Protein AF-A0A524A5B3-F1 (afdb_monomer_lite)

pLDDT: mean 92.09, std 8.79, range [55.75, 98.88]

Sequence (511 aa):
KRGPKVKIYYGRKKIDAYEGETVGAALCAAGINVFTRSVKYHRPRGMFCAIGKCSSCMMRVDGVPNVMTCVIPVRDGMRVEPQNCFPSASHDLYSIIDRLGFKFPAGFYYRLITRPRSLSALYLKLIRPLTGMGKFPTANRGFKPMTKSEQRETEVAVVGAGPAGLSAAIHAARLGCRVTLIDENPMLGGQLIKQTHMFFGSKEYFAGVRGIRISEKLAEEVKQHENIEALLNTSVVGLYEGNVLGIVQGNKFATMRAKKVIVSTGAYEKTLLFNNNDLPGVMGAGGVQTLMNVFGIKPGNEALMVGAGNVGLIISYQLLQAGVKVKGIVEAVPRIGGYFVHAAKIRRMGVPIYVSHTIKRTWGRRRVEGATIVQLDDRWKEVEGTEKDIKCDLICISVGLKPTYEFLYQAGCKMKFISELGGHVPLRTKNMETSVKGVYIPGDTGGIEEADTAMVGGKIAGISAALSLGYGDKEAEEFREKAIMELEDLRSGPTSARIRSGIEKALIEEG

Foldseek 3Di:
DFADWAWEAEPPDIFIDTFVAFQLLSCVLVVNQFQEADQQQRAGAHAAFLPPPDQRNWWQKLQRGGDNRSQHTDDHYIYTYYKLAPPHRQDGPSNVSNVVVVVPDPPNCVVVLPPPVVCNVVSCVVCCSNRPGGDHRPDPRPDDAQAEDEEAEFAEEEEAQALLSLLLQLLLVVLPGQYEYEYLAQAHHVLLLLFQDADDDDVVLRGRHTSNVVRVVSRVSQVPRPSYHYHYNKDFPAADPQRWTWIDHPSYIYIYHYSFYEYAVAWGDDQDDAAPCRFRQNYELNSCSCSCRVVVHLSFQEEEEEAQAQSSLSSLVSNVVSNHHYQEYEALAQDRRYDPVSVVVCVVVVHYYHYQKGWRYFDDRRAGQWTWMFGADPVRDGDPPRIDIDGTRHYYYDPDIAAPAPRVVSNVFDWDAQVLQPGIAGAAALLQHTPDPSYGYAHSNRGDDDSSLRSLSSSSVSLSSNVVVVRDDVVSVVVNVVSSVVSVVVCPDPSNPSVVVSNVVRYDDDD

Secondary structure (DSSP, 8-state):
----EEEEEETTEEEEEETT-BHHHHHHHTT----EE-TTT--EE--SSSSS-SSTTEEEETTEEEEEGGGSBP-TT-EEE--S-SB-SSSBGGGHHHHHGGGS-TTHHHHHHSSSHHHHHHHHHHHHHHH------SS-SSPPPPEE---EEEEEEEE--SHHHHHHHHHHHHTT--EEEE-SSSSTTGGGGG--SBP-S-GGGTTTSBHHHHHHHHHHHHHH-TTEEEE-SEEEEEEETTTEEEEEETTEEEEEEEEEEEE---EEEPPPP-BTTTSTTEEEHHHHHIIIIIS-----SEEEEE--SHHHHHHHHHHHHTT-EEEEEE-SSSS--S-HHHHHHHHHTT--EESSEEEEEEE-SSS--EEEEEEB-TTS-B-TT--EEEE-SEEEE-S-EEE--HHHHHTT--EEEEGGGTEEEE-B-TTSBBSSTTEE--GGGSS---HHHHHHHHHHHHHHHHHTTT---HHHHHHHHHHHHHHHHHT-SGGGHHHHHHHHTTB----

Radius of gyration: 24.06 Å; chains: 1; bounding box: 60×53×71 Å

Structure (mmCIF, N/CA/C/O backbone):
data_AF-A0A524A5B3-F1
#
_entry.id   AF-A0A524A5B3-F1
#
loop_
_atom_site.group_PDB
_atom_site.id
_atom_site.type_symbol
_atom_site.label_atom_id
_atom_site.label_alt_id
_atom_site.label_comp_id
_atom_site.label_asym_id
_atom_site.label_entity_id
_atom_site.label_seq_id
_atom_site.pdbx_PDB_ins_code
_atom_site.Cartn_x
_atom_site.Cartn_y
_atom_site.Cartn_z
_atom_site.occupancy
_atom_site.B_iso_or_equiv
_atom_site.auth_seq_id
_atom_site.auth_comp_id
_atom_site.auth_asym_id
_atom_site.auth_atom_id
_atom_site.pdbx_PDB_model_num
ATOM 1 N N . LYS A 1 1 ? -2.651 -21.753 -1.945 1.00 61.31 1 LYS A N 1
ATOM 2 C CA . LYS A 1 1 ? -3.064 -22.749 -2.972 1.00 61.31 1 LYS A CA 1
ATOM 3 C C . LYS A 1 1 ? -3.807 -21.988 -4.064 1.00 61.31 1 LYS A C 1
ATOM 5 O O . LYS A 1 1 ? -4.507 -21.053 -3.703 1.00 61.31 1 LYS A O 1
ATOM 10 N N . ARG A 1 2 ? -3.617 -22.308 -5.352 1.00 78.88 2 ARG A N 1
ATOM 11 C CA . ARG A 1 2 ? -4.386 -21.653 -6.428 1.00 78.88 2 ARG A CA 1
ATOM 12 C C . ARG A 1 2 ? -5.834 -22.142 -6.382 1.00 78.88 2 ARG A C 1
ATOM 14 O O . ARG A 1 2 ? -6.046 -23.317 -6.082 1.00 78.88 2 ARG A O 1
ATOM 21 N N . GLY A 1 3 ? -6.789 -21.250 -6.632 1.00 85.81 3 GLY A N 1
ATOM 22 C CA . GLY A 1 3 ? -8.192 -21.625 -6.785 1.00 85.81 3 GLY A CA 1
ATOM 23 C C . GLY A 1 3 ? -8.435 -22.436 -8.065 1.00 85.81 3 GLY A C 1
ATOM 24 O O . GLY A 1 3 ? -7.489 -22.717 -8.811 1.00 85.81 3 GLY A O 1
ATOM 25 N N . PRO A 1 4 ? -9.689 -22.826 -8.336 1.00 93.06 4 PRO A N 1
ATOM 26 C CA . PRO A 1 4 ? -10.076 -23.454 -9.593 1.00 93.06 4 PRO A CA 1
ATOM 27 C C . PRO A 1 4 ?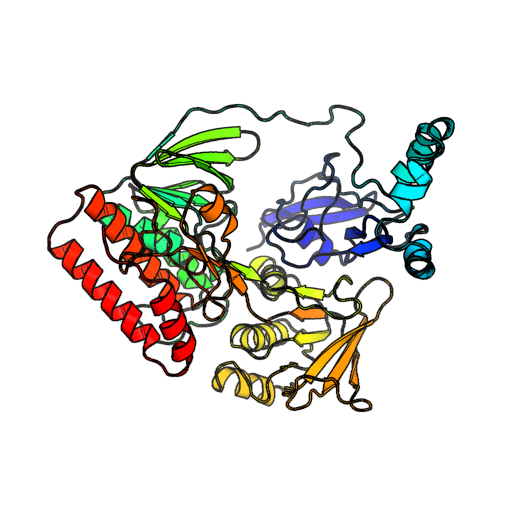 -9.644 -22.643 -10.819 1.00 93.06 4 PRO A C 1
ATOM 29 O O . PRO A 1 4 ? -9.590 -21.412 -10.800 1.00 93.06 4 PRO A O 1
ATOM 32 N N . LYS A 1 5 ? -9.330 -23.348 -11.909 1.00 95.44 5 LYS A N 1
ATOM 33 C CA . LYS A 1 5 ? -8.952 -22.725 -13.180 1.00 95.44 5 LYS A CA 1
ATOM 34 C C . LYS A 1 5 ? -10.192 -22.143 -13.861 1.00 95.44 5 LYS A C 1
ATOM 36 O O . LYS A 1 5 ? -11.163 -22.861 -14.080 1.00 95.44 5 LYS A O 1
ATOM 41 N N . VAL A 1 6 ? -10.118 -20.879 -14.260 1.00 96.19 6 VAL A N 1
ATOM 42 C CA . VAL A 1 6 ? -11.161 -20.157 -15.001 1.00 96.19 6 VAL A CA 1
ATOM 43 C C . VAL A 1 6 ? -10.597 -19.590 -16.303 1.00 96.19 6 VAL A C 1
ATOM 45 O O . VAL A 1 6 ? -9.381 -19.518 -16.503 1.00 96.19 6 VAL A O 1
ATOM 48 N N . LYS A 1 7 ? -11.476 -19.204 -17.225 1.00 96.31 7 LYS A N 1
ATOM 49 C CA . LYS A 1 7 ? -11.115 -18.682 -18.544 1.00 96.31 7 LYS A CA 1
ATOM 50 C C . LYS A 1 7 ? -11.673 -17.280 -18.732 1.00 96.31 7 LYS A C 1
ATOM 52 O O . LYS A 1 7 ? -12.883 -17.078 -18.709 1.00 96.31 7 LYS A O 1
ATOM 57 N N . ILE A 1 8 ? -10.789 -16.327 -19.008 1.00 96.88 8 ILE A N 1
ATOM 58 C CA . ILE A 1 8 ? -11.153 -14.952 -19.372 1.00 96.88 8 ILE A CA 1
ATOM 59 C C . ILE A 1 8 ? -10.734 -14.655 -20.817 1.00 96.88 8 ILE A C 1
ATOM 61 O O . ILE A 1 8 ? -9.917 -15.364 -21.409 1.00 96.88 8 ILE A O 1
ATOM 65 N N . TYR A 1 9 ? -11.293 -13.604 -21.409 1.00 96.31 9 TYR A N 1
ATOM 66 C CA . TYR A 1 9 ? -11.046 -13.213 -22.795 1.00 96.31 9 TYR A CA 1
ATOM 67 C C . TYR A 1 9 ? -10.438 -11.812 -22.853 1.00 96.31 9 TYR A C 1
ATOM 69 O O . TYR A 1 9 ? -11.088 -10.847 -22.470 1.00 96.31 9 TYR A O 1
ATOM 77 N N . TYR A 1 10 ? -9.219 -11.683 -23.377 1.00 94.00 10 TYR A N 1
ATOM 78 C CA . TYR A 1 10 ? -8.618 -10.398 -23.741 1.00 94.00 10 TYR A CA 1
ATOM 79 C C . TYR A 1 10 ? -8.824 -10.145 -25.237 1.00 94.00 10 TYR A C 1
ATOM 81 O O . TYR A 1 10 ? -8.140 -10.725 -26.089 1.00 94.00 10 TYR A O 1
ATOM 89 N N . GLY A 1 11 ? -9.817 -9.322 -25.581 1.00 85.69 11 GLY A N 1
ATOM 90 C CA . GLY A 1 11 ? -10.316 -9.229 -26.954 1.00 85.69 11 GLY A CA 1
ATOM 91 C C . GLY A 1 11 ? -10.792 -10.598 -27.463 1.00 85.69 11 GLY A C 1
ATOM 92 O O . GLY A 1 11 ? -11.741 -11.169 -26.931 1.00 85.69 11 GLY A O 1
ATOM 93 N N . ARG A 1 12 ? -10.124 -11.144 -28.488 1.00 85.81 12 ARG A N 1
ATOM 94 C CA . ARG A 1 12 ? -10.383 -12.507 -29.003 1.00 85.81 12 ARG A CA 1
ATOM 95 C C . ARG A 1 12 ? -9.495 -13.583 -28.365 1.00 85.81 12 ARG A C 1
ATOM 97 O O . ARG A 1 12 ? -9.750 -14.768 -28.559 1.00 85.81 12 ARG A O 1
ATOM 104 N N . LYS A 1 13 ? -8.446 -13.196 -27.628 1.00 92.12 13 LYS A N 1
ATOM 105 C CA . LYS A 1 13 ? -7.490 -14.130 -27.022 1.00 92.12 13 LYS A CA 1
ATOM 106 C C . LYS A 1 13 ? -8.074 -14.703 -25.736 1.00 92.12 13 LYS A C 1
ATOM 108 O O . LYS A 1 13 ? -8.446 -13.956 -24.837 1.00 92.12 13 LYS A O 1
ATOM 113 N N . LYS A 1 14 ? -8.096 -16.027 -25.634 1.00 95.88 14 LYS A N 1
ATOM 114 C CA . LYS A 1 14 ? -8.444 -16.736 -24.403 1.00 95.88 14 LYS A CA 1
ATOM 115 C C . LYS A 1 14 ? -7.237 -16.783 -23.469 1.00 95.88 14 LYS A C 1
ATOM 117 O O . LYS A 1 14 ? -6.121 -17.034 -23.923 1.00 95.88 14 LYS A O 1
ATOM 122 N N . ILE A 1 15 ? -7.462 -16.514 -22.191 1.00 96.44 15 ILE A N 1
ATOM 123 C CA . ILE A 1 15 ? -6.442 -16.499 -21.145 1.00 96.44 15 ILE A CA 1
ATOM 124 C C . ILE A 1 15 ? -6.911 -17.400 -20.012 1.00 96.44 15 ILE A C 1
ATOM 126 O O . ILE A 1 15 ? -8.057 -17.312 -19.569 1.00 96.44 15 ILE A O 1
ATOM 130 N N . ASP A 1 16 ? -6.007 -18.260 -19.564 1.00 95.50 16 ASP A N 1
ATOM 131 C CA . ASP A 1 16 ? -6.189 -19.043 -18.354 1.00 95.50 16 ASP A CA 1
ATOM 132 C C . ASP A 1 16 ? -5.902 -18.167 -17.130 1.00 95.50 16 ASP A C 1
ATOM 134 O O . ASP A 1 16 ? -4.891 -17.466 -17.090 1.00 95.50 16 ASP A O 1
ATOM 138 N N . ALA A 1 17 ? -6.789 -18.224 -16.144 1.00 95.69 17 ALA A N 1
ATOM 139 C CA . ALA A 1 17 ? -6.652 -17.558 -14.857 1.00 95.69 17 ALA A CA 1
ATOM 140 C C . ALA A 1 17 ? -7.099 -18.508 -13.739 1.00 95.69 17 ALA A C 1
ATOM 142 O O . ALA A 1 17 ? -7.612 -19.599 -14.007 1.00 95.69 17 ALA A O 1
ATOM 143 N N . TYR A 1 18 ? -6.925 -18.098 -12.490 1.00 94.62 18 TYR A N 1
ATOM 144 C CA . TYR A 1 18 ? -7.368 -18.866 -11.332 1.00 94.62 18 TYR A CA 1
ATOM 145 C C . TYR A 1 18 ? -8.278 -18.029 -10.446 1.00 94.62 18 TYR A C 1
ATOM 147 O O . TYR A 1 18 ? -8.014 -16.855 -10.202 1.00 94.62 18 TYR A O 1
ATOM 155 N N . GLU A 1 19 ? -9.345 -18.637 -9.938 1.00 92.19 19 GLU A N 1
ATOM 156 C CA . GLU A 1 19 ? -10.190 -17.991 -8.938 1.00 92.19 19 GLU A CA 1
ATOM 157 C C . GLU A 1 19 ? -9.344 -17.521 -7.740 1.00 92.19 19 GLU A C 1
ATOM 159 O O . GLU A 1 19 ? -8.432 -18.221 -7.285 1.00 92.19 19 GLU A O 1
ATOM 164 N N . GLY A 1 20 ? -9.617 -16.301 -7.271 1.00 88.81 20 GLY A N 1
ATOM 165 C CA . GLY A 1 20 ? -8.803 -15.595 -6.278 1.00 88.81 20 GLY A CA 1
ATOM 166 C C . GLY A 1 20 ? -7.722 -14.683 -6.871 1.00 88.81 20 GLY A C 1
ATOM 167 O O . GLY A 1 20 ? -7.217 -13.819 -6.159 1.00 88.81 20 GLY A O 1
ATOM 168 N N . GLU A 1 21 ? -7.387 -14.805 -8.160 1.00 93.62 21 GLU A N 1
ATOM 169 C CA . GLU A 1 21 ? -6.561 -13.815 -8.862 1.00 93.62 21 GLU A CA 1
ATOM 170 C C . GLU A 1 21 ? -7.381 -12.581 -9.255 1.00 93.62 21 GLU A C 1
ATOM 172 O O . GLU A 1 21 ? -8.607 -12.626 -9.388 1.00 93.62 21 GLU A O 1
ATOM 177 N N . THR A 1 22 ? -6.693 -11.468 -9.503 1.00 95.62 22 THR A N 1
ATOM 178 C CA . THR A 1 22 ? -7.307 -10.297 -10.138 1.00 95.62 22 THR A CA 1
ATOM 179 C C . THR A 1 22 ? -7.107 -10.325 -11.647 1.00 95.62 22 THR A C 1
ATOM 181 O O . THR A 1 22 ? -6.185 -10.964 -12.158 1.00 95.62 22 THR A O 1
ATOM 184 N N . VAL A 1 23 ? -7.948 -9.601 -12.389 1.00 96.44 23 VAL A N 1
ATOM 185 C CA . VAL A 1 23 ? -7.823 -9.483 -13.849 1.00 96.44 23 VAL A CA 1
ATOM 186 C C . VAL A 1 23 ? -6.423 -8.993 -14.230 1.00 96.44 23 VAL A C 1
ATOM 188 O O . VAL A 1 23 ? -5.800 -9.548 -15.131 1.00 96.44 23 VAL A O 1
ATOM 191 N N . GLY A 1 24 ? -5.890 -7.999 -13.518 1.00 96.31 24 GLY A N 1
ATOM 192 C CA . GLY A 1 24 ? -4.540 -7.482 -13.747 1.00 96.31 24 GLY A CA 1
ATOM 193 C C . GLY A 1 24 ? -3.452 -8.529 -13.516 1.00 96.31 24 GLY A C 1
ATOM 194 O O . GLY A 1 24 ? -2.535 -8.641 -14.330 1.00 96.31 24 GLY A O 1
ATOM 195 N N . ALA A 1 25 ? -3.574 -9.335 -12.459 1.00 96.00 25 ALA A N 1
ATOM 196 C CA . ALA A 1 25 ? -2.657 -10.439 -12.199 1.00 96.00 25 ALA A CA 1
ATOM 197 C C . ALA A 1 25 ? -2.696 -11.476 -13.335 1.00 96.00 25 ALA A C 1
ATOM 199 O O . ALA A 1 25 ? -1.656 -11.779 -13.919 1.00 96.00 25 ALA A O 1
ATOM 200 N N . ALA A 1 26 ? -3.888 -11.928 -13.734 1.00 96.75 26 ALA A N 1
ATOM 201 C CA . ALA A 1 26 ? -4.061 -12.889 -14.824 1.00 96.75 26 ALA A CA 1
ATOM 202 C C . ALA A 1 26 ? -3.485 -12.387 -16.164 1.00 96.75 26 ALA A C 1
ATOM 204 O O . ALA A 1 26 ? -2.839 -13.138 -16.898 1.00 96.75 26 ALA A O 1
ATOM 205 N N . LEU A 1 27 ? -3.656 -11.098 -16.483 1.00 96.50 27 LEU A N 1
ATOM 206 C CA . LEU A 1 27 ? -3.057 -10.492 -17.678 1.00 96.50 27 LEU A CA 1
ATOM 207 C C . LEU A 1 27 ? -1.523 -10.525 -17.628 1.00 96.50 27 LEU A C 1
ATOM 209 O O . LEU A 1 27 ? -0.890 -10.892 -18.622 1.00 96.50 27 LEU A O 1
ATOM 213 N N . CYS A 1 28 ? -0.924 -10.197 -16.481 1.00 96.25 28 CYS A N 1
ATOM 214 C CA . CYS A 1 28 ? 0.524 -10.280 -16.299 1.00 96.25 28 CYS A CA 1
ATOM 215 C C . CYS A 1 28 ? 1.040 -11.720 -16.392 1.00 96.25 28 CYS A C 1
ATOM 217 O O . CYS A 1 28 ? 2.032 -11.955 -17.082 1.00 96.25 28 CYS A O 1
ATOM 219 N N . ALA A 1 29 ? 0.342 -12.691 -15.793 1.00 95.62 29 ALA A N 1
ATOM 220 C CA . ALA A 1 29 ? 0.664 -14.114 -15.934 1.00 95.62 29 ALA A CA 1
ATOM 221 C C . ALA A 1 29 ? 0.636 -14.573 -17.404 1.00 95.62 29 ALA A C 1
ATOM 223 O O . ALA A 1 29 ? 1.463 -15.379 -17.826 1.00 95.62 29 ALA A O 1
ATOM 224 N N . ALA A 1 30 ? -0.265 -14.006 -18.212 1.00 95.62 30 ALA A N 1
ATOM 225 C CA . ALA A 1 30 ? -0.377 -14.267 -19.647 1.00 95.62 30 ALA A CA 1
ATOM 226 C C . ALA A 1 30 ? 0.638 -13.498 -20.523 1.00 95.62 30 ALA A C 1
ATOM 228 O O . ALA A 1 30 ? 0.534 -13.532 -21.758 1.00 95.62 30 ALA A O 1
ATOM 229 N N . GLY A 1 31 ? 1.582 -12.770 -19.913 1.00 94.00 31 GLY A N 1
ATOM 230 C CA . GLY A 1 31 ? 2.605 -11.973 -20.598 1.00 94.00 31 GLY A CA 1
ATOM 231 C C . GLY A 1 31 ? 2.089 -10.669 -21.219 1.00 94.00 31 GLY A C 1
ATOM 232 O O . GLY A 1 31 ? 2.781 -10.048 -22.030 1.00 94.00 31 GLY A O 1
ATOM 233 N N . ILE A 1 32 ? 0.875 -10.238 -20.871 1.00 94.75 32 ILE A N 1
ATOM 234 C CA . ILE A 1 32 ? 0.309 -8.969 -21.330 1.00 94.75 32 ILE A CA 1
ATOM 235 C C . ILE A 1 32 ? 0.783 -7.885 -20.371 1.00 94.75 32 ILE A C 1
ATOM 237 O O . ILE A 1 32 ? 0.420 -7.882 -19.206 1.00 94.75 32 ILE A O 1
ATOM 241 N N . ASN A 1 33 ? 1.594 -6.956 -20.871 1.00 91.38 33 ASN A N 1
ATOM 242 C CA . ASN A 1 33 ? 2.173 -5.884 -20.052 1.00 91.38 33 ASN A CA 1
ATOM 243 C C . ASN A 1 33 ? 1.573 -4.507 -20.365 1.00 91.38 33 ASN A C 1
ATOM 245 O O . ASN A 1 33 ? 1.586 -3.617 -19.521 1.00 91.38 33 ASN A O 1
ATOM 249 N N . VAL A 1 34 ? 1.018 -4.325 -21.568 1.00 95.44 34 VAL A N 1
ATOM 250 C CA . VAL A 1 34 ? 0.357 -3.077 -21.969 1.00 95.44 34 VAL A CA 1
ATOM 251 C C . VAL A 1 34 ? -1.150 -3.262 -21.847 1.00 95.44 34 VAL A C 1
ATOM 253 O O . VAL A 1 34 ? -1.783 -3.884 -22.699 1.00 95.44 34 VAL A O 1
ATOM 256 N N . PHE A 1 35 ? -1.713 -2.737 -20.767 1.00 94.38 35 PHE A N 1
ATOM 257 C CA . PHE A 1 35 ? -3.137 -2.842 -20.451 1.00 94.38 35 PHE A CA 1
ATOM 258 C C . PHE A 1 35 ? -3.945 -1.786 -21.204 1.00 94.38 35 PHE A C 1
ATOM 260 O O . PHE A 1 35 ? -5.018 -2.070 -21.730 1.00 94.38 35 PHE A O 1
ATOM 267 N N . THR A 1 36 ? -3.423 -0.561 -21.264 1.00 92.88 36 THR A N 1
ATOM 268 C CA . THR A 1 36 ? -4.134 0.599 -21.809 1.00 92.88 36 THR A CA 1
ATOM 269 C C . THR A 1 36 ? -3.153 1.661 -22.312 1.00 92.88 36 THR A C 1
ATOM 271 O O . THR A 1 36 ? -1.936 1.443 -22.341 1.00 92.88 36 THR A O 1
ATOM 274 N N . ARG A 1 37 ? -3.679 2.804 -22.750 1.00 92.19 37 ARG A N 1
ATOM 275 C CA . ARG A 1 37 ? -2.930 3.930 -23.316 1.00 92.19 37 ARG A CA 1
ATOM 276 C C . ARG A 1 37 ? -3.333 5.235 -22.633 1.00 92.19 37 ARG A C 1
ATOM 278 O O . ARG A 1 37 ? -4.504 5.443 -22.322 1.00 92.19 37 ARG A O 1
ATOM 285 N N . SER A 1 38 ? -2.363 6.110 -22.368 1.00 89.94 38 SER A N 1
ATOM 286 C CA . SER A 1 38 ? -2.615 7.383 -21.684 1.00 89.94 38 SER A CA 1
ATOM 287 C C . SER A 1 38 ? -3.544 8.290 -22.493 1.00 89.94 38 SER A C 1
ATOM 289 O O . SER A 1 38 ? -3.481 8.296 -23.718 1.00 89.94 38 SER A O 1
ATOM 291 N N . VAL A 1 39 ? -4.372 9.072 -21.793 1.00 85.06 39 VAL A N 1
ATOM 292 C CA . VAL A 1 39 ? -5.457 9.903 -22.358 1.00 85.06 39 VAL A CA 1
ATOM 293 C C . VAL A 1 39 ? -5.033 10.686 -23.597 1.00 85.06 39 VAL A C 1
ATOM 295 O O . VAL A 1 39 ? -5.672 10.606 -24.633 1.00 85.06 39 VAL A O 1
ATOM 298 N N . LYS A 1 40 ? -3.967 11.477 -23.456 1.00 81.75 40 LYS A N 1
ATOM 299 C CA . LYS A 1 40 ? -3.583 12.507 -24.424 1.00 81.75 40 LYS A CA 1
ATOM 300 C C . LYS A 1 40 ? -2.486 12.042 -25.372 1.00 81.75 40 LYS A C 1
ATOM 302 O O . LYS A 1 40 ? -2.512 12.356 -26.553 1.00 81.75 40 LYS A O 1
ATOM 307 N N . TYR A 1 41 ? -1.484 11.358 -24.828 1.00 86.06 41 TYR A N 1
ATOM 308 C CA . TYR A 1 41 ? -0.257 11.037 -25.554 1.00 86.06 41 TYR A CA 1
ATOM 309 C C . TYR A 1 41 ? -0.224 9.591 -26.039 1.00 86.06 41 TYR A C 1
ATOM 311 O O . TYR A 1 41 ? 0.733 9.204 -26.696 1.00 86.06 41 TYR A O 1
ATOM 319 N N . HIS A 1 42 ? -1.225 8.768 -25.704 1.00 90.31 42 HIS A N 1
ATOM 320 C CA . HIS A 1 42 ? -1.244 7.352 -26.073 1.00 90.31 42 HIS A CA 1
ATOM 321 C C . HIS A 1 42 ? 0.026 6.600 -25.634 1.00 90.31 42 HIS A C 1
ATOM 323 O O . HIS A 1 42 ? 0.506 5.654 -26.271 1.00 90.31 42 HIS A O 1
ATOM 329 N N . ARG A 1 43 ? 0.592 7.007 -24.495 1.00 92.25 43 ARG A N 1
ATOM 330 C CA . ARG A 1 43 ? 1.745 6.333 -23.892 1.00 92.25 43 ARG A CA 1
ATOM 331 C C . ARG A 1 43 ? 1.293 4.995 -23.318 1.00 92.25 43 ARG A C 1
ATOM 333 O O . ARG A 1 43 ? 0.199 4.937 -22.750 1.00 92.25 43 ARG A O 1
ATOM 340 N N . PRO A 1 44 ? 2.074 3.916 -23.481 1.00 95.19 44 PRO A N 1
ATOM 341 C CA . PRO A 1 44 ? 1.688 2.610 -22.965 1.00 95.19 44 PRO A CA 1
ATOM 342 C C . PRO A 1 44 ? 1.540 2.669 -21.439 1.00 95.19 44 PRO A C 1
ATOM 344 O O . PRO A 1 44 ? 2.296 3.356 -20.751 1.00 95.19 44 PRO A O 1
ATOM 347 N N . ARG A 1 45 ? 0.539 1.967 -20.911 1.00 95.44 45 ARG A N 1
ATOM 348 C CA . ARG A 1 45 ? 0.245 1.879 -19.477 1.00 95.44 45 ARG A CA 1
ATOM 349 C C . ARG A 1 45 ? -0.006 0.431 -19.085 1.00 95.44 45 ARG A C 1
ATOM 351 O O . ARG A 1 45 ? -0.576 -0.338 -19.861 1.00 95.44 45 ARG A O 1
ATOM 358 N N . GLY A 1 46 ? 0.444 0.070 -17.892 1.00 94.38 46 GLY A N 1
ATOM 359 C CA . GLY A 1 46 ? 0.352 -1.277 -17.343 1.00 94.38 46 GLY A CA 1
ATOM 360 C C . GLY A 1 46 ? 0.145 -1.238 -15.836 1.00 94.38 46 GLY A C 1
ATOM 361 O O . GLY A 1 46 ? -0.210 -0.205 -15.265 1.00 94.38 46 GLY A O 1
ATOM 362 N N . MET A 1 47 ? 0.356 -2.370 -15.181 1.00 94.94 47 MET A N 1
ATOM 363 C CA . MET A 1 47 ? 0.242 -2.453 -13.730 1.00 94.94 47 MET A CA 1
ATOM 364 C C . MET A 1 47 ? 1.344 -1.657 -13.022 1.00 94.94 47 MET A C 1
ATOM 366 O O . MET A 1 47 ? 2.484 -1.658 -13.473 1.00 94.94 47 MET A O 1
ATOM 370 N N . PHE A 1 48 ? 0.990 -1.001 -11.911 1.00 95.56 48 PHE A N 1
ATOM 371 C CA . PHE A 1 48 ? 1.917 -0.198 -11.105 1.00 95.56 48 PHE A CA 1
ATOM 372 C C . PHE A 1 48 ? 1.821 -0.515 -9.602 1.00 95.56 48 PHE A C 1
ATOM 374 O O . PHE A 1 48 ? 2.743 -1.119 -9.065 1.00 95.56 48 PHE A O 1
ATOM 381 N N . CYS A 1 49 ? 0.714 -0.152 -8.932 1.00 94.12 49 CYS A N 1
ATOM 382 C CA . CYS A 1 49 ? 0.570 -0.297 -7.466 1.00 94.12 49 CYS A CA 1
ATOM 383 C C . CYS A 1 49 ? -0.120 -1.598 -7.015 1.00 94.12 49 CYS A C 1
ATOM 385 O O . CYS A 1 49 ? 0.053 -2.033 -5.885 1.00 94.12 49 CYS A O 1
ATOM 387 N N . ALA A 1 50 ? -0.929 -2.208 -7.889 1.00 94.44 50 ALA A N 1
ATOM 388 C CA . ALA A 1 50 ? -1.757 -3.385 -7.596 1.00 94.44 50 ALA A CA 1
ATOM 389 C C . ALA A 1 50 ? -2.731 -3.259 -6.398 1.00 94.44 50 ALA A C 1
ATOM 391 O O . ALA A 1 50 ? -3.099 -4.265 -5.802 1.00 94.44 50 ALA A O 1
ATOM 392 N N . ILE A 1 51 ? -3.156 -2.037 -6.056 1.00 92.19 51 ILE A N 1
ATOM 393 C CA . ILE A 1 51 ? -4.080 -1.750 -4.937 1.00 92.19 51 ILE A CA 1
ATOM 394 C C . ILE A 1 51 ? -5.178 -0.737 -5.309 1.00 92.19 51 ILE A C 1
ATOM 396 O O . ILE A 1 51 ? -5.738 -0.074 -4.450 1.00 92.19 51 ILE A O 1
ATOM 400 N N . GLY A 1 52 ? -5.431 -0.513 -6.603 1.00 90.88 52 GLY A N 1
ATOM 401 C CA . GLY A 1 52 ? -6.508 0.389 -7.041 1.00 90.88 52 GLY A CA 1
ATOM 402 C C . GLY A 1 52 ? -6.287 1.881 -6.738 1.00 90.88 52 GLY A C 1
ATOM 403 O O . GLY A 1 52 ? -7.216 2.669 -6.855 1.00 90.88 52 GLY A O 1
ATOM 404 N N . LYS A 1 53 ? -5.068 2.300 -6.368 1.00 88.94 53 LYS A N 1
ATOM 405 C CA . LYS A 1 53 ? -4.738 3.718 -6.108 1.00 88.94 53 LYS A CA 1
ATOM 406 C C . LYS A 1 53 ? -4.171 4.455 -7.323 1.00 88.94 53 LYS A C 1
ATOM 408 O O . LYS A 1 53 ? -4.299 5.670 -7.430 1.00 88.94 53 LYS A O 1
ATOM 413 N N . CYS A 1 54 ? -3.534 3.739 -8.250 1.00 87.31 54 CYS A N 1
ATOM 414 C CA . CYS A 1 54 ? -3.019 4.321 -9.493 1.00 87.31 54 CYS A CA 1
ATOM 415 C C . CYS A 1 54 ? -4.055 4.237 -10.624 1.00 87.31 54 CYS A C 1
ATOM 417 O O . CYS A 1 54 ? -4.857 3.309 -10.667 1.00 87.31 54 CYS A O 1
ATOM 419 N N . SER A 1 55 ? -3.946 5.106 -11.628 1.00 83.81 55 SER A N 1
ATOM 420 C CA . SER A 1 55 ? -4.811 5.105 -12.818 1.00 83.81 55 SER A CA 1
ATOM 421 C C . SER A 1 55 ? -4.260 4.291 -14.006 1.00 83.81 55 SER A C 1
ATOM 423 O O . SER A 1 55 ? -4.833 4.297 -15.093 1.00 83.81 55 SER A O 1
ATOM 425 N N . SER A 1 56 ? -3.155 3.558 -13.831 1.00 89.00 56 SER A N 1
ATOM 426 C CA . SER A 1 56 ? -2.429 2.925 -14.946 1.00 89.00 56 SER A CA 1
ATOM 427 C C . SER A 1 56 ? -3.078 1.651 -15.504 1.00 89.00 56 SER A C 1
ATOM 429 O O . SER A 1 56 ? -2.828 1.294 -16.652 1.00 89.00 56 SER A O 1
ATOM 431 N N . CYS A 1 57 ? -3.921 0.961 -14.730 1.00 93.81 57 CYS A N 1
ATOM 432 C CA . CYS A 1 57 ? -4.484 -0.341 -15.115 1.00 93.81 57 CYS A CA 1
ATOM 433 C C . CYS A 1 57 ? -5.934 -0.285 -15.627 1.00 93.81 57 CYS A C 1
ATOM 435 O O . CYS A 1 57 ? -6.577 -1.322 -15.738 1.00 93.81 57 CYS A O 1
ATOM 437 N N . MET A 1 58 ? -6.475 0.898 -15.930 1.00 93.44 58 MET A N 1
ATOM 438 C CA . MET A 1 58 ? -7.885 1.038 -16.306 1.00 93.44 58 MET A CA 1
ATOM 439 C C . MET A 1 58 ? -8.203 0.400 -17.664 1.00 93.44 58 MET A C 1
ATOM 441 O O . MET A 1 58 ? -7.674 0.810 -18.703 1.00 93.44 58 MET A O 1
ATOM 445 N N . MET A 1 59 ? -9.125 -0.560 -17.663 1.00 93.44 59 MET A N 1
ATOM 446 C CA . MET A 1 59 ? -9.582 -1.279 -18.854 1.00 93.44 59 MET A CA 1
ATOM 447 C C . MET A 1 59 ? -11.109 -1.350 -18.896 1.00 93.44 59 MET A C 1
ATOM 449 O O . MET A 1 59 ? -11.786 -0.954 -17.948 1.00 93.44 59 MET A O 1
ATOM 453 N N . ARG A 1 60 ? -11.659 -1.839 -20.008 1.00 91.44 60 ARG A N 1
ATOM 454 C CA . ARG A 1 60 ? -13.084 -2.137 -20.110 1.00 91.44 60 ARG A CA 1
ATOM 455 C C . ARG A 1 60 ? -13.299 -3.604 -19.755 1.00 91.44 60 ARG A C 1
ATOM 457 O O . ARG A 1 60 ? -12.725 -4.471 -20.408 1.00 91.44 60 ARG A O 1
ATOM 464 N N . VAL A 1 61 ? -14.091 -3.873 -18.723 1.00 91.75 61 VAL A N 1
ATOM 465 C CA . VAL A 1 61 ? -14.376 -5.230 -18.232 1.00 91.75 61 VAL A CA 1
ATOM 466 C C . VAL A 1 61 ? -15.879 -5.453 -18.298 1.00 91.75 61 VAL A C 1
ATOM 468 O O . VAL A 1 61 ? -16.643 -4.643 -17.783 1.00 91.75 61 VAL A O 1
ATOM 471 N N . ASP A 1 62 ? -16.304 -6.496 -19.010 1.00 90.00 62 ASP A N 1
ATOM 472 C CA . ASP A 1 62 ? -17.712 -6.839 -19.254 1.00 90.00 62 ASP A CA 1
ATOM 473 C C . ASP A 1 62 ? -18.553 -5.649 -19.746 1.00 90.00 62 ASP A C 1
ATOM 475 O O . ASP A 1 62 ? -19.718 -5.463 -19.412 1.00 90.00 62 ASP A O 1
ATOM 479 N N . GLY A 1 63 ? -17.937 -4.808 -20.577 1.00 85.75 63 GLY A N 1
ATOM 480 C CA . GLY A 1 63 ? -18.573 -3.627 -21.148 1.00 85.75 63 GLY A CA 1
ATOM 481 C C . GLY A 1 63 ? -18.517 -2.368 -20.279 1.00 85.75 63 GLY A C 1
ATOM 482 O O . GLY A 1 63 ? -18.759 -1.285 -20.821 1.00 85.75 63 GLY A O 1
ATOM 483 N N . VAL A 1 64 ? -18.141 -2.483 -19.001 1.00 87.38 64 VAL A N 1
ATOM 484 C CA . VAL A 1 64 ? -17.981 -1.366 -18.061 1.00 87.38 64 VAL A CA 1
ATOM 485 C C . VAL A 1 64 ? -16.612 -0.710 -18.270 1.00 87.38 64 VAL A C 1
ATOM 487 O O . VAL A 1 64 ? -15.595 -1.402 -18.194 1.00 87.38 64 VAL A O 1
ATOM 490 N N . PRO A 1 65 ? -16.548 0.597 -18.577 1.00 89.38 65 PRO A N 1
ATOM 491 C CA . PRO A 1 65 ? -15.284 1.285 -18.801 1.00 89.38 65 PRO A CA 1
ATOM 492 C C . PRO A 1 65 ? -14.561 1.636 -17.495 1.00 89.38 65 PRO A C 1
ATOM 494 O O . PRO A 1 65 ? -15.168 1.713 -16.432 1.00 89.38 65 PRO A O 1
ATOM 497 N N . ASN A 1 66 ? -13.267 1.947 -17.608 1.00 90.75 66 ASN A N 1
ATOM 498 C CA . ASN A 1 66 ? -12.426 2.497 -16.530 1.00 90.75 66 ASN A CA 1
ATOM 499 C C . ASN A 1 66 ? -12.334 1.617 -15.274 1.00 90.75 66 ASN A C 1
ATOM 501 O O . ASN A 1 66 ? -12.095 2.099 -14.170 1.00 90.75 66 ASN A O 1
ATOM 505 N N . VAL A 1 67 ? -12.472 0.309 -15.458 1.00 92.12 67 VAL A N 1
ATOM 506 C CA . VAL A 1 67 ? -12.381 -0.675 -14.390 1.00 92.12 67 VAL A CA 1
ATOM 507 C C . VAL A 1 67 ? -10.915 -0.877 -14.005 1.00 92.12 67 VAL A C 1
ATOM 509 O O . VAL A 1 67 ? -10.066 -1.164 -14.857 1.00 92.12 67 VAL A O 1
ATOM 512 N N . MET A 1 68 ? -10.609 -0.740 -12.712 1.00 94.12 68 MET A N 1
ATOM 513 C CA . MET A 1 68 ? -9.268 -0.943 -12.157 1.00 94.12 68 MET A CA 1
ATOM 514 C C . MET A 1 68 ? -8.949 -2.428 -12.018 1.00 94.12 68 MET A C 1
ATOM 516 O O . MET A 1 68 ? -9.012 -3.025 -10.952 1.00 94.12 68 MET A O 1
ATOM 520 N N . THR A 1 69 ? -8.554 -3.004 -13.140 1.00 95.69 69 THR A N 1
ATOM 521 C CA . THR A 1 69 ? -8.164 -4.401 -13.352 1.00 95.69 69 THR A CA 1
ATOM 522 C C . THR A 1 69 ? -7.330 -5.045 -12.238 1.00 95.69 69 THR A C 1
ATOM 524 O O . THR A 1 69 ? -7.510 -6.226 -11.950 1.00 95.69 69 THR A O 1
ATOM 527 N N . CYS A 1 70 ? -6.462 -4.288 -11.563 1.00 95.25 70 CYS A N 1
ATOM 528 C CA . CYS A 1 70 ? -5.604 -4.831 -10.513 1.00 95.25 70 CYS A CA 1
ATOM 529 C C . CYS A 1 70 ? -6.313 -5.231 -9.208 1.00 95.25 70 CYS A C 1
ATOM 531 O O . CYS A 1 70 ? -5.721 -5.997 -8.456 1.00 95.25 70 CYS A O 1
ATOM 533 N N . VAL A 1 71 ? -7.542 -4.763 -8.958 1.00 93.12 71 VAL A N 1
ATOM 534 C CA . VAL A 1 71 ? -8.336 -5.085 -7.750 1.00 93.12 71 VAL A CA 1
ATOM 535 C C . VAL A 1 71 ? -9.631 -5.834 -8.063 1.00 93.12 71 VAL A C 1
ATOM 537 O O . VAL A 1 71 ? -10.414 -6.122 -7.169 1.00 93.12 71 VAL A O 1
ATOM 540 N N . ILE A 1 72 ? -9.876 -6.157 -9.333 1.00 93.06 72 ILE A N 1
ATOM 541 C CA . ILE A 1 72 ? -11.093 -6.854 -9.754 1.00 93.06 72 ILE A CA 1
ATOM 542 C C . ILE A 1 72 ? -10.818 -8.351 -9.815 1.00 93.06 72 ILE A C 1
ATOM 544 O O . ILE A 1 72 ? -9.980 -8.746 -10.630 1.00 93.06 72 ILE A O 1
ATOM 548 N N . PRO A 1 73 ? -11.503 -9.182 -9.010 1.00 93.19 73 PRO A N 1
ATOM 549 C CA . PRO A 1 73 ? -11.354 -10.631 -9.065 1.00 93.19 73 PRO A CA 1
ATOM 550 C C . PRO A 1 73 ? -11.741 -11.184 -10.436 1.00 93.19 73 PRO A C 1
ATOM 552 O O . PRO A 1 73 ? -12.693 -10.709 -11.062 1.00 93.19 73 PRO A O 1
ATOM 555 N N . VAL A 1 74 ? -11.027 -12.207 -10.900 1.00 94.38 74 VAL A N 1
ATOM 556 C CA . VAL A 1 74 ? -11.401 -12.912 -12.128 1.00 94.38 74 VAL A CA 1
ATOM 557 C C . VAL A 1 74 ? -12.696 -13.698 -11.932 1.00 94.38 74 VAL A C 1
ATOM 559 O O . VAL A 1 74 ? -12.945 -14.277 -10.877 1.00 94.38 74 VAL A O 1
ATOM 562 N N . ARG A 1 75 ? -13.516 -13.751 -12.982 1.00 93.38 75 ARG A N 1
ATOM 563 C CA . ARG A 1 75 ? -14.674 -14.643 -13.086 1.00 93.38 75 ARG A CA 1
ATOM 564 C C . ARG A 1 75 ? -14.637 -15.350 -14.429 1.00 93.38 75 ARG A C 1
ATOM 566 O O . ARG A 1 75 ? -14.232 -14.754 -15.430 1.00 93.38 75 ARG A O 1
ATOM 573 N N . ASP A 1 76 ? -15.078 -16.603 -14.454 1.00 94.94 76 ASP A N 1
ATOM 574 C CA . ASP A 1 76 ? -15.150 -17.355 -15.703 1.00 94.94 76 ASP A CA 1
ATOM 575 C C . ASP A 1 76 ? -16.021 -16.623 -16.735 1.00 94.94 76 ASP A C 1
ATOM 577 O O . ASP A 1 76 ? -17.057 -16.036 -16.412 1.00 94.94 76 ASP A O 1
ATOM 581 N N . GLY A 1 77 ? -15.552 -16.592 -17.979 1.00 94.06 77 GLY A N 1
ATOM 582 C CA . GLY A 1 77 ? -16.230 -15.926 -19.084 1.00 94.06 77 GLY A CA 1
ATOM 583 C C . GLY A 1 77 ? -16.016 -14.413 -19.193 1.00 94.06 77 GLY A C 1
ATOM 584 O O . GLY A 1 77 ? -16.477 -13.842 -20.185 1.00 94.06 77 GLY A O 1
ATOM 585 N N . MET A 1 78 ? -15.310 -13.765 -18.252 1.00 94.06 78 MET A N 1
ATOM 586 C CA . MET A 1 78 ? -15.067 -12.312 -18.292 1.00 94.06 78 MET A CA 1
ATOM 587 C C . MET A 1 78 ? -14.456 -11.856 -19.618 1.00 94.06 78 MET A C 1
ATOM 589 O O . MET A 1 78 ? -13.543 -12.490 -20.156 1.00 94.06 78 MET A O 1
ATOM 593 N N . ARG A 1 79 ? -14.909 -10.702 -20.113 1.00 94.00 79 ARG A N 1
ATOM 594 C CA . ARG A 1 79 ? -14.378 -10.048 -21.313 1.00 94.00 79 ARG A CA 1
ATOM 595 C C . ARG A 1 79 ? -13.654 -8.768 -20.941 1.00 94.00 79 ARG A C 1
ATOM 597 O O . ARG A 1 79 ? -14.238 -7.845 -20.385 1.00 94.00 79 ARG A O 1
ATOM 604 N N . VAL A 1 80 ? -12.382 -8.706 -21.299 1.00 94.69 80 VAL A N 1
ATOM 605 C CA . VAL A 1 80 ? -11.461 -7.632 -20.952 1.00 94.69 80 VAL A CA 1
ATOM 606 C C . VAL A 1 80 ? -10.936 -7.004 -22.236 1.00 94.69 80 VAL A C 1
ATOM 608 O O . VAL A 1 80 ? -10.399 -7.679 -23.115 1.00 94.69 80 VAL A O 1
ATOM 611 N N . GLU A 1 81 ? -11.080 -5.692 -22.358 1.00 92.50 81 GLU A N 1
ATOM 612 C CA . GLU A 1 81 ? -10.692 -4.935 -23.542 1.00 92.50 81 GLU A CA 1
ATOM 613 C C . GLU A 1 81 ? -9.816 -3.742 -23.135 1.00 92.50 81 GLU A C 1
ATOM 615 O O . GLU A 1 81 ? -10.128 -3.040 -22.164 1.00 92.50 81 GLU A O 1
ATOM 620 N N . PRO A 1 82 ? -8.713 -3.476 -23.857 1.00 91.44 82 PRO A N 1
ATOM 621 C CA . PRO A 1 82 ? -7.956 -2.254 -23.643 1.00 91.44 82 PRO A CA 1
ATOM 622 C C . PRO A 1 82 ? -8.797 -1.029 -24.017 1.00 91.44 82 PRO A C 1
ATOM 624 O O . PRO A 1 82 ? -9.712 -1.103 -24.838 1.00 91.44 82 PRO A O 1
ATOM 627 N N . GLN A 1 83 ? -8.462 0.122 -23.443 1.00 87.81 83 GLN A N 1
ATOM 628 C CA . GLN A 1 83 ? -9.137 1.385 -23.739 1.00 87.81 83 GLN A CA 1
ATOM 629 C C . GLN A 1 83 ? -8.173 2.375 -24.392 1.00 87.81 83 GLN A C 1
ATOM 631 O O . GLN A 1 83 ? -6.955 2.214 -24.320 1.00 87.81 83 GLN A O 1
ATOM 636 N N . ASN A 1 84 ? -8.744 3.400 -25.028 1.00 86.88 84 ASN A N 1
ATOM 637 C CA . ASN A 1 84 ? -8.011 4.536 -25.588 1.00 86.88 84 ASN A CA 1
ATOM 638 C C . ASN A 1 84 ? -6.885 4.157 -26.580 1.00 86.88 84 ASN A C 1
ATOM 640 O O . ASN A 1 84 ? -5.811 4.748 -26.572 1.00 86.88 84 ASN A O 1
ATOM 644 N N . CYS A 1 85 ? -7.101 3.134 -27.410 1.00 88.38 85 CYS A N 1
ATOM 645 C CA . CYS A 1 85 ? -6.103 2.635 -28.359 1.00 88.38 85 CYS A CA 1
ATOM 646 C C . CYS A 1 85 ? -6.743 2.171 -29.673 1.00 88.38 85 CYS A C 1
ATOM 648 O O . CYS A 1 85 ? -7.917 1.787 -29.688 1.00 88.38 85 CYS A O 1
ATOM 650 N N . PHE A 1 86 ? -5.964 2.165 -30.760 1.00 86.56 86 PHE A N 1
ATOM 651 C CA . PHE A 1 86 ? -6.369 1.599 -32.048 1.00 86.56 86 PHE A CA 1
ATOM 652 C C . PHE A 1 86 ? -5.168 1.081 -32.870 1.00 86.56 86 PHE A C 1
ATOM 654 O O . PHE A 1 86 ? -4.213 1.826 -33.069 1.00 86.56 86 PHE A O 1
ATOM 661 N N . PRO A 1 87 ? -5.206 -0.144 -33.434 1.00 87.31 87 PRO A N 1
ATOM 662 C CA . PRO A 1 87 ? -6.219 -1.187 -33.240 1.00 87.31 87 PRO A CA 1
ATOM 663 C C . PRO A 1 87 ? -6.098 -1.932 -31.900 1.00 87.31 87 PRO A C 1
ATOM 665 O O . PRO A 1 87 ? -7.028 -2.632 -31.510 1.00 87.31 87 PRO A O 1
ATOM 668 N N . SER A 1 88 ? -4.966 -1.827 -31.193 1.00 89.38 88 SER A N 1
ATOM 669 C CA . SER A 1 88 ? -4.747 -2.530 -29.920 1.00 89.38 88 SER A CA 1
ATOM 670 C C . SER A 1 88 ? -3.832 -1.751 -28.977 1.00 89.38 88 SER A C 1
ATOM 672 O O . SER A 1 88 ? -3.059 -0.904 -29.416 1.00 89.38 88 SER A O 1
ATOM 674 N N . ALA A 1 89 ? -3.829 -2.090 -27.683 1.00 89.94 89 ALA A N 1
ATOM 675 C CA . ALA A 1 89 ? -2.928 -1.443 -26.728 1.00 89.94 89 ALA A CA 1
ATOM 676 C C . ALA A 1 89 ? -1.449 -1.693 -27.050 1.00 89.94 89 ALA A C 1
ATOM 678 O O . ALA A 1 89 ? -0.622 -0.817 -26.823 1.00 89.94 89 ALA A O 1
ATOM 679 N N . SER A 1 90 ? -1.088 -2.852 -27.608 1.00 88.75 90 SER A N 1
ATOM 680 C CA . SER A 1 90 ? 0.313 -3.146 -27.955 1.00 88.75 90 SER A CA 1
ATOM 681 C C . SER A 1 90 ? 0.759 -2.511 -29.274 1.00 88.75 90 SER A C 1
ATOM 683 O O . SER A 1 90 ? 1.934 -2.169 -29.408 1.00 88.75 90 SER A O 1
ATOM 685 N N . HIS A 1 91 ? -0.170 -2.315 -30.210 1.00 89.75 91 HIS A N 1
ATOM 686 C CA . HIS A 1 91 ? 0.064 -1.708 -31.519 1.00 89.75 91 HIS A CA 1
ATOM 687 C C . HIS A 1 91 ? -0.930 -0.563 -31.701 1.00 89.75 91 HIS A C 1
ATOM 689 O O . HIS A 1 91 ? -2.002 -0.767 -32.265 1.00 89.75 91 HIS A O 1
ATOM 695 N N . ASP A 1 92 ? -0.594 0.604 -31.151 1.00 90.44 92 ASP A N 1
ATOM 696 C CA . ASP A 1 92 ? -1.461 1.782 -31.166 1.00 90.44 92 ASP A CA 1
ATOM 697 C C . ASP A 1 92 ? -0.938 2.807 -32.179 1.00 90.44 92 ASP A C 1
ATOM 699 O O . ASP A 1 92 ? 0.157 3.348 -32.003 1.00 90.44 92 ASP A O 1
ATOM 703 N N . LEU A 1 93 ? -1.699 3.071 -33.240 1.00 88.94 93 LEU A N 1
ATOM 704 C CA . LEU A 1 93 ? -1.360 4.050 -34.278 1.00 88.94 93 LEU A CA 1
ATOM 705 C C . LEU A 1 93 ? -1.334 5.482 -33.729 1.00 88.94 93 LEU A C 1
ATOM 707 O O . LEU A 1 93 ? -0.525 6.296 -34.170 1.00 88.94 93 LEU A O 1
ATOM 711 N N . TYR A 1 94 ? -2.141 5.775 -32.708 1.00 87.19 94 TYR A N 1
ATOM 712 C CA . TYR A 1 94 ? -2.174 7.091 -32.069 1.00 87.19 94 TYR A CA 1
ATOM 713 C C . TYR A 1 94 ? -0.927 7.391 -31.230 1.00 87.19 94 TYR A C 1
ATOM 715 O O . TYR A 1 94 ? -0.691 8.543 -30.874 1.00 87.19 94 TYR A O 1
ATOM 723 N N . SER A 1 95 ? -0.058 6.402 -30.992 1.00 87.19 95 SER A N 1
ATOM 724 C CA . SER A 1 95 ? 1.229 6.611 -30.312 1.00 87.19 95 SER A CA 1
ATOM 725 C C . SER A 1 95 ? 2.156 7.611 -31.020 1.00 87.19 95 SER A C 1
ATOM 727 O O . SER A 1 95 ? 3.085 8.125 -30.399 1.00 87.19 95 SER A O 1
ATOM 729 N N . ILE A 1 96 ? 1.895 7.947 -32.292 1.00 85.44 96 ILE A N 1
ATOM 730 C CA . ILE A 1 96 ? 2.588 9.033 -33.003 1.00 85.44 96 ILE A CA 1
ATOM 731 C C . ILE A 1 96 ? 2.390 10.405 -32.336 1.00 85.44 96 ILE A C 1
ATOM 733 O O . ILE A 1 96 ? 3.273 11.258 -32.424 1.00 85.44 96 ILE A O 1
ATOM 737 N N . ILE A 1 97 ? 1.278 10.602 -31.618 1.00 84.38 97 ILE A N 1
ATOM 738 C CA . ILE A 1 97 ? 0.970 11.840 -30.893 1.00 84.38 97 ILE A CA 1
ATOM 739 C C . ILE A 1 97 ? 2.006 12.103 -29.793 1.00 84.38 97 ILE A C 1
ATOM 741 O O . ILE A 1 97 ? 2.385 13.254 -29.599 1.00 84.38 97 ILE A O 1
ATOM 745 N N . ASP A 1 98 ? 2.523 11.064 -29.125 1.00 83.50 98 ASP A N 1
ATOM 746 C CA . ASP A 1 98 ? 3.586 11.194 -28.113 1.00 83.50 98 ASP A CA 1
ATOM 747 C C . ASP A 1 98 ? 4.827 11.892 -28.692 1.00 83.50 98 ASP A C 1
ATOM 749 O O . ASP A 1 98 ? 5.361 12.826 -28.098 1.00 83.50 98 ASP A O 1
ATOM 753 N N . ARG A 1 99 ? 5.229 11.517 -29.917 1.00 80.56 99 ARG A N 1
ATOM 754 C CA . ARG A 1 99 ? 6.395 12.098 -30.612 1.00 80.56 99 ARG A CA 1
ATOM 755 C C . ARG A 1 99 ? 6.188 13.559 -31.007 1.00 80.56 99 ARG A C 1
ATOM 757 O O . ARG A 1 99 ? 7.151 14.311 -31.111 1.00 80.56 99 ARG A O 1
ATOM 764 N N . LEU A 1 100 ? 4.940 13.957 -31.238 1.00 80.50 100 LEU A N 1
ATOM 765 C CA . LEU A 1 100 ? 4.562 15.323 -31.602 1.00 80.50 100 LEU A CA 1
ATOM 766 C C . LEU A 1 100 ? 4.093 16.144 -30.392 1.00 80.50 100 LEU A C 1
ATOM 768 O O . LEU A 1 100 ? 3.733 17.309 -30.551 1.00 80.50 100 LEU A O 1
ATOM 772 N N . GLY A 1 101 ? 4.108 15.566 -29.185 1.00 67.81 101 GLY A N 1
ATOM 773 C CA . GLY A 1 101 ? 3.512 16.140 -27.978 1.00 67.81 101 GLY A CA 1
ATOM 774 C C . GLY A 1 101 ? 4.058 17.518 -27.603 1.00 67.81 101 GLY A C 1
ATOM 775 O O . GLY A 1 101 ? 3.311 18.332 -27.063 1.00 67.81 101 GLY A O 1
ATOM 776 N N . PHE A 1 102 ? 5.312 17.820 -27.965 1.00 68.75 102 PHE A N 1
ATOM 777 C CA . PHE A 1 102 ? 5.929 19.135 -27.749 1.00 68.75 102 PHE A CA 1
ATOM 778 C C . PHE A 1 102 ? 5.185 20.276 -28.463 1.00 68.75 102 PHE A C 1
ATOM 780 O O . PHE A 1 102 ? 5.175 21.401 -27.974 1.00 68.75 102 PHE A O 1
ATOM 787 N N . LYS A 1 103 ? 4.510 19.989 -29.587 1.00 68.38 103 LYS A N 1
ATOM 788 C CA . LYS A 1 103 ? 3.686 20.961 -30.327 1.00 68.38 103 LYS A CA 1
ATOM 789 C C . LYS A 1 103 ? 2.316 21.195 -29.683 1.00 68.38 103 LYS A C 1
ATOM 791 O O . LYS A 1 103 ? 1.597 22.104 -30.084 1.00 68.38 103 LYS A O 1
ATOM 796 N N . PHE A 1 104 ? 1.951 20.384 -28.690 1.00 70.69 104 PHE A N 1
ATOM 797 C CA . PHE A 1 104 ? 0.638 20.376 -28.054 1.00 70.69 104 PHE A CA 1
ATOM 798 C C . PHE A 1 104 ? 0.763 20.544 -26.530 1.00 70.69 104 PHE A C 1
ATOM 800 O O . PHE A 1 104 ? 0.450 19.602 -25.788 1.00 70.69 104 PHE A O 1
ATOM 807 N N . PRO A 1 105 ? 1.200 21.715 -26.022 1.00 66.94 105 PRO A N 1
ATOM 808 C CA . PRO A 1 105 ? 1.369 21.948 -24.586 1.00 66.94 105 PRO A CA 1
ATOM 809 C C . PRO A 1 105 ? 0.060 21.775 -23.798 1.00 66.94 105 PRO A C 1
ATOM 811 O O . PRO A 1 105 ? -1.041 21.660 -24.353 1.00 66.94 105 PRO A O 1
ATOM 814 N N . ALA A 1 106 ? 0.160 21.693 -22.469 1.00 62.28 106 ALA A N 1
ATOM 815 C CA . ALA A 1 106 ? -1.020 21.682 -21.606 1.00 62.28 106 ALA A CA 1
ATOM 816 C C . ALA A 1 106 ? -1.901 22.913 -21.906 1.00 62.28 106 ALA A C 1
ATOM 818 O O . ALA A 1 106 ? -1.393 24.013 -22.091 1.00 62.28 106 ALA A O 1
ATOM 819 N N . GLY A 1 107 ? -3.217 22.722 -22.031 1.00 60.31 107 GLY A N 1
ATOM 820 C CA . GLY A 1 107 ? -4.145 23.808 -22.370 1.00 60.31 107 GLY A CA 1
ATOM 821 C C . GLY A 1 107 ? -4.360 24.076 -23.869 1.00 60.31 107 GLY A C 1
ATOM 822 O O . GLY A 1 107 ? -5.363 24.696 -24.215 1.00 60.31 107 GLY A O 1
ATOM 823 N N . PHE A 1 108 ? -3.502 23.563 -24.768 1.00 66.94 108 PHE A N 1
ATOM 824 C CA . PHE A 1 108 ? -3.559 23.835 -26.219 1.00 66.94 108 PHE A CA 1
ATOM 825 C C . PHE A 1 108 ? -4.944 23.581 -26.843 1.00 66.94 108 PHE A C 1
ATOM 827 O O . PHE A 1 108 ? -5.490 24.419 -27.559 1.00 66.94 108 PHE A O 1
ATOM 834 N N . TYR A 1 109 ? -5.551 22.444 -26.503 1.00 61.84 109 TYR A N 1
ATOM 835 C CA . TYR A 1 109 ? -6.846 22.017 -27.031 1.00 61.84 109 TYR A CA 1
ATOM 836 C C . TYR A 1 109 ? -8.004 22.932 -26.598 1.00 61.84 109 TYR A C 1
ATOM 838 O O . TYR A 1 109 ? -8.908 23.177 -27.387 1.00 61.84 109 TYR A O 1
ATOM 846 N N . TYR A 1 110 ? -7.971 23.510 -25.391 1.00 60.12 110 TYR A N 1
ATOM 847 C CA . TYR A 1 110 ? -9.061 24.374 -24.915 1.00 60.12 110 TYR A CA 1
ATOM 848 C C . TYR A 1 110 ? -9.187 25.665 -25.734 1.00 60.12 110 TYR A C 1
ATOM 850 O O . TYR A 1 110 ? -10.304 26.134 -25.950 1.00 60.12 110 TYR A O 1
ATOM 858 N N . ARG A 1 111 ? -8.071 26.214 -26.238 1.00 60.56 111 ARG A N 1
ATOM 859 C CA . ARG A 1 111 ? -8.059 27.449 -27.042 1.00 60.56 111 ARG A CA 1
ATOM 860 C C . ARG A 1 111 ? -8.602 27.253 -28.460 1.00 60.56 111 ARG A C 1
ATOM 862 O O . ARG A 1 111 ? -9.307 28.127 -28.950 1.00 60.56 111 ARG A O 1
ATOM 869 N N . LEU A 1 112 ? -8.296 26.119 -29.093 1.00 61.97 112 LEU A N 1
ATOM 870 C CA . LEU A 1 112 ? -8.688 25.829 -30.480 1.00 61.97 112 LEU A CA 1
ATOM 871 C C . LEU A 1 112 ? -10.067 25.166 -30.598 1.00 61.97 112 LEU A C 1
ATOM 873 O O . LEU A 1 112 ? -10.772 25.385 -31.573 1.00 61.97 112 LEU A O 1
ATOM 877 N N . ILE A 1 113 ? -10.478 24.366 -29.609 1.00 64.06 113 ILE A N 1
ATOM 878 C CA . ILE A 1 113 ? -11.759 23.639 -29.667 1.00 64.06 113 ILE A CA 1
ATOM 879 C C . ILE A 1 113 ? -12.946 24.560 -29.359 1.00 64.06 113 ILE A C 1
ATOM 881 O O . ILE A 1 113 ? -14.038 24.363 -29.885 1.00 64.06 113 ILE A O 1
ATOM 885 N N . THR A 1 114 ? -12.758 25.574 -28.510 1.00 65.12 114 THR A N 1
ATOM 886 C CA . THR A 1 114 ? -13.855 26.459 -28.077 1.00 65.12 114 THR A CA 1
ATOM 887 C C . THR A 1 114 ? -14.097 27.643 -29.016 1.00 65.12 114 THR A C 1
ATOM 889 O O . THR A 1 114 ? -15.148 28.286 -28.925 1.00 65.12 114 THR A O 1
ATOM 892 N N . ARG A 1 115 ? -13.164 27.935 -29.936 1.00 68.31 115 ARG A N 1
ATOM 893 C CA . ARG A 1 115 ? -13.266 29.047 -30.889 1.00 68.31 115 ARG A CA 1
ATOM 894 C C . ARG A 1 115 ? -12.758 28.652 -32.284 1.00 68.31 115 ARG A C 1
ATOM 896 O O . ARG A 1 115 ? -11.625 28.198 -32.385 1.00 68.31 115 ARG A O 1
ATOM 903 N N . PRO A 1 116 ? -13.541 28.894 -33.355 1.00 76.62 116 PRO A N 1
ATOM 904 C CA . PRO A 1 116 ? -14.855 29.548 -33.371 1.00 76.62 116 PRO A CA 1
ATOM 905 C C . PRO A 1 116 ? -15.985 28.642 -32.843 1.00 76.62 116 PRO A C 1
ATOM 907 O O . PRO A 1 116 ? -16.007 27.438 -33.099 1.00 76.62 116 PRO A O 1
ATOM 910 N N . ARG A 1 117 ? -16.954 29.228 -32.116 1.00 73.94 117 ARG A N 1
ATOM 911 C CA . ARG A 1 117 ? -18.081 28.490 -31.502 1.00 73.94 117 ARG A CA 1
ATOM 912 C C . ARG A 1 117 ? -18.891 27.690 -32.527 1.00 73.94 117 ARG A C 1
ATOM 914 O O . ARG A 1 117 ? -19.322 26.587 -32.203 1.00 73.94 117 ARG A O 1
ATOM 921 N N . SER A 1 118 ? -19.028 28.199 -33.752 1.00 80.31 118 SER A N 1
ATOM 922 C CA . SER A 1 118 ? -19.735 27.538 -34.860 1.00 80.31 118 SER A CA 1
ATOM 923 C C . SER A 1 118 ? -19.159 26.168 -35.229 1.00 80.31 118 SER A C 1
ATOM 925 O O . SER A 1 118 ? -19.904 25.276 -35.616 1.00 80.31 118 SER A O 1
ATOM 927 N N . LEU A 1 119 ? -17.848 25.973 -35.064 1.00 78.44 119 LEU A N 1
ATOM 928 C CA . LEU A 1 119 ? -17.165 24.718 -35.391 1.00 78.44 119 LEU A CA 1
ATOM 929 C C . LEU A 1 119 ? -16.877 23.853 -34.160 1.00 78.44 119 LEU A C 1
ATOM 931 O O . LEU A 1 119 ? -16.454 22.706 -34.298 1.00 78.44 119 LEU A O 1
ATOM 935 N N . SER A 1 120 ? -17.122 24.373 -32.956 1.00 77.25 120 SER A N 1
ATOM 936 C CA . SER A 1 120 ? -16.771 23.700 -31.699 1.00 77.25 120 SER A CA 1
ATOM 937 C C . SER A 1 120 ? -17.381 22.297 -31.573 1.00 77.25 120 SER A C 1
ATOM 939 O O . SER A 1 120 ? -16.692 21.358 -31.176 1.00 77.25 120 SER A O 1
ATOM 941 N N . ALA A 1 121 ? -18.637 22.114 -31.995 1.00 79.31 121 ALA A N 1
ATOM 942 C CA . ALA A 1 121 ? -19.311 20.816 -31.987 1.00 79.31 121 ALA A CA 1
ATOM 943 C C . ALA A 1 121 ? -18.648 19.796 -32.932 1.00 79.31 121 ALA A C 1
ATOM 945 O O . ALA A 1 121 ? -18.487 18.627 -32.571 1.00 79.31 121 ALA A O 1
ATOM 946 N N . LEU A 1 122 ? -18.215 20.239 -34.117 1.00 80.38 122 LEU A N 1
ATOM 947 C CA . LEU A 1 122 ? -17.504 19.401 -35.082 1.00 80.38 122 LEU A CA 1
ATOM 948 C C . LEU A 1 122 ? -16.113 19.021 -34.560 1.00 80.38 122 LEU A C 1
ATOM 950 O O . LEU A 1 122 ? -15.763 17.840 -34.561 1.00 80.38 122 LEU A O 1
ATOM 954 N N . TYR A 1 123 ? -15.354 19.991 -34.040 1.00 76.94 123 TYR A N 1
ATOM 955 C CA . TYR A 1 123 ? -14.049 19.738 -33.424 1.00 76.94 123 TYR A CA 1
ATOM 956 C C . TYR A 1 123 ? -14.149 18.745 -32.264 1.00 76.94 123 TYR A C 1
ATOM 958 O O . TYR A 1 123 ? -13.369 17.795 -32.197 1.00 76.94 123 TYR A O 1
ATOM 966 N N . LEU A 1 124 ? -15.146 18.899 -31.387 1.00 76.94 124 LEU A N 1
ATOM 967 C CA . LEU A 1 124 ? -15.401 17.951 -30.302 1.00 76.94 124 LEU A CA 1
ATOM 968 C C . LEU A 1 124 ? -15.722 16.549 -30.828 1.00 76.94 124 LEU A C 1
ATOM 970 O O . LEU A 1 124 ? -15.212 15.572 -30.284 1.00 76.94 124 LEU A O 1
ATOM 974 N N . LYS A 1 125 ? -16.522 16.424 -31.894 1.00 77.75 125 LYS A N 1
ATOM 975 C CA . LYS A 1 125 ? -16.867 15.122 -32.488 1.00 77.75 125 LYS A CA 1
ATOM 976 C C . LYS A 1 125 ? -15.643 14.407 -33.075 1.00 77.75 125 LYS A C 1
ATOM 978 O O . LYS A 1 125 ? -15.551 13.189 -32.951 1.00 77.75 125 LYS A O 1
ATOM 983 N N . LEU A 1 126 ? -14.700 15.154 -33.656 1.00 76.75 126 LEU A N 1
ATOM 984 C CA . LEU A 1 126 ? -13.452 14.621 -34.218 1.00 76.75 126 LEU A CA 1
ATOM 985 C C . LEU A 1 126 ? -12.414 14.264 -33.145 1.00 76.75 126 LEU A C 1
ATOM 987 O O . LEU A 1 126 ? -11.720 13.258 -33.267 1.00 76.75 126 LEU A O 1
ATOM 991 N N . ILE A 1 127 ? -12.309 15.069 -32.086 1.00 75.56 127 ILE A N 1
ATOM 992 C CA . ILE A 1 127 ? -11.265 14.925 -31.060 1.00 75.56 127 ILE A CA 1
ATOM 993 C C . ILE A 1 127 ? -11.674 13.940 -29.960 1.00 75.56 127 ILE A C 1
ATOM 995 O O . ILE A 1 127 ? -10.825 13.232 -29.426 1.00 75.56 127 ILE A O 1
ATOM 999 N N . ARG A 1 128 ? -12.968 13.839 -29.629 1.00 73.19 128 ARG A N 1
ATOM 1000 C CA . ARG A 1 128 ? -13.472 12.969 -28.550 1.00 73.19 128 ARG A CA 1
ATOM 1001 C C . ARG A 1 128 ? -13.064 11.492 -28.687 1.00 73.19 128 ARG A C 1
ATOM 1003 O O . ARG A 1 128 ? -12.750 10.902 -27.659 1.00 73.19 128 ARG A O 1
ATOM 1010 N N . PRO A 1 129 ? -13.031 10.870 -29.881 1.00 71.88 129 PRO A N 1
ATOM 1011 C CA . PRO A 1 129 ? -12.515 9.507 -30.033 1.00 71.88 129 PRO A CA 1
ATOM 1012 C C . PRO A 1 129 ? -11.011 9.366 -29.756 1.00 71.88 129 PRO A C 1
ATOM 1014 O O . PRO A 1 129 ? -10.575 8.269 -29.423 1.00 71.88 129 PRO A O 1
ATOM 1017 N N . LEU A 1 130 ? -10.242 10.452 -29.899 1.00 70.44 130 LEU A N 1
ATOM 1018 C CA . LEU A 1 130 ? -8.788 10.490 -29.704 1.00 70.44 130 LEU A CA 1
ATOM 1019 C C . LEU A 1 130 ? -8.397 10.808 -28.256 1.00 70.44 130 LEU A C 1
ATOM 1021 O O . LEU A 1 130 ? -7.339 10.397 -27.810 1.00 70.44 130 LEU A O 1
ATOM 1025 N N . THR A 1 131 ? -9.221 11.561 -27.525 1.00 69.44 131 THR A N 1
ATOM 1026 C CA . THR A 1 131 ? -8.888 12.027 -26.164 1.00 69.44 131 THR A CA 1
ATOM 1027 C C . THR A 1 131 ? -9.846 11.524 -25.085 1.00 69.44 131 THR A C 1
ATOM 1029 O O . THR A 1 131 ? -9.631 11.770 -23.898 1.00 69.44 131 THR A O 1
ATOM 1032 N N . GLY A 1 132 ? -10.917 10.827 -25.466 1.00 67.44 132 GLY A N 1
ATOM 1033 C CA . GLY A 1 132 ? -11.891 10.256 -24.544 1.00 67.44 132 GLY A CA 1
ATOM 1034 C C . GLY A 1 132 ? -11.425 8.924 -23.958 1.00 67.44 132 GLY A C 1
ATOM 1035 O O . GLY A 1 132 ? -11.098 7.990 -24.687 1.00 67.44 132 GLY A O 1
ATOM 1036 N N . MET A 1 133 ? -11.470 8.795 -22.629 1.00 74.31 133 MET A N 1
ATOM 1037 C CA . MET A 1 133 ? -11.287 7.507 -21.957 1.00 74.31 133 MET A CA 1
ATOM 1038 C C . MET A 1 133 ? -12.610 6.787 -21.738 1.00 74.31 133 MET A C 1
ATOM 1040 O O . MET A 1 133 ? -13.546 7.340 -21.163 1.00 74.31 133 MET A O 1
ATOM 1044 N N . GLY A 1 134 ? -12.626 5.509 -22.108 1.00 75.62 134 GLY A N 1
ATOM 1045 C CA . GLY A 1 134 ? -13.750 4.620 -21.863 1.00 75.62 134 GLY A CA 1
ATOM 1046 C C . GLY A 1 134 ? -14.894 4.813 -22.855 1.00 75.62 134 GLY A C 1
ATOM 1047 O O . GLY A 1 134 ? -15.257 5.921 -23.240 1.00 75.62 134 GLY A O 1
ATOM 1048 N N . LYS A 1 135 ? -15.473 3.695 -23.289 1.00 78.62 135 LYS A N 1
ATOM 1049 C CA . LYS A 1 135 ? -16.711 3.684 -24.070 1.00 78.62 135 LYS A CA 1
ATOM 1050 C C . LYS A 1 135 ? -17.816 3.173 -23.166 1.00 78.62 135 LYS A C 1
ATOM 1052 O O . LYS A 1 135 ? -17.716 2.055 -22.659 1.00 78.62 135 LYS A O 1
ATOM 1057 N N . PHE A 1 136 ? -18.849 3.990 -22.973 1.00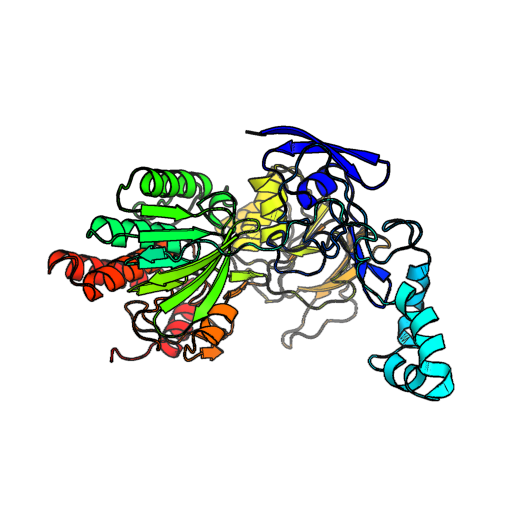 76.56 136 PHE A N 1
ATOM 1058 C CA . PHE A 1 136 ? -20.049 3.538 -22.284 1.00 76.56 136 PHE A CA 1
ATOM 1059 C C . PHE A 1 136 ? -20.658 2.341 -23.028 1.00 76.56 136 PHE A C 1
ATOM 1061 O O . PHE A 1 136 ? -20.547 2.255 -24.258 1.00 76.56 136 PHE A O 1
ATOM 1068 N N . PRO A 1 137 ? -21.265 1.391 -22.304 1.00 67.69 137 PRO A N 1
ATOM 1069 C CA . PRO A 1 137 ? -21.965 0.285 -22.933 1.00 67.69 137 PRO A CA 1
ATOM 1070 C C . PRO A 1 137 ? -23.091 0.819 -23.834 1.00 67.69 137 PRO A C 1
ATOM 1072 O O . PRO A 1 137 ? -23.875 1.668 -23.428 1.00 67.69 137 PRO A O 1
ATOM 1075 N N . THR A 1 138 ? -23.156 0.327 -25.073 1.00 63.16 138 THR A N 1
ATOM 1076 C CA . THR A 1 138 ? -24.178 0.704 -26.070 1.00 63.16 138 THR A CA 1
ATOM 1077 C C . THR A 1 138 ? -25.507 -0.031 -25.880 1.00 63.16 138 THR A C 1
ATOM 1079 O O . THR A 1 138 ? -26.501 0.327 -26.498 1.00 63.16 138 THR A O 1
ATOM 1082 N N . ALA A 1 139 ? -25.532 -1.054 -25.026 1.00 59.09 139 ALA A N 1
ATOM 1083 C CA . ALA A 1 139 ? -26.717 -1.787 -24.601 1.00 59.09 139 ALA A CA 1
ATOM 1084 C C . ALA A 1 139 ? -26.548 -2.173 -23.128 1.00 59.09 139 ALA A C 1
ATOM 1086 O O . ALA A 1 139 ? -25.414 -2.339 -22.670 1.00 59.09 139 ALA A O 1
ATOM 1087 N N . ASN A 1 140 ? -27.656 -2.348 -22.404 1.00 55.94 140 ASN A N 1
ATOM 1088 C CA . ASN A 1 140 ? -27.684 -2.681 -20.978 1.00 55.94 140 ASN A CA 1
ATOM 1089 C C . ASN A 1 140 ? -27.242 -4.144 -20.740 1.00 55.94 140 ASN A C 1
ATOM 1091 O O . ASN A 1 140 ? -28.017 -5.010 -20.349 1.00 55.94 140 ASN A O 1
ATOM 1095 N N . ARG A 1 141 ? -25.987 -4.468 -21.068 1.00 56.31 141 ARG A N 1
ATOM 1096 C CA . ARG A 1 141 ? -25.412 -5.813 -20.948 1.00 56.31 141 ARG A CA 1
ATOM 1097 C C . ARG A 1 141 ? -24.903 -6.026 -19.527 1.00 56.31 141 ARG A C 1
ATOM 1099 O O . ARG A 1 141 ? -23.707 -5.971 -19.282 1.00 56.31 141 ARG A O 1
ATOM 1106 N N . GLY A 1 142 ? -25.824 -6.239 -18.592 1.00 57.47 142 GLY A N 1
ATOM 1107 C CA . GLY A 1 142 ? -25.482 -6.660 -17.230 1.00 57.47 142 GLY A CA 1
ATOM 1108 C C . GLY A 1 142 ? -25.053 -5.546 -16.271 1.00 57.47 142 GLY A C 1
ATOM 1109 O O . GLY A 1 142 ? -24.598 -5.862 -15.173 1.00 57.47 142 GLY A O 1
ATOM 1110 N N . PHE A 1 143 ? -25.229 -4.266 -16.626 1.00 66.50 143 PHE A N 1
ATOM 1111 C CA . PHE A 1 143 ? -25.136 -3.188 -15.640 1.00 66.50 143 PHE A CA 1
ATOM 1112 C C . PHE A 1 143 ? -26.284 -3.335 -14.637 1.00 66.50 143 PHE A C 1
ATOM 1114 O O . PHE A 1 143 ? -27.457 -3.273 -15.004 1.00 66.50 143 PHE A O 1
ATOM 1121 N N . LYS A 1 144 ? -25.937 -3.552 -13.369 1.00 70.88 144 LYS A N 1
ATOM 1122 C CA . LYS A 1 144 ? -26.891 -3.556 -12.263 1.00 70.88 144 LYS A CA 1
ATOM 1123 C C . LYS A 1 144 ? -26.753 -2.224 -11.533 1.00 70.88 144 LYS A C 1
ATOM 1125 O O . LYS A 1 144 ? -25.650 -1.945 -11.056 1.00 70.88 144 LYS A O 1
ATOM 1130 N N . PRO A 1 145 ? -27.815 -1.402 -11.451 1.00 77.44 145 PRO A N 1
ATOM 1131 C CA . PRO A 1 145 ? -27.745 -0.167 -10.690 1.00 77.44 145 PRO A CA 1
ATOM 1132 C C . PRO A 1 145 ? -27.423 -0.475 -9.228 1.00 77.44 145 PRO A C 1
ATOM 1134 O O . PRO A 1 145 ? -27.697 -1.569 -8.719 1.00 77.44 145 PRO A O 1
ATOM 1137 N N . MET A 1 146 ? -26.823 0.507 -8.563 1.00 84.31 146 MET A N 1
ATOM 1138 C CA . MET A 1 146 ? -26.568 0.415 -7.137 1.00 84.31 146 MET A CA 1
ATOM 1139 C C . MET A 1 146 ? -27.903 0.409 -6.391 1.00 84.31 146 MET A C 1
ATOM 1141 O O . MET A 1 146 ? -28.744 1.280 -6.607 1.00 84.31 146 MET A O 1
ATOM 1145 N N . THR A 1 147 ? -28.104 -0.579 -5.529 1.00 90.81 147 THR A N 1
ATOM 1146 C CA . THR A 1 147 ? -29.313 -0.722 -4.714 1.00 90.81 147 THR A CA 1
ATOM 1147 C C . THR A 1 147 ? -29.030 -0.282 -3.287 1.00 90.81 147 THR A C 1
ATOM 1149 O O . THR A 1 147 ? -27.982 -0.620 -2.732 1.00 90.81 147 THR A O 1
ATOM 1152 N N . LYS A 1 148 ? -29.969 0.436 -2.667 1.00 90.12 148 LYS A N 1
ATOM 1153 C CA . LYS A 1 148 ? -29.891 0.756 -1.240 1.00 90.12 148 LYS A CA 1
ATOM 1154 C C . LYS A 1 148 ? -30.148 -0.513 -0.421 1.00 90.12 148 LYS A C 1
ATOM 1156 O O . LYS A 1 148 ? -31.053 -1.278 -0.737 1.00 90.12 148 LYS A O 1
ATOM 1161 N N . SER A 1 149 ? -29.331 -0.733 0.597 1.00 88.12 149 SER A N 1
ATOM 1162 C CA . SER A 1 149 ? -29.465 -1.796 1.588 1.00 88.12 149 SER A CA 1
ATOM 1163 C C . SER A 1 149 ? -29.797 -1.186 2.953 1.00 88.12 149 SER A C 1
ATOM 1165 O O . SER A 1 149 ? -29.729 0.034 3.130 1.00 88.12 149 SER A O 1
ATOM 1167 N N . GLU A 1 150 ? -30.182 -2.037 3.900 1.00 87.75 150 GLU A N 1
ATOM 1168 C CA . GLU A 1 150 ? -30.543 -1.641 5.263 1.00 87.75 150 GLU A CA 1
ATOM 1169 C C . GLU A 1 150 ? -29.415 -0.902 5.984 1.00 87.75 150 GLU A C 1
ATOM 1171 O O . GLU A 1 150 ? -28.226 -1.136 5.739 1.00 87.75 150 GLU A O 1
ATOM 1176 N N . GLN A 1 151 ? -29.813 0.010 6.872 1.00 91.75 151 GLN A N 1
ATOM 1177 C CA . GLN A 1 151 ? -28.887 0.702 7.756 1.00 91.75 151 GLN A CA 1
ATOM 1178 C C . GLN A 1 151 ? -28.353 -0.275 8.801 1.00 91.75 151 GLN A C 1
ATOM 1180 O O . GLN A 1 151 ? -29.073 -1.157 9.260 1.00 91.75 151 GLN A O 1
ATOM 1185 N N . ARG A 1 152 ? -27.085 -0.114 9.167 1.00 95.31 152 ARG A N 1
ATOM 1186 C CA . ARG A 1 152 ? -26.411 -0.938 10.170 1.00 95.31 152 ARG A CA 1
ATOM 1187 C C . ARG A 1 152 ? -25.996 -0.088 11.360 1.00 95.31 152 ARG A C 1
ATOM 1189 O O . ARG A 1 152 ? -25.742 1.107 11.212 1.00 95.31 152 ARG A O 1
ATOM 1196 N N . GLU A 1 153 ? -25.857 -0.724 12.512 1.00 97.12 153 GLU A N 1
ATOM 1197 C CA . GLU A 1 153 ? -25.297 -0.107 13.709 1.00 97.12 153 GLU A CA 1
ATOM 1198 C C . GLU A 1 153 ? -24.238 -1.015 14.324 1.00 97.12 153 GLU A C 1
ATOM 1200 O O . GLU A 1 153 ? -24.345 -2.239 14.267 1.00 97.12 153 GLU A O 1
ATOM 1205 N N . THR A 1 154 ? -23.206 -0.412 14.902 1.00 98.25 154 THR A N 1
ATOM 1206 C CA . THR A 1 154 ? -22.154 -1.122 15.630 1.00 98.25 154 THR A CA 1
ATOM 1207 C C . THR A 1 154 ? -21.608 -0.240 16.746 1.00 98.25 154 THR A C 1
ATOM 1209 O O . THR A 1 154 ? -21.805 0.978 16.750 1.00 98.25 154 THR A O 1
ATOM 1212 N N . GLU A 1 155 ? -20.929 -0.827 17.724 1.00 98.56 155 GLU A N 1
ATOM 1213 C CA . GLU A 1 155 ? -20.301 -0.026 18.774 1.00 98.56 155 GLU A CA 1
ATOM 1214 C C . GLU A 1 155 ? -18.968 0.524 18.288 1.00 98.56 155 GLU A C 1
ATOM 1216 O O . GLU A 1 155 ? -18.749 1.735 18.345 1.00 98.56 155 GLU A O 1
ATOM 1221 N N . VAL A 1 156 ? -18.132 -0.343 17.718 1.00 98.88 156 VAL A N 1
ATOM 1222 C CA . VAL A 1 156 ? -16.843 0.037 17.144 1.00 98.88 156 VAL A CA 1
ATOM 1223 C C . VAL A 1 156 ? -16.777 -0.407 15.687 1.00 98.88 156 VAL A C 1
ATOM 1225 O O . VAL A 1 156 ? -16.797 -1.597 15.383 1.00 98.88 156 VAL A O 1
ATOM 1228 N N . ALA A 1 157 ? -16.656 0.549 14.769 1.00 98.81 157 ALA A N 1
ATOM 1229 C CA . ALA A 1 157 ? -16.344 0.254 13.375 1.00 98.81 157 ALA A CA 1
ATOM 1230 C C . ALA A 1 157 ? -14.839 0.394 13.138 1.00 98.81 157 ALA A C 1
ATOM 1232 O O . ALA A 1 157 ? -14.270 1.462 13.361 1.00 98.81 157 ALA A O 1
ATOM 1233 N N . VAL A 1 158 ? -14.195 -0.662 12.647 1.00 98.88 158 VAL A N 1
ATOM 1234 C CA . VAL A 1 158 ? -12.778 -0.643 12.269 1.00 98.88 158 VAL A CA 1
ATOM 1235 C C . VAL A 1 158 ? -12.673 -0.645 10.748 1.00 98.88 158 VAL A C 1
ATOM 1237 O O . VAL A 1 158 ? -13.117 -1.581 10.089 1.00 98.88 158 VAL A O 1
ATOM 1240 N N . VAL A 1 159 ? -12.092 0.409 10.180 1.00 98.44 159 VAL A N 1
ATOM 1241 C CA . VAL A 1 159 ? -11.916 0.579 8.733 1.00 98.44 159 VAL A CA 1
ATOM 1242 C C . VAL A 1 159 ? -10.495 0.174 8.350 1.00 98.44 159 VAL A C 1
ATOM 1244 O O . VAL A 1 159 ? -9.530 0.853 8.706 1.00 98.44 159 VAL A O 1
ATOM 1247 N N . GLY A 1 160 ? -10.370 -0.923 7.607 1.00 98.00 160 GLY A N 1
ATOM 1248 C CA . GLY A 1 160 ? -9.113 -1.573 7.241 1.00 98.00 160 GLY A CA 1
ATOM 1249 C C . GLY A 1 160 ? -8.804 -2.777 8.134 1.00 98.00 160 GLY A C 1
ATOM 1250 O O . GLY A 1 160 ? -8.795 -2.679 9.352 1.00 98.00 160 GLY A O 1
ATOM 1251 N N . ALA A 1 161 ? -8.494 -3.917 7.524 1.00 97.94 161 ALA A N 1
ATOM 1252 C CA . ALA A 1 161 ? -8.135 -5.183 8.162 1.00 97.94 161 ALA A CA 1
ATOM 1253 C C . ALA A 1 161 ? -6.647 -5.519 7.974 1.00 97.94 161 ALA A C 1
ATOM 1255 O O . ALA A 1 161 ? -6.260 -6.674 7.767 1.00 97.94 161 ALA A O 1
ATOM 1256 N N . GLY A 1 162 ? -5.799 -4.490 8.029 1.00 97.62 162 GLY A N 1
ATOM 1257 C CA . GLY A 1 162 ? -4.353 -4.636 8.183 1.00 97.62 162 GLY A CA 1
ATOM 1258 C C . GLY A 1 162 ? -3.943 -4.986 9.621 1.00 97.62 162 GLY A C 1
ATOM 1259 O O . GLY A 1 162 ? -4.806 -5.148 10.479 1.00 97.62 162 GLY A O 1
ATOM 1260 N N . PRO A 1 163 ? -2.633 -5.058 9.920 1.00 97.19 163 PRO A N 1
ATOM 1261 C CA . PRO A 1 163 ? -2.134 -5.392 11.261 1.00 97.19 163 PRO A CA 1
ATOM 1262 C C . PRO A 1 163 ? -2.736 -4.516 12.371 1.00 97.19 163 PRO A C 1
ATOM 1264 O O . PRO A 1 163 ? -3.173 -5.034 13.396 1.00 97.19 163 PRO A O 1
ATOM 1267 N N . ALA A 1 164 ? -2.815 -3.201 12.142 1.00 98.25 164 ALA A N 1
ATOM 1268 C CA . ALA A 1 164 ? -3.413 -2.259 13.085 1.00 98.25 164 ALA A CA 1
ATOM 1269 C C . ALA A 1 164 ? -4.911 -2.513 13.302 1.00 98.25 164 ALA A C 1
ATOM 1271 O O . ALA A 1 164 ? -5.358 -2.587 14.442 1.00 98.25 164 ALA A O 1
ATOM 1272 N N . GLY A 1 165 ? -5.678 -2.682 12.224 1.00 98.56 165 GLY A N 1
ATOM 1273 C CA . GLY A 1 165 ? -7.121 -2.905 12.309 1.00 98.56 165 GLY A CA 1
ATOM 1274 C C . GLY A 1 165 ? -7.494 -4.254 12.917 1.00 98.56 165 GLY A C 1
ATOM 1275 O O . GLY A 1 165 ? -8.381 -4.316 13.760 1.00 98.56 165 GLY A O 1
ATOM 1276 N N . LEU A 1 166 ? -6.770 -5.323 12.567 1.00 98.62 166 LEU A N 1
ATOM 1277 C CA . LEU A 1 166 ? -6.949 -6.636 13.193 1.00 98.62 166 LEU A CA 1
ATOM 1278 C C . LEU A 1 166 ? -6.681 -6.563 14.698 1.00 98.62 166 LEU A C 1
ATOM 1280 O O . LEU A 1 166 ? -7.508 -7.007 15.488 1.00 98.62 166 LEU A O 1
ATOM 1284 N N . SER A 1 167 ? -5.563 -5.948 15.094 1.00 98.31 167 SER A N 1
ATOM 1285 C CA . SER A 1 167 ? -5.227 -5.764 16.506 1.00 98.31 167 SER A CA 1
ATOM 1286 C C . SER A 1 167 ? -6.277 -4.919 17.237 1.00 98.31 167 SER A C 1
ATOM 1288 O O . SER A 1 167 ? -6.715 -5.299 18.320 1.00 98.31 167 SER A O 1
ATOM 1290 N N . ALA A 1 168 ? -6.739 -3.820 16.636 1.00 98.81 168 ALA A N 1
ATOM 1291 C CA . ALA A 1 168 ? -7.770 -2.968 17.221 1.00 98.81 168 ALA A CA 1
ATOM 1292 C C . ALA A 1 168 ? -9.101 -3.702 17.413 1.00 98.81 168 ALA A C 1
ATOM 1294 O O . ALA A 1 168 ? -9.695 -3.615 18.485 1.00 98.81 168 ALA A O 1
ATOM 1295 N N . ALA 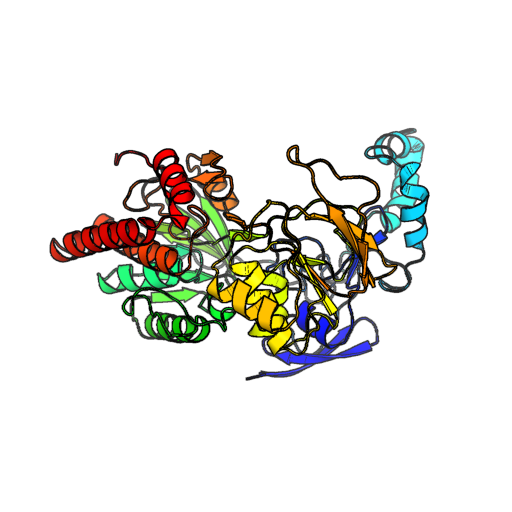A 1 169 ? -9.540 -4.455 16.401 1.00 98.81 169 ALA A N 1
ATOM 1296 C CA . ALA A 1 169 ? -10.775 -5.224 16.466 1.00 98.81 169 ALA A CA 1
ATOM 1297 C C . ALA A 1 169 ? -10.721 -6.285 17.573 1.00 98.81 169 ALA A C 1
ATOM 1299 O O . ALA A 1 169 ? -11.628 -6.349 18.397 1.00 98.81 169 ALA A O 1
ATOM 1300 N N . ILE A 1 170 ? -9.630 -7.054 17.633 1.00 98.69 170 ILE A N 1
ATOM 1301 C CA . ILE A 1 170 ? -9.403 -8.081 18.659 1.00 98.69 170 ILE A CA 1
ATOM 1302 C C . ILE A 1 170 ? -9.457 -7.475 20.065 1.00 98.69 170 ILE A C 1
ATOM 1304 O O . ILE A 1 170 ? -10.159 -7.986 20.933 1.00 98.69 170 ILE A O 1
ATOM 1308 N N . HIS A 1 171 ? -8.730 -6.382 20.308 1.00 98.50 171 HIS A N 1
ATOM 1309 C CA . HIS A 1 171 ? -8.619 -5.820 21.654 1.00 98.50 171 HIS A CA 1
ATOM 1310 C C . HIS A 1 171 ? -9.885 -5.089 22.112 1.00 98.50 171 HIS A C 1
ATOM 1312 O O . HIS A 1 171 ? -10.226 -5.178 23.287 1.00 98.50 171 HIS A O 1
ATOM 1318 N N . ALA A 1 172 ? -10.617 -4.432 21.206 1.00 98.69 172 ALA A N 1
ATOM 1319 C CA . ALA A 1 172 ? -11.929 -3.878 21.538 1.00 98.69 172 ALA A CA 1
ATOM 1320 C C . ALA A 1 172 ? -12.943 -4.991 21.865 1.00 98.69 172 ALA A C 1
ATOM 1322 O O . ALA A 1 172 ? -13.681 -4.901 22.845 1.00 98.69 172 ALA A O 1
ATOM 1323 N N . ALA A 1 173 ? -12.953 -6.066 21.073 1.00 98.56 173 ALA A N 1
ATOM 1324 C CA . ALA A 1 173 ? -13.893 -7.170 21.240 1.00 98.56 173 ALA A CA 1
ATOM 1325 C C . ALA A 1 173 ? -13.640 -7.990 22.515 1.00 98.56 173 ALA A C 1
ATOM 1327 O O . ALA A 1 173 ? -14.601 -8.400 23.168 1.00 98.56 173 ALA A O 1
ATOM 1328 N N . ARG A 1 174 ? -12.368 -8.157 22.909 1.00 98.00 174 ARG A N 1
ATOM 1329 C CA . ARG A 1 174 ? -11.961 -8.798 24.174 1.00 98.00 174 ARG A CA 1
ATOM 1330 C C . ARG A 1 174 ? -12.505 -8.092 25.412 1.00 98.00 174 ARG A C 1
ATOM 1332 O O . ARG A 1 174 ? -12.747 -8.747 26.416 1.00 98.00 174 ARG A O 1
ATOM 1339 N N . LEU A 1 175 ? -12.703 -6.776 25.335 1.00 98.06 175 LEU A N 1
ATOM 1340 C CA . LEU A 1 175 ? -13.317 -5.984 26.405 1.00 98.06 175 LEU A CA 1
ATOM 1341 C C . LEU A 1 175 ? -14.854 -5.999 26.350 1.00 98.06 175 LEU A C 1
ATOM 1343 O O . LEU A 1 175 ? -15.497 -5.403 27.206 1.00 98.06 175 LEU A O 1
ATOM 1347 N N . GLY A 1 176 ? -15.449 -6.680 25.365 1.00 97.94 176 GLY A N 1
ATOM 1348 C CA . GLY A 1 176 ? -16.895 -6.882 25.249 1.00 97.94 176 GLY A CA 1
ATOM 1349 C C . GLY A 1 176 ? -17.600 -6.011 24.206 1.00 97.94 176 GLY A C 1
ATOM 1350 O O . GLY A 1 176 ? -18.807 -6.155 24.028 1.00 97.94 176 GLY A O 1
ATOM 1351 N N . CYS A 1 177 ? -16.891 -5.135 23.485 1.00 98.44 177 CYS A N 1
ATOM 1352 C CA . CYS A 1 177 ? -17.511 -4.318 22.437 1.00 98.44 177 CYS A CA 1
ATOM 1353 C C . CYS A 1 177 ? -17.981 -5.168 21.255 1.00 98.44 177 CYS A C 1
ATOM 1355 O O . CYS A 1 177 ? -17.233 -6.016 20.770 1.00 98.44 177 CYS A O 1
ATOM 1357 N N . ARG A 1 178 ? -19.150 -4.843 20.686 1.00 98.56 178 ARG A N 1
ATOM 1358 C CA . ARG A 1 178 ? -19.509 -5.316 19.338 1.00 98.56 178 ARG A CA 1
ATOM 1359 C C . ARG A 1 178 ? -18.723 -4.547 18.282 1.00 98.56 178 ARG A C 1
ATOM 1361 O O . ARG A 1 178 ? -18.839 -3.322 18.176 1.00 98.56 178 ARG A O 1
ATOM 1368 N N . VAL A 1 179 ? -17.943 -5.272 17.489 1.00 98.88 179 VAL A N 1
ATOM 1369 C CA . VAL A 1 179 ? -17.036 -4.706 16.493 1.00 98.88 179 VAL A CA 1
ATOM 1370 C C . VAL A 1 179 ? -17.465 -5.117 15.093 1.00 98.88 179 VAL A C 1
ATOM 1372 O O . VAL A 1 179 ? -17.682 -6.294 14.819 1.00 98.88 179 VAL A O 1
ATOM 1375 N N . THR A 1 180 ? -17.497 -4.157 14.171 1.00 98.81 180 THR A N 1
ATOM 1376 C CA . THR A 1 180 ? -17.564 -4.454 12.736 1.00 98.81 180 THR A CA 1
ATOM 1377 C C . THR A 1 180 ? -16.251 -4.059 12.069 1.00 98.81 180 THR A C 1
ATOM 1379 O O . THR A 1 180 ? -15.908 -2.879 12.000 1.00 98.81 180 THR A O 1
ATOM 1382 N N . LEU A 1 181 ? -15.507 -5.048 11.576 1.00 98.81 181 LEU A N 1
ATOM 1383 C CA . LEU A 1 181 ? -14.246 -4.871 10.858 1.00 98.81 181 LEU A CA 1
ATOM 1384 C C . LEU A 1 181 ? -14.507 -4.868 9.351 1.00 98.81 181 LEU A C 1
ATOM 1386 O O . LEU A 1 181 ? -14.987 -5.854 8.803 1.00 98.81 181 LEU A O 1
ATOM 1390 N N . ILE A 1 182 ? -14.173 -3.779 8.668 1.00 98.62 182 ILE A N 1
ATOM 1391 C CA . ILE A 1 182 ? -14.539 -3.545 7.268 1.00 98.62 182 ILE A CA 1
ATOM 1392 C C . ILE A 1 182 ? -13.273 -3.446 6.422 1.00 98.62 182 ILE A C 1
ATOM 1394 O O . ILE A 1 182 ? -12.398 -2.634 6.721 1.00 98.62 182 ILE A O 1
ATOM 1398 N N . ASP A 1 183 ? -13.182 -4.221 5.343 1.00 97.75 183 ASP A N 1
ATOM 1399 C CA . ASP A 1 183 ? -12.063 -4.135 4.402 1.00 97.75 183 ASP A CA 1
ATOM 1400 C C . ASP A 1 183 ? -12.514 -4.336 2.951 1.00 97.75 183 ASP A C 1
ATOM 1402 O O . ASP A 1 183 ? -13.372 -5.167 2.639 1.00 97.75 183 ASP A O 1
ATOM 1406 N N . GLU A 1 184 ? -11.913 -3.567 2.042 1.00 94.75 184 GLU A N 1
ATOM 1407 C CA . GLU A 1 184 ? -12.206 -3.639 0.609 1.00 94.75 184 GLU A CA 1
ATOM 1408 C C . GLU A 1 184 ? -11.615 -4.888 -0.062 1.00 94.75 184 GLU A C 1
ATOM 1410 O O . GLU A 1 184 ? -12.077 -5.300 -1.125 1.00 94.75 184 GLU A O 1
ATOM 1415 N N . ASN A 1 185 ? -10.612 -5.511 0.555 1.00 93.56 185 ASN A N 1
ATOM 1416 C CA . ASN A 1 185 ? -9.955 -6.707 0.054 1.00 93.56 185 ASN A CA 1
ATOM 1417 C C . ASN A 1 185 ? -10.760 -7.974 0.397 1.00 93.56 185 ASN A C 1
ATOM 1419 O O . ASN A 1 185 ? -11.525 -8.012 1.364 1.00 93.56 185 ASN A O 1
ATOM 1423 N N . PRO A 1 186 ? -10.558 -9.065 -0.364 1.00 90.81 186 PRO A N 1
ATOM 1424 C CA . PRO A 1 186 ? -11.234 -10.338 -0.119 1.00 90.81 186 PRO A CA 1
ATOM 1425 C C . PRO A 1 186 ? -10.660 -11.135 1.061 1.00 90.81 186 PRO A C 1
ATOM 1427 O O . PRO A 1 186 ? -11.181 -12.204 1.368 1.00 90.81 186 PRO A O 1
ATOM 1430 N N . MET A 1 187 ? -9.567 -10.682 1.685 1.00 91.75 187 MET A N 1
ATOM 1431 C CA . MET A 1 187 ? -8.874 -11.403 2.755 1.00 91.75 187 MET A CA 1
ATOM 1432 C C . MET A 1 187 ? -8.410 -10.450 3.856 1.00 91.75 187 MET A C 1
ATOM 1434 O O . MET A 1 187 ? -7.922 -9.357 3.575 1.00 91.75 187 MET A O 1
ATOM 1438 N N . LEU A 1 188 ? -8.496 -10.920 5.100 1.00 96.94 188 LEU A N 1
ATOM 1439 C CA . LEU A 1 188 ? -7.902 -10.273 6.271 1.00 96.94 188 LEU A CA 1
ATOM 1440 C C . LEU A 1 188 ? -6.366 -10.322 6.204 1.00 96.94 188 LEU A C 1
ATOM 1442 O O . LEU A 1 188 ? -5.795 -11.295 5.706 1.00 96.94 188 LEU A O 1
ATOM 1446 N N . GLY A 1 189 ? -5.701 -9.298 6.747 1.00 95.38 189 GLY A N 1
ATOM 1447 C CA . GLY A 1 189 ? -4.240 -9.247 6.881 1.00 95.38 189 GLY A CA 1
ATOM 1448 C C . GLY A 1 189 ? -3.575 -7.995 6.318 1.00 95.38 189 GLY A C 1
ATOM 1449 O O . GLY A 1 189 ? -2.434 -7.683 6.672 1.00 95.38 189 GLY A O 1
ATOM 1450 N N . GLY A 1 190 ? -4.255 -7.272 5.425 1.00 94.81 190 GLY A N 1
ATOM 1451 C CA . GLY A 1 190 ? -3.716 -6.091 4.751 1.00 94.81 190 GLY A CA 1
ATOM 1452 C C . GLY A 1 190 ? -2.351 -6.362 4.113 1.00 94.81 190 GLY A C 1
ATOM 1453 O O . GLY A 1 190 ? -2.219 -7.226 3.251 1.00 94.81 190 GLY A O 1
ATOM 1454 N N . GLN A 1 191 ? -1.305 -5.639 4.527 1.00 93.50 191 GLN A N 1
ATOM 1455 C CA . GLN A 1 191 ? 0.037 -5.829 3.957 1.00 93.50 191 GLN A CA 1
ATOM 1456 C C . GLN A 1 191 ? 0.760 -7.092 4.459 1.00 93.50 191 GLN A C 1
ATOM 1458 O O . GLN A 1 191 ? 1.704 -7.533 3.798 1.00 93.50 191 GLN A O 1
ATOM 1463 N N . LEU A 1 192 ? 0.335 -7.705 5.575 1.00 94.75 192 LEU A N 1
ATOM 1464 C CA . LEU A 1 192 ? 1.000 -8.887 6.145 1.00 94.75 192 LEU A CA 1
ATOM 1465 C C . LEU A 1 192 ? 0.956 -10.097 5.207 1.00 94.75 192 LEU A C 1
ATOM 1467 O O . LEU A 1 192 ? 1.933 -10.842 5.129 1.00 94.75 192 LEU A O 1
ATOM 1471 N N . ILE A 1 193 ? -0.114 -10.240 4.415 1.00 94.00 193 ILE A N 1
ATOM 1472 C CA . ILE A 1 193 ? -0.275 -11.332 3.434 1.00 94.00 193 ILE A CA 1
ATOM 1473 C C . ILE A 1 193 ? 0.820 -11.334 2.356 1.00 94.00 193 ILE A C 1
ATOM 1475 O O . ILE A 1 193 ? 1.000 -12.317 1.644 1.00 94.00 193 ILE A O 1
ATOM 1479 N N . LYS A 1 194 ? 1.553 -10.222 2.216 1.00 93.31 194 LYS A N 1
ATOM 1480 C CA . LYS A 1 194 ? 2.639 -10.046 1.246 1.00 93.31 194 LYS A CA 1
ATOM 1481 C C . LYS A 1 194 ? 4.018 -10.267 1.871 1.00 93.31 194 LYS A C 1
ATOM 1483 O O . LYS A 1 194 ? 5.011 -10.338 1.146 1.00 93.31 194 LYS A O 1
ATOM 1488 N N . GLN A 1 195 ? 4.108 -10.363 3.200 1.00 92.44 195 GLN A N 1
ATOM 1489 C CA . GLN A 1 195 ? 5.374 -10.395 3.929 1.00 92.44 195 GLN A CA 1
ATOM 1490 C C . GLN A 1 195 ? 5.858 -11.826 4.151 1.00 92.44 195 GLN A C 1
ATOM 1492 O O . GLN A 1 195 ? 5.564 -12.479 5.152 1.00 92.44 195 GLN A O 1
ATOM 1497 N N . THR A 1 196 ? 6.653 -12.316 3.201 1.00 91.00 196 THR A N 1
ATOM 1498 C CA . THR A 1 196 ? 7.295 -13.632 3.310 1.00 91.00 196 THR A CA 1
ATOM 1499 C C . THR A 1 196 ? 8.549 -13.608 4.185 1.00 91.00 196 THR A C 1
ATOM 1501 O O . THR A 1 196 ? 9.055 -14.672 4.523 1.00 91.00 196 THR A O 1
ATOM 1504 N N . HIS A 1 197 ? 9.068 -12.441 4.569 1.00 88.75 197 HIS A N 1
ATOM 1505 C CA . HIS A 1 197 ? 10.222 -12.327 5.462 1.00 88.75 197 HIS A CA 1
ATOM 1506 C C . HIS A 1 197 ? 9.819 -12.547 6.932 1.00 88.75 197 HIS A C 1
ATOM 1508 O O . HIS A 1 197 ? 8.643 -12.434 7.277 1.00 88.75 197 HIS A O 1
ATOM 1514 N N . MET A 1 198 ? 10.787 -12.910 7.778 1.00 88.38 198 MET A N 1
ATOM 1515 C CA . MET A 1 198 ? 10.584 -13.041 9.226 1.00 88.38 198 MET A CA 1
ATOM 1516 C C . MET A 1 198 ? 10.639 -11.669 9.889 1.00 88.38 198 MET A C 1
ATOM 1518 O O . MET A 1 198 ? 11.483 -10.858 9.513 1.00 88.38 198 MET A O 1
ATOM 1522 N N . PHE A 1 199 ? 9.772 -11.446 10.871 1.00 84.88 199 PHE A N 1
ATOM 1523 C CA . PHE A 1 199 ? 9.802 -10.244 11.697 1.00 84.88 199 PHE A CA 1
ATOM 1524 C C . PHE A 1 199 ? 11.006 -10.285 12.642 1.00 84.88 199 PHE A C 1
ATOM 1526 O O . PHE A 1 199 ? 11.460 -11.362 13.044 1.00 84.88 199 PHE A O 1
ATOM 1533 N N . PHE A 1 200 ? 11.530 -9.110 12.976 1.00 74.25 200 PHE A N 1
ATOM 1534 C CA . PHE A 1 200 ? 12.632 -8.925 13.919 1.00 74.25 200 PHE A CA 1
ATOM 1535 C C . PHE A 1 200 ? 12.098 -8.311 15.221 1.00 74.25 200 PHE A C 1
ATOM 1537 O O . PHE A 1 200 ? 10.958 -7.864 15.263 1.00 74.25 200 PHE A O 1
ATOM 1544 N N . GLY A 1 201 ? 12.907 -8.306 16.283 1.00 74.38 201 GLY A N 1
ATOM 1545 C CA . GLY A 1 201 ? 12.544 -7.678 17.559 1.00 74.38 201 GLY A CA 1
ATOM 1546 C C . GLY A 1 201 ? 12.029 -8.662 18.611 1.00 74.38 201 GLY A C 1
ATOM 1547 O O . GLY A 1 201 ? 12.608 -9.735 18.799 1.00 74.38 201 GLY A O 1
ATOM 1548 N N . SER A 1 202 ? 10.966 -8.283 19.325 1.00 71.94 202 SER A N 1
ATOM 1549 C CA . SER A 1 202 ? 10.422 -9.054 20.452 1.00 71.94 202 SER A CA 1
ATOM 1550 C C . SER A 1 202 ? 9.601 -10.268 20.004 1.00 71.94 202 SER A C 1
ATOM 1552 O O . SER A 1 202 ? 8.819 -10.207 19.052 1.00 71.94 202 SER A O 1
ATOM 1554 N N . LYS A 1 203 ? 9.718 -11.378 20.747 1.00 76.44 203 LYS A N 1
ATOM 1555 C CA . LYS A 1 203 ? 8.867 -12.568 20.560 1.00 76.44 203 LYS A CA 1
ATOM 1556 C C . LYS A 1 203 ? 7.382 -12.266 20.774 1.00 76.44 203 LYS A C 1
ATOM 1558 O O . LYS A 1 203 ? 6.553 -12.896 20.122 1.00 76.44 203 LYS A O 1
ATOM 1563 N N . GLU A 1 204 ? 7.059 -11.309 21.643 1.00 75.62 204 GLU A N 1
ATOM 1564 C CA . GLU A 1 204 ? 5.684 -10.854 21.899 1.00 75.62 204 GLU A CA 1
ATOM 1565 C C . GLU A 1 204 ? 5.028 -10.300 20.627 1.00 75.62 204 GLU A C 1
ATOM 1567 O O . GLU A 1 204 ? 3.857 -10.558 20.361 1.00 75.62 204 GLU A O 1
ATOM 1572 N N . TYR A 1 205 ? 5.834 -9.670 19.769 1.00 75.44 205 TYR A N 1
ATOM 1573 C CA . TYR A 1 205 ? 5.437 -9.148 18.462 1.00 75.44 205 TYR A CA 1
ATOM 1574 C C . TYR A 1 205 ? 5.886 -10.045 17.309 1.00 75.44 205 TYR A C 1
ATOM 1576 O O . TYR A 1 205 ? 6.146 -9.590 16.196 1.00 75.44 205 TYR A O 1
ATOM 1584 N N . PHE A 1 206 ? 5.919 -11.354 17.573 1.00 83.44 206 PHE A N 1
ATOM 1585 C CA . PHE A 1 206 ? 6.118 -12.396 16.573 1.00 83.44 206 PHE A CA 1
ATOM 1586 C C . PHE A 1 206 ? 7.486 -12.377 15.879 1.00 83.44 206 PHE A C 1
ATOM 1588 O O . PHE A 1 206 ? 7.613 -12.853 14.746 1.00 83.44 206 PHE A O 1
ATOM 1595 N N . ALA A 1 207 ? 8.536 -11.885 16.539 1.00 83.62 207 ALA A N 1
ATOM 1596 C CA . ALA A 1 207 ? 9.885 -12.016 16.003 1.00 83.62 207 ALA A CA 1
ATOM 1597 C C . ALA A 1 207 ? 10.230 -13.484 15.686 1.00 83.62 207 ALA A C 1
ATOM 1599 O O . ALA A 1 207 ? 9.935 -14.405 16.450 1.00 83.62 207 ALA A O 1
ATOM 1600 N N . GLY A 1 208 ? 10.839 -13.706 14.519 1.00 86.75 208 GLY A N 1
ATOM 1601 C CA . GLY A 1 208 ? 11.109 -15.034 13.960 1.00 86.75 208 GLY A CA 1
ATOM 1602 C C . GLY A 1 208 ? 9.935 -15.660 13.194 1.00 86.75 208 GLY A C 1
ATOM 1603 O O . GLY A 1 208 ? 10.121 -16.658 12.496 1.00 86.75 208 GLY A O 1
ATOM 1604 N N . VAL A 1 209 ? 8.741 -15.068 13.244 1.00 92.31 209 VAL A N 1
ATOM 1605 C CA . VAL A 1 209 ? 7.565 -15.517 12.490 1.00 92.31 209 VAL A CA 1
ATOM 1606 C C . VAL A 1 209 ? 7.465 -14.731 11.183 1.00 92.31 209 VAL A C 1
ATOM 1608 O O . VAL A 1 209 ? 7.772 -13.542 11.117 1.00 92.31 209 VAL A O 1
ATOM 1611 N N . ARG A 1 210 ? 7.054 -15.392 10.095 1.00 93.44 210 ARG A N 1
ATOM 1612 C CA . ARG A 1 210 ? 6.814 -14.705 8.815 1.00 93.44 210 ARG A CA 1
ATOM 1613 C C . ARG A 1 210 ? 5.521 -13.904 8.879 1.00 93.44 210 ARG A C 1
ATOM 1615 O O . ARG A 1 210 ? 4.526 -14.425 9.376 1.00 93.44 210 ARG A O 1
ATOM 1622 N N . GLY A 1 211 ? 5.493 -12.713 8.284 1.00 93.06 211 GLY A N 1
ATOM 1623 C CA . GLY A 1 211 ? 4.299 -11.858 8.298 1.00 93.06 211 GLY A CA 1
ATOM 1624 C C . GLY A 1 211 ? 3.032 -12.549 7.777 1.00 93.06 211 GLY A C 1
ATOM 1625 O O . GLY A 1 211 ? 1.974 -12.406 8.379 1.00 93.06 211 GLY A O 1
ATOM 1626 N N . ILE A 1 212 ? 3.143 -13.412 6.761 1.00 94.62 212 ILE A N 1
ATOM 1627 C CA . ILE A 1 212 ? 2.016 -14.242 6.291 1.00 94.62 212 ILE A CA 1
ATOM 1628 C C . ILE A 1 212 ? 1.422 -15.151 7.382 1.00 94.62 212 ILE A C 1
ATOM 1630 O O . ILE A 1 212 ? 0.215 -15.348 7.418 1.00 94.62 212 ILE A O 1
ATOM 1634 N N . ARG A 1 213 ? 2.241 -15.673 8.304 1.00 95.81 213 ARG A N 1
ATOM 1635 C CA . ARG A 1 213 ? 1.785 -16.517 9.422 1.00 95.81 213 ARG A CA 1
ATOM 1636 C C . ARG A 1 213 ? 1.174 -15.685 10.545 1.00 95.81 213 ARG A C 1
ATOM 1638 O O . ARG A 1 213 ? 0.204 -16.113 11.157 1.00 95.81 213 ARG A O 1
ATOM 1645 N N . ILE A 1 214 ? 1.708 -14.485 10.781 1.00 94.44 214 ILE A N 1
ATOM 1646 C CA . ILE A 1 214 ? 1.101 -13.507 11.698 1.00 94.44 214 ILE A CA 1
ATOM 1647 C C . ILE A 1 214 ? -0.299 -13.144 11.191 1.00 94.44 214 ILE A C 1
ATOM 1649 O O . ILE A 1 214 ? -1.259 -13.161 11.953 1.00 94.44 214 ILE A O 1
ATOM 1653 N N . SER A 1 215 ? -0.423 -12.901 9.883 1.00 95.06 215 SER A N 1
ATOM 1654 C CA . SER A 1 215 ? -1.703 -12.642 9.226 1.00 95.06 215 SER A CA 1
ATOM 1655 C C . SER A 1 215 ? -2.704 -13.775 9.430 1.00 95.06 215 SER A C 1
ATOM 1657 O O . SER A 1 215 ? -3.849 -13.502 9.767 1.00 95.06 215 SER A O 1
ATOM 1659 N N . GLU A 1 216 ? -2.289 -15.028 9.218 1.00 95.94 216 GLU A N 1
ATOM 1660 C CA . GLU A 1 216 ? -3.140 -16.206 9.433 1.00 95.94 216 GLU A CA 1
ATOM 1661 C C . GLU A 1 216 ? -3.622 -16.282 10.886 1.00 95.94 216 GLU A C 1
ATOM 1663 O O . GLU A 1 216 ? -4.814 -16.461 11.115 1.00 95.94 216 GLU A O 1
ATOM 1668 N N . LYS A 1 217 ? -2.722 -16.073 11.856 1.00 96.12 217 LYS A N 1
ATOM 1669 C CA . LYS A 1 217 ? -3.058 -16.106 13.285 1.00 96.12 217 LYS A CA 1
ATOM 1670 C C . LYS A 1 217 ? -4.079 -15.031 13.666 1.00 96.12 217 LYS A C 1
ATOM 1672 O O . LYS A 1 217 ? -5.095 -15.354 14.269 1.00 96.12 217 LYS A O 1
ATOM 1677 N N . LEU A 1 218 ? -3.829 -13.773 13.299 1.00 96.75 218 LEU A N 1
ATOM 1678 C CA . LEU A 1 218 ? -4.734 -12.663 13.624 1.00 96.75 218 LEU A CA 1
ATOM 1679 C C . LEU A 1 218 ? -6.084 -12.793 12.906 1.00 96.75 218 LEU A C 1
ATOM 1681 O O . LEU A 1 218 ? -7.124 -12.466 13.470 1.00 96.75 218 LEU A O 1
ATOM 1685 N N . ALA A 1 219 ? -6.082 -13.278 11.661 1.00 97.44 219 ALA A N 1
ATOM 1686 C CA . ALA A 1 219 ? -7.312 -13.525 10.919 1.00 97.44 219 ALA A CA 1
ATOM 1687 C C . ALA A 1 219 ? -8.152 -14.642 11.553 1.00 97.44 219 ALA A C 1
ATOM 1689 O O . ALA A 1 219 ? -9.376 -14.544 11.550 1.00 97.44 219 ALA A O 1
ATOM 1690 N N . GLU A 1 220 ? -7.516 -15.693 12.072 1.00 97.75 220 GLU A N 1
ATOM 1691 C CA . GLU A 1 220 ? -8.212 -16.774 12.770 1.00 97.75 220 GLU A CA 1
ATOM 1692 C C . GLU A 1 220 ? -8.818 -16.289 14.088 1.00 97.75 220 GLU A C 1
ATOM 1694 O O . GLU A 1 220 ? -9.983 -16.551 14.360 1.00 97.75 220 GLU A O 1
ATOM 1699 N N . GLU A 1 221 ? -8.074 -15.492 14.852 1.00 97.75 221 GLU A N 1
ATOM 1700 C CA . GLU A 1 221 ? -8.568 -14.891 16.089 1.00 97.75 221 GLU A CA 1
ATOM 1701 C C . GLU A 1 221 ? -9.790 -13.994 15.850 1.00 97.75 221 GLU A C 1
ATOM 1703 O O . GLU A 1 221 ? -10.785 -14.106 16.559 1.00 97.75 221 GLU A O 1
ATOM 1708 N N . VAL A 1 222 ? -9.769 -13.173 14.793 1.00 98.19 222 VAL A N 1
ATOM 1709 C CA . VAL A 1 222 ? -10.936 -12.375 14.384 1.00 98.19 222 VAL A CA 1
ATOM 1710 C C . VAL A 1 222 ? -12.139 -13.251 14.031 1.00 98.19 222 VAL A C 1
ATOM 1712 O O . VAL A 1 222 ? -13.256 -12.914 14.401 1.00 98.19 222 VAL A O 1
ATOM 1715 N N . LYS A 1 223 ? -11.934 -14.364 13.318 1.00 97.19 223 LYS A N 1
ATOM 1716 C CA . LYS A 1 223 ? -13.029 -15.263 12.912 1.00 97.19 223 LYS A CA 1
ATOM 1717 C C . LYS A 1 223 ? -13.635 -16.038 14.078 1.00 97.19 223 LYS A C 1
ATOM 1719 O O . LYS A 1 223 ? -14.811 -16.378 14.015 1.00 97.19 223 LYS A O 1
ATOM 1724 N N . GLN A 1 224 ? -12.829 -16.367 15.084 1.00 97.38 224 GLN A N 1
ATOM 1725 C CA . GLN A 1 224 ? -13.261 -17.130 16.255 1.00 97.38 224 GLN A CA 1
ATOM 1726 C C . GLN A 1 224 ? -13.910 -16.249 17.328 1.00 97.38 224 GLN A C 1
ATOM 1728 O O . GLN A 1 224 ? -14.588 -16.770 18.210 1.00 97.38 224 GLN A O 1
ATOM 1733 N N . HIS A 1 225 ? -13.716 -14.930 17.270 1.00 98.06 225 HIS A N 1
ATOM 1734 C CA . HIS A 1 225 ? -14.257 -14.010 18.261 1.00 98.06 225 HIS A CA 1
ATOM 1735 C C . HIS A 1 225 ? -15.724 -13.658 17.965 1.00 98.06 225 HIS A C 1
ATOM 1737 O O . HIS A 1 225 ? -16.024 -12.972 16.992 1.00 98.06 225 HIS A O 1
ATOM 1743 N N . GLU A 1 226 ? -16.644 -14.046 18.852 1.00 97.62 226 GLU A N 1
ATOM 1744 C CA . GLU A 1 226 ? -18.099 -13.881 18.661 1.00 97.62 226 GLU A CA 1
ATOM 1745 C C . GLU A 1 226 ? -18.562 -12.420 18.506 1.00 97.62 226 GLU A C 1
ATOM 1747 O O . GLU A 1 226 ? -19.501 -12.135 17.766 1.00 97.62 226 GLU A O 1
ATOM 1752 N N . ASN A 1 227 ? -17.865 -11.479 19.150 1.00 98.25 227 ASN A N 1
ATOM 1753 C CA . ASN A 1 227 ? -18.172 -10.048 19.064 1.00 98.25 227 ASN A CA 1
ATOM 1754 C C . ASN A 1 227 ? -17.629 -9.332 17.809 1.00 98.25 227 ASN A C 1
ATOM 1756 O O . ASN A 1 227 ? -17.777 -8.111 17.720 1.00 98.25 227 ASN A O 1
ATOM 1760 N N . ILE A 1 228 ? -16.989 -10.029 16.858 1.00 98.75 228 ILE A N 1
ATOM 1761 C CA . ILE A 1 228 ? -16.422 -9.404 15.651 1.00 98.75 228 ILE A CA 1
ATOM 1762 C C . ILE A 1 228 ? -17.156 -9.871 14.386 1.00 98.75 228 ILE A C 1
ATOM 1764 O O . ILE A 1 228 ? -17.072 -11.028 13.985 1.00 98.75 228 ILE A O 1
ATOM 1768 N N . GLU A 1 229 ? -17.797 -8.937 13.680 1.00 98.38 229 GLU A N 1
ATOM 1769 C CA . GLU A 1 229 ? -18.293 -9.148 12.314 1.00 98.38 229 GLU A CA 1
ATOM 1770 C C . GLU A 1 229 ? -17.263 -8.622 11.303 1.00 98.38 229 GLU A C 1
ATOM 1772 O O . GLU A 1 229 ? -16.995 -7.421 11.241 1.00 98.38 229 GLU A O 1
ATOM 1777 N N . ALA A 1 230 ? -16.698 -9.501 10.470 1.00 98.19 230 ALA A N 1
ATOM 1778 C CA . ALA A 1 230 ? -15.792 -9.105 9.392 1.00 98.19 230 ALA A CA 1
ATOM 1779 C C . ALA A 1 230 ? -16.535 -8.935 8.051 1.00 98.19 230 ALA A C 1
ATOM 1781 O O . ALA A 1 230 ? -16.994 -9.904 7.445 1.00 98.19 230 ALA A O 1
ATOM 1782 N N . LEU A 1 231 ? -16.592 -7.703 7.543 1.00 97.44 231 LEU A N 1
ATOM 1783 C CA . LEU A 1 231 ? -17.156 -7.335 6.245 1.00 97.44 231 LEU A CA 1
ATOM 1784 C C . LEU A 1 231 ? -16.048 -7.151 5.200 1.00 97.44 231 LEU A C 1
ATOM 1786 O O . LEU A 1 231 ? -15.516 -6.059 5.007 1.00 97.44 231 LEU A O 1
ATOM 1790 N N . LEU A 1 232 ? -15.719 -8.236 4.500 1.00 96.81 232 LEU A N 1
ATOM 1791 C CA . LEU A 1 232 ? -14.764 -8.239 3.385 1.00 96.81 232 LEU A CA 1
ATOM 1792 C C . LEU A 1 232 ? -15.421 -7.799 2.071 1.00 96.81 232 LEU A C 1
ATOM 1794 O O . LEU A 1 232 ? -16.653 -7.781 1.949 1.00 96.81 232 LEU A O 1
ATOM 1798 N N . ASN A 1 233 ? -14.602 -7.472 1.066 1.00 94.62 233 ASN A N 1
ATOM 1799 C CA . ASN A 1 233 ? -15.055 -6.920 -0.221 1.00 94.62 233 ASN A CA 1
ATOM 1800 C C . ASN A 1 233 ? -16.003 -5.716 -0.047 1.00 94.62 233 ASN A C 1
ATOM 1802 O O . ASN A 1 233 ? -16.959 -5.547 -0.813 1.00 94.62 233 ASN A O 1
ATOM 1806 N N . THR A 1 234 ? -15.775 -4.924 1.003 1.00 96.44 234 THR A N 1
ATOM 1807 C CA . THR A 1 234 ? -16.637 -3.815 1.409 1.00 96.44 234 THR A CA 1
ATOM 1808 C C . THR A 1 234 ? -15.804 -2.549 1.530 1.00 96.44 234 THR A C 1
ATOM 1810 O O . THR A 1 234 ? -14.949 -2.429 2.403 1.00 96.44 234 THR A O 1
ATOM 1813 N N . SER A 1 235 ? -16.050 -1.583 0.651 1.00 95.50 235 SER A N 1
ATOM 1814 C CA . SER A 1 235 ? -15.361 -0.294 0.683 1.00 95.50 235 SER A CA 1
ATOM 1815 C C . SER A 1 235 ? -16.140 0.694 1.538 1.00 95.50 235 SER A C 1
ATOM 1817 O O . SER A 1 235 ? -17.338 0.897 1.335 1.00 95.50 235 SER A O 1
ATOM 1819 N N . VAL A 1 236 ? -15.447 1.367 2.451 1.00 96.62 236 VAL A N 1
ATOM 1820 C CA . VAL A 1 236 ? -15.977 2.555 3.121 1.00 96.62 236 VAL A CA 1
ATOM 1821 C C . VAL A 1 236 ? -15.698 3.765 2.230 1.00 96.62 236 VAL A C 1
ATOM 1823 O O . VAL A 1 236 ? -14.546 4.075 1.937 1.00 96.62 236 VAL A O 1
ATOM 1826 N N . VAL A 1 237 ? -16.753 4.429 1.763 1.00 94.69 237 VAL A N 1
ATOM 1827 C CA . VAL A 1 237 ? -16.679 5.531 0.784 1.00 94.69 237 VAL A CA 1
ATOM 1828 C C . VAL A 1 237 ? -16.876 6.913 1.409 1.00 94.69 237 VAL A C 1
ATOM 1830 O O . VAL A 1 237 ? -16.684 7.926 0.737 1.00 94.69 237 VAL A O 1
ATOM 1833 N N . GLY A 1 238 ? -17.252 6.966 2.688 1.00 95.06 238 GLY A N 1
ATOM 1834 C CA . GLY A 1 238 ? -17.320 8.213 3.440 1.00 95.06 238 GLY A CA 1
ATOM 1835 C C . GLY A 1 238 ? -17.481 8.016 4.941 1.00 95.06 238 GLY A C 1
ATOM 1836 O O . GLY A 1 238 ? -18.026 7.000 5.369 1.00 95.06 238 GLY A O 1
ATOM 1837 N N . LEU A 1 239 ? -17.012 8.999 5.710 1.00 95.38 239 LEU A N 1
ATOM 1838 C CA . LEU A 1 239 ? -17.282 9.180 7.137 1.00 95.38 239 LEU A CA 1
ATOM 1839 C C . LEU A 1 239 ? -17.897 10.567 7.326 1.00 95.38 239 LEU A C 1
ATOM 1841 O O . LEU A 1 239 ? -17.275 11.577 7.006 1.00 95.38 239 LEU A O 1
ATOM 1845 N N . TYR A 1 240 ? -19.138 10.582 7.794 1.00 93.06 240 TYR A N 1
ATOM 1846 C CA . TYR A 1 240 ? -19.955 11.772 7.993 1.00 93.06 240 TYR A CA 1
ATOM 1847 C C . TYR A 1 240 ? -20.163 12.042 9.487 1.00 93.06 240 TYR A C 1
ATOM 1849 O O . TYR A 1 240 ? -19.893 11.187 10.337 1.00 93.06 240 TYR A O 1
ATOM 1857 N N . GLU A 1 241 ? -20.675 13.233 9.795 1.00 90.25 241 GLU A N 1
ATOM 1858 C CA . GLU A 1 241 ? -20.970 13.680 11.157 1.00 90.25 241 GLU A CA 1
ATOM 1859 C C . GLU A 1 241 ? -21.831 12.671 11.940 1.00 90.25 241 GLU A C 1
ATOM 1861 O O . GLU A 1 241 ? -22.712 12.001 11.393 1.00 90.25 241 GLU A O 1
ATOM 1866 N N . GLY A 1 242 ? -21.550 12.539 13.239 1.00 90.94 242 GLY A N 1
ATOM 1867 C CA . GLY A 1 242 ? -22.196 11.544 14.097 1.00 90.94 242 GLY A CA 1
ATOM 1868 C C . GLY A 1 242 ? -21.742 10.106 13.821 1.00 90.94 242 GLY A C 1
ATOM 1869 O O . GLY A 1 242 ? -22.525 9.179 14.038 1.00 90.94 242 GLY A O 1
ATOM 1870 N N . ASN A 1 243 ? -20.506 9.933 13.330 1.00 95.00 243 ASN A N 1
ATOM 1871 C CA . ASN A 1 243 ? -19.862 8.643 13.065 1.00 95.00 243 ASN A CA 1
ATOM 1872 C C . ASN A 1 243 ? -20.679 7.738 12.130 1.00 95.00 243 ASN A C 1
ATOM 1874 O O . ASN A 1 243 ? -20.854 6.540 12.372 1.00 95.00 243 ASN A O 1
ATOM 1878 N N . VAL A 1 244 ? -21.194 8.324 11.046 1.00 96.44 244 VAL A N 1
ATOM 1879 C CA . VAL A 1 244 ? -21.945 7.596 10.017 1.00 96.44 244 VAL A CA 1
ATOM 1880 C C . VAL A 1 244 ? -21.022 7.255 8.854 1.00 96.44 244 VAL A C 1
ATOM 1882 O O . VAL A 1 244 ? -20.502 8.136 8.177 1.00 96.44 244 VAL A O 1
ATOM 1885 N N . LEU A 1 245 ? -20.844 5.967 8.590 1.00 97.69 245 LEU A N 1
ATOM 1886 C CA . LEU A 1 245 ? -20.044 5.439 7.494 1.00 97.69 245 LEU A CA 1
ATOM 1887 C C . LEU A 1 245 ? -20.933 5.129 6.288 1.00 97.69 245 LEU A C 1
ATOM 1889 O O . LEU A 1 245 ? -21.974 4.488 6.425 1.00 97.69 245 LEU A O 1
ATOM 1893 N N . GLY A 1 246 ? -20.510 5.534 5.093 1.00 97.00 246 GLY A N 1
ATOM 1894 C CA . GLY A 1 246 ? -21.062 5.020 3.839 1.00 97.00 246 GLY A CA 1
ATOM 1895 C C . GLY A 1 246 ? -20.303 3.767 3.418 1.00 97.00 246 GLY A C 1
ATOM 1896 O O . GLY A 1 246 ? -19.093 3.844 3.213 1.00 97.00 246 GLY A O 1
ATOM 1897 N N . ILE A 1 247 ? -20.988 2.634 3.267 1.00 96.81 247 ILE A N 1
ATOM 1898 C CA . ILE A 1 247 ? -20.380 1.355 2.876 1.00 96.81 247 ILE A CA 1
ATOM 1899 C C . ILE A 1 247 ? -20.933 0.862 1.540 1.00 96.81 247 ILE A C 1
ATOM 1901 O O . ILE A 1 247 ? -22.136 0.928 1.280 1.00 96.81 247 ILE A O 1
ATOM 1905 N N . VAL A 1 248 ? -20.044 0.348 0.692 1.00 95.50 248 VAL A N 1
ATOM 1906 C CA . VAL A 1 248 ? -20.372 -0.265 -0.597 1.00 95.50 248 VAL A CA 1
ATOM 1907 C C . VAL A 1 248 ? -19.871 -1.701 -0.607 1.00 95.50 248 VAL A C 1
ATOM 1909 O O . VAL A 1 248 ? -18.674 -1.938 -0.476 1.00 95.50 248 VAL A O 1
ATOM 1912 N N . GLN A 1 249 ? -20.781 -2.651 -0.813 1.00 93.12 249 GLN A N 1
ATOM 1913 C CA . GLN A 1 249 ? -20.461 -4.068 -0.977 1.00 93.12 249 GLN A CA 1
ATOM 1914 C C . GLN A 1 249 ? -21.097 -4.579 -2.273 1.00 93.12 249 GLN A C 1
ATOM 1916 O O . GLN A 1 249 ? -22.322 -4.666 -2.403 1.00 93.12 249 GLN A O 1
ATOM 1921 N N . GLY A 1 250 ? -20.269 -4.884 -3.274 1.00 88.12 250 GLY A N 1
ATOM 1922 C CA . GLY A 1 250 ? -20.749 -5.210 -4.618 1.00 88.12 250 GLY A CA 1
ATOM 1923 C C . GLY A 1 250 ? -21.561 -4.059 -5.224 1.00 88.12 250 GLY A C 1
ATOM 1924 O O . GLY A 1 250 ? -21.039 -2.969 -5.431 1.00 88.12 250 GLY A O 1
ATOM 1925 N N . ASN A 1 251 ? -22.842 -4.294 -5.516 1.00 88.31 251 ASN A N 1
ATOM 1926 C CA . ASN A 1 251 ? -23.769 -3.269 -6.010 1.00 88.31 251 ASN A CA 1
ATOM 1927 C C . ASN A 1 251 ? -24.714 -2.731 -4.920 1.00 88.31 251 ASN A C 1
ATOM 1929 O O . ASN A 1 251 ? -25.729 -2.119 -5.251 1.00 88.31 251 ASN A O 1
ATOM 1933 N N . LYS A 1 252 ? -24.431 -2.982 -3.638 1.00 93.38 252 LYS A N 1
ATOM 1934 C CA . LYS A 1 252 ? -25.246 -2.510 -2.516 1.00 93.38 252 LYS A CA 1
ATOM 1935 C C . LYS A 1 252 ? -24.565 -1.350 -1.806 1.00 93.38 252 LYS A C 1
ATOM 1937 O O . LYS A 1 252 ? -23.378 -1.432 -1.503 1.00 93.38 252 LYS A O 1
ATOM 1942 N N . PHE A 1 253 ? -25.336 -0.311 -1.504 1.00 95.75 253 PHE A N 1
ATOM 1943 C CA . PHE A 1 253 ? -24.922 0.798 -0.649 1.00 95.75 253 PHE A CA 1
ATOM 1944 C C . PHE A 1 253 ? -25.728 0.787 0.647 1.00 95.75 253 PHE A C 1
ATOM 1946 O O . PHE A 1 253 ? -26.956 0.702 0.602 1.00 95.75 253 PHE A O 1
ATOM 1953 N N . ALA A 1 254 ? -25.056 0.914 1.785 1.00 95.62 254 ALA A N 1
ATOM 1954 C CA . ALA A 1 254 ? -25.683 1.074 3.092 1.00 95.62 254 ALA A CA 1
ATOM 1955 C C . ALA A 1 254 ? -24.977 2.165 3.899 1.00 95.62 254 ALA A C 1
ATOM 1957 O O . ALA A 1 254 ? -23.843 2.550 3.610 1.00 95.62 254 ALA A O 1
ATOM 1958 N N . THR A 1 255 ? -25.657 2.645 4.934 1.00 96.88 255 THR A N 1
ATOM 1959 C CA . THR A 1 255 ? -25.052 3.490 5.966 1.00 96.88 255 THR A CA 1
ATOM 1960 C C . THR A 1 255 ? -24.859 2.675 7.235 1.00 96.88 255 THR A C 1
ATOM 1962 O O . THR A 1 255 ? -25.758 1.922 7.606 1.00 96.88 255 THR A O 1
ATOM 1965 N N . MET A 1 256 ? -23.735 2.857 7.918 1.00 97.56 256 MET A N 1
ATOM 1966 C CA . MET A 1 256 ? -23.461 2.255 9.219 1.00 97.56 256 MET A CA 1
ATOM 1967 C C . MET A 1 256 ? -23.205 3.347 10.251 1.00 97.56 256 MET A C 1
ATOM 1969 O O . MET A 1 256 ? -22.283 4.137 10.077 1.00 97.56 256 MET A O 1
ATOM 1973 N N . ARG A 1 257 ? -23.993 3.395 11.324 1.00 97.94 257 ARG A N 1
ATOM 1974 C CA . ARG A 1 257 ? -23.703 4.256 12.473 1.00 97.94 257 ARG A CA 1
ATOM 1975 C C . ARG A 1 257 ? -22.813 3.501 13.453 1.00 97.94 257 ARG A C 1
ATOM 1977 O O . ARG A 1 257 ? -23.141 2.384 13.842 1.00 97.94 257 ARG A O 1
ATOM 1984 N N . ALA A 1 258 ? -21.705 4.108 13.856 1.00 98.31 258 ALA A N 1
ATOM 1985 C CA . ALA A 1 258 ? -20.808 3.547 14.857 1.00 98.31 258 ALA A CA 1
ATOM 1986 C C . ALA A 1 258 ? -20.729 4.472 16.072 1.00 98.31 258 ALA A C 1
ATOM 1988 O O . ALA A 1 258 ? -20.721 5.691 15.912 1.00 98.31 258 ALA A O 1
ATOM 1989 N N . LYS A 1 259 ? -20.638 3.934 17.292 1.00 98.38 259 LYS A N 1
ATOM 1990 C CA . LYS A 1 259 ? -20.367 4.791 18.461 1.00 98.38 259 LYS A CA 1
ATOM 1991 C C . LYS A 1 259 ? -18.926 5.317 18.421 1.00 98.38 259 LYS A C 1
ATOM 1993 O O . LYS A 1 259 ? -18.687 6.479 18.748 1.00 98.38 259 LYS A O 1
ATOM 1998 N N . LYS A 1 260 ? -17.982 4.482 17.974 1.00 98.62 260 LYS A N 1
ATOM 1999 C CA . LYS A 1 260 ? -16.560 4.802 17.771 1.00 98.62 260 LYS A CA 1
ATOM 2000 C C . LYS A 1 260 ? -16.084 4.283 16.416 1.00 98.62 260 LYS A C 1
ATOM 2002 O O . LYS A 1 260 ? -16.536 3.237 15.953 1.00 98.62 260 LYS A O 1
ATOM 2007 N N . VAL A 1 261 ? -15.153 4.997 15.788 1.00 98.62 261 VAL A N 1
ATOM 2008 C CA . VAL A 1 261 ? -14.563 4.620 14.497 1.00 98.62 261 VAL A CA 1
ATOM 2009 C C . VAL A 1 261 ? -13.049 4.549 14.629 1.00 98.62 261 VAL A C 1
ATOM 2011 O O . VAL A 1 261 ? -12.414 5.494 15.082 1.00 98.62 261 VAL A O 1
ATOM 2014 N N . ILE A 1 262 ? -12.452 3.447 14.194 1.00 98.75 262 ILE A N 1
ATOM 2015 C CA . ILE A 1 262 ? -11.002 3.268 14.129 1.00 98.75 262 ILE A CA 1
ATOM 2016 C C . ILE A 1 262 ? -10.605 3.206 12.655 1.00 98.75 262 ILE A C 1
ATOM 2018 O O . ILE A 1 262 ? -10.979 2.278 11.942 1.00 98.75 262 ILE A O 1
ATOM 2022 N N . VAL A 1 263 ? -9.849 4.191 12.176 1.00 98.25 263 VAL A N 1
ATOM 2023 C CA . VAL A 1 263 ? -9.412 4.286 10.779 1.00 98.25 263 VAL A CA 1
ATOM 2024 C C . VAL A 1 263 ? -7.978 3.778 10.657 1.00 98.25 263 VAL A C 1
ATOM 2026 O O . VAL A 1 263 ? -7.029 4.428 11.082 1.00 98.25 263 VAL A O 1
ATOM 2029 N N . SER A 1 264 ? -7.823 2.615 10.029 1.00 97.62 264 SER A N 1
ATOM 2030 C CA . SER A 1 264 ? -6.552 1.899 9.853 1.00 97.62 264 SER A CA 1
ATOM 2031 C C . SER A 1 264 ? -6.278 1.560 8.379 1.00 97.62 264 SER A C 1
ATOM 2033 O O . SER A 1 264 ? -5.770 0.498 8.022 1.00 97.62 264 SER A O 1
ATOM 2035 N N . THR A 1 265 ? -6.595 2.507 7.495 1.00 96.19 265 THR A N 1
ATOM 2036 C CA . THR A 1 265 ? -6.544 2.396 6.022 1.00 96.19 265 THR A CA 1
ATOM 2037 C C . THR A 1 265 ? -5.134 2.316 5.409 1.00 96.19 265 THR A C 1
ATOM 2039 O O . THR A 1 265 ? -4.961 2.400 4.190 1.00 96.19 265 THR A O 1
ATOM 2042 N N . GLY A 1 266 ? -4.107 2.173 6.247 1.00 95.81 266 GLY A N 1
ATOM 2043 C CA . GLY A 1 266 ? -2.709 2.046 5.862 1.00 95.81 266 GLY A CA 1
ATOM 2044 C C . GLY A 1 266 ? -2.160 3.247 5.089 1.00 95.81 266 GLY A C 1
ATOM 2045 O O . GLY A 1 266 ? -2.505 4.405 5.349 1.00 95.81 266 GLY A O 1
ATOM 2046 N N . ALA A 1 267 ? -1.285 2.936 4.137 1.00 95.44 267 ALA A N 1
ATOM 2047 C CA . ALA A 1 267 ? -0.546 3.874 3.309 1.00 95.44 267 ALA A CA 1
ATOM 2048 C C . ALA A 1 267 ? -0.302 3.299 1.909 1.00 95.44 267 ALA A C 1
ATOM 2050 O O . ALA A 1 267 ? -0.487 2.106 1.662 1.00 95.44 267 ALA A O 1
ATOM 2051 N N . TYR A 1 268 ? 0.146 4.148 0.987 1.00 92.25 268 TYR A N 1
ATOM 2052 C CA . TYR A 1 268 ? 0.440 3.767 -0.392 1.00 92.25 268 TYR A CA 1
ATOM 2053 C C . TYR A 1 268 ? 1.736 4.402 -0.904 1.00 92.25 268 TYR A C 1
ATOM 2055 O O . TYR A 1 268 ? 2.268 5.345 -0.315 1.00 92.25 268 TYR A O 1
ATOM 2063 N N . GLU A 1 269 ? 2.293 3.854 -1.985 1.00 90.44 269 GLU A N 1
ATOM 2064 C CA . GLU A 1 269 ? 3.638 4.221 -2.433 1.00 90.44 269 GLU A CA 1
ATOM 2065 C C . GLU A 1 269 ? 3.729 5.663 -2.938 1.00 90.44 269 GLU A C 1
ATOM 2067 O O . GLU A 1 269 ? 2.849 6.176 -3.640 1.00 90.44 269 GLU A O 1
ATOM 2072 N N . LYS A 1 270 ? 4.859 6.310 -2.636 1.00 90.81 270 LYS A N 1
ATOM 2073 C CA . LYS A 1 270 ? 5.248 7.543 -3.315 1.00 90.81 270 LYS A CA 1
ATOM 2074 C C . LYS A 1 270 ? 5.699 7.214 -4.733 1.00 90.81 270 LYS A C 1
ATOM 2076 O O . LYS A 1 270 ? 6.446 6.269 -4.972 1.00 90.81 270 LYS A O 1
ATOM 2081 N N . THR A 1 271 ? 5.249 8.023 -5.686 1.00 87.75 271 THR A N 1
ATOM 2082 C CA . THR A 1 271 ? 5.734 7.951 -7.067 1.00 87.75 271 THR A CA 1
ATOM 2083 C C . THR A 1 271 ? 6.980 8.818 -7.196 1.00 87.75 271 THR A C 1
ATOM 2085 O O . THR A 1 271 ? 6.955 9.982 -6.803 1.00 87.75 271 THR A O 1
ATOM 2088 N N . LEU A 1 272 ? 8.056 8.261 -7.753 1.00 92.50 272 LEU A N 1
ATOM 2089 C CA . LEU A 1 272 ? 9.257 9.019 -8.095 1.00 92.50 272 LEU A CA 1
ATOM 2090 C C . LEU A 1 272 ? 9.095 9.647 -9.483 1.00 92.50 272 LEU A C 1
ATOM 2092 O O . LEU A 1 272 ? 8.646 8.981 -10.420 1.00 92.50 272 LEU A O 1
ATOM 2096 N N . LEU A 1 273 ? 9.464 10.918 -9.623 1.00 94.19 273 LEU A N 1
ATOM 2097 C CA . LEU A 1 273 ? 9.463 11.611 -10.908 1.00 94.19 273 LEU A CA 1
ATOM 2098 C C . LEU A 1 273 ? 10.815 11.420 -11.592 1.00 94.19 273 LEU A C 1
ATOM 2100 O O . LEU A 1 273 ? 11.845 11.793 -11.046 1.00 94.19 273 LEU A O 1
ATOM 2104 N N . PHE A 1 274 ? 10.791 10.831 -12.782 1.00 95.75 274 PHE A N 1
ATOM 2105 C CA . PHE A 1 274 ? 11.935 10.706 -13.680 1.00 95.75 274 PHE A CA 1
ATOM 2106 C C . PHE A 1 274 ? 11.415 10.502 -15.105 1.00 95.75 274 PHE A C 1
ATOM 2108 O O . PHE A 1 274 ? 10.236 10.188 -15.319 1.00 95.75 274 PHE A O 1
ATOM 2115 N N . ASN A 1 275 ? 12.277 10.675 -16.101 1.00 96.25 275 ASN A N 1
ATOM 2116 C CA . ASN A 1 275 ? 11.848 10.593 -17.492 1.00 96.25 275 ASN A CA 1
ATOM 2117 C C . ASN A 1 275 ? 11.367 9.174 -17.835 1.00 96.25 275 ASN A C 1
ATOM 2119 O O . ASN A 1 275 ? 12.056 8.188 -17.578 1.00 96.25 275 ASN A O 1
ATOM 2123 N N . ASN A 1 276 ? 10.184 9.078 -18.448 1.00 95.88 276 ASN A N 1
ATOM 2124 C CA . ASN A 1 276 ? 9.509 7.815 -18.771 1.00 95.88 276 ASN A CA 1
ATOM 2125 C C . ASN A 1 276 ? 9.158 6.930 -17.550 1.00 95.88 276 ASN A C 1
ATOM 2127 O O . ASN A 1 276 ? 9.031 5.712 -17.681 1.00 95.88 276 ASN A O 1
ATOM 2131 N N . ASN A 1 277 ? 8.927 7.507 -16.365 1.00 95.88 277 ASN A N 1
ATOM 2132 C CA . ASN A 1 277 ? 8.490 6.777 -15.156 1.00 95.88 277 ASN A CA 1
ATOM 2133 C C . ASN A 1 277 ? 7.128 6.063 -15.249 1.00 95.88 277 ASN A C 1
ATOM 2135 O O . ASN A 1 277 ? 6.632 5.508 -14.272 1.00 95.88 277 ASN A O 1
ATOM 2139 N N . ASP A 1 278 ? 6.516 6.086 -16.420 1.00 95.19 278 ASP A N 1
ATOM 2140 C CA . ASP A 1 278 ? 5.156 5.680 -16.691 1.00 95.19 278 ASP A CA 1
ATOM 2141 C C . ASP A 1 278 ? 5.065 4.483 -17.657 1.00 95.19 278 ASP A C 1
ATOM 2143 O O . ASP A 1 278 ? 3.962 4.027 -17.979 1.00 95.19 278 ASP A O 1
ATOM 2147 N N . LEU A 1 279 ? 6.217 3.980 -18.124 1.00 96.44 279 LEU A N 1
ATOM 2148 C CA . LEU A 1 279 ? 6.314 2.781 -18.953 1.00 96.44 279 LEU A CA 1
ATOM 2149 C C . LEU A 1 279 ? 5.848 1.530 -18.187 1.00 96.44 279 LEU A C 1
ATOM 2151 O O . LEU A 1 279 ? 6.204 1.349 -17.021 1.00 96.44 279 LEU A O 1
ATOM 2155 N N . PRO A 1 280 ? 5.127 0.598 -18.840 1.00 97.44 280 PRO A N 1
ATOM 2156 C CA . PRO A 1 280 ? 4.860 -0.712 -18.261 1.00 97.44 280 PRO A CA 1
ATOM 2157 C C . PRO A 1 280 ? 6.152 -1.428 -17.871 1.00 97.44 280 PRO A C 1
ATOM 2159 O O . PRO A 1 280 ? 7.103 -1.447 -18.649 1.00 97.44 280 PRO A O 1
ATOM 2162 N N . GLY A 1 281 ? 6.184 -2.028 -16.686 1.00 96.88 281 GLY A N 1
ATOM 2163 C CA . GLY A 1 281 ? 7.412 -2.546 -16.079 1.00 96.88 281 GLY A CA 1
ATOM 2164 C C . GLY A 1 281 ? 8.015 -1.595 -15.047 1.00 96.88 281 GLY A C 1
ATOM 2165 O O . GLY A 1 281 ? 8.834 -2.034 -14.256 1.00 96.88 281 GLY A O 1
ATOM 2166 N N . VAL A 1 282 ? 7.586 -0.331 -14.971 1.00 97.94 282 VAL A N 1
ATOM 2167 C CA . VAL A 1 282 ? 7.778 0.477 -13.759 1.00 97.94 282 VAL A CA 1
ATOM 2168 C C . VAL A 1 282 ? 6.662 0.139 -12.773 1.00 97.94 282 VAL A C 1
ATOM 2170 O O . VAL A 1 282 ? 5.485 0.280 -13.100 1.00 97.94 282 VAL A O 1
ATOM 2173 N N . MET A 1 283 ? 7.019 -0.327 -11.578 1.00 97.44 283 MET A N 1
ATOM 2174 C CA . MET A 1 283 ? 6.077 -0.773 -10.548 1.00 97.44 283 MET A CA 1
ATOM 2175 C C . MET A 1 283 ? 6.493 -0.279 -9.163 1.00 97.44 283 MET A C 1
ATOM 2177 O O . MET A 1 283 ? 7.679 -0.110 -8.880 1.00 97.44 283 MET A O 1
ATOM 2181 N N . GLY A 1 284 ? 5.513 -0.077 -8.286 1.00 96.62 284 GLY A N 1
ATOM 2182 C CA . GLY A 1 284 ? 5.767 0.132 -6.864 1.00 96.62 284 GLY A CA 1
ATOM 2183 C C . GLY A 1 284 ? 6.159 -1.174 -6.165 1.00 96.62 284 GLY A C 1
ATOM 2184 O O . GLY A 1 284 ? 5.803 -2.269 -6.612 1.00 96.62 284 GLY A O 1
ATOM 2185 N N . ALA A 1 285 ? 6.890 -1.054 -5.061 1.00 95.50 285 ALA A N 1
ATOM 2186 C CA . ALA A 1 285 ? 7.296 -2.151 -4.186 1.00 95.50 285 ALA A CA 1
ATOM 2187 C C . ALA A 1 285 ? 6.138 -3.089 -3.785 1.00 95.50 285 ALA A C 1
ATOM 2189 O O . ALA A 1 285 ? 6.232 -4.308 -3.936 1.00 95.50 285 ALA A O 1
ATOM 2190 N N . GLY A 1 286 ? 5.020 -2.530 -3.329 1.00 94.94 286 GLY A N 1
ATOM 2191 C CA . GLY A 1 286 ? 3.809 -3.263 -2.977 1.00 94.94 286 GLY A CA 1
ATOM 2192 C C . GLY A 1 286 ? 3.155 -3.924 -4.189 1.00 94.94 286 GLY A C 1
ATOM 2193 O O . GLY A 1 286 ? 2.674 -5.053 -4.077 1.00 94.94 286 GLY A O 1
ATOM 2194 N N . GLY A 1 287 ? 3.199 -3.288 -5.363 1.00 95.25 287 GLY A N 1
ATOM 2195 C CA . GLY A 1 287 ? 2.755 -3.887 -6.626 1.00 95.25 287 GLY A CA 1
ATOM 2196 C C . GLY A 1 287 ? 3.556 -5.137 -7.005 1.00 95.25 287 GLY A C 1
ATOM 2197 O O . GLY A 1 287 ? 2.980 -6.181 -7.326 1.00 95.25 287 GLY A O 1
ATOM 2198 N N . VAL A 1 288 ? 4.884 -5.054 -6.894 1.00 97.19 288 VAL A N 1
ATOM 2199 C CA . VAL A 1 288 ? 5.814 -6.175 -7.108 1.00 97.19 288 VAL A CA 1
ATOM 2200 C C . VAL A 1 288 ? 5.555 -7.307 -6.114 1.00 97.19 288 VAL A C 1
ATOM 2202 O O . VAL A 1 288 ? 5.414 -8.460 -6.524 1.00 97.19 288 VAL A O 1
ATOM 2205 N N . GLN A 1 289 ? 5.430 -6.994 -4.821 1.00 96.31 289 GLN A N 1
ATOM 2206 C CA . GLN A 1 289 ? 5.121 -7.994 -3.796 1.00 96.31 289 GLN A CA 1
ATOM 2207 C C . GLN A 1 289 ? 3.751 -8.639 -4.004 1.00 96.31 289 GLN A C 1
ATOM 2209 O O . GLN A 1 289 ? 3.604 -9.834 -3.776 1.00 96.31 289 GLN A O 1
ATOM 2214 N N . THR A 1 290 ? 2.750 -7.882 -4.452 1.00 95.31 290 THR A N 1
ATOM 2215 C CA . THR A 1 290 ? 1.408 -8.423 -4.699 1.00 95.31 290 THR A CA 1
ATOM 2216 C C . THR A 1 290 ? 1.450 -9.470 -5.811 1.00 95.31 290 THR A C 1
ATOM 2218 O O . THR A 1 290 ? 0.956 -10.580 -5.626 1.00 95.31 290 THR A O 1
ATOM 2221 N N . LEU A 1 291 ? 2.119 -9.184 -6.934 1.00 95.44 291 LEU A N 1
ATOM 2222 C CA . LEU A 1 291 ? 2.288 -10.188 -7.986 1.00 95.44 291 LEU A CA 1
ATOM 2223 C C . LEU A 1 291 ? 3.039 -11.423 -7.502 1.00 95.44 291 LEU A C 1
ATOM 2225 O O . LEU A 1 291 ? 2.575 -12.545 -7.686 1.00 95.44 291 LEU A O 1
ATOM 2229 N N . MET A 1 292 ? 4.197 -11.204 -6.891 1.00 95.69 292 MET A N 1
ATOM 2230 C CA . MET A 1 292 ? 5.139 -12.268 -6.573 1.00 95.69 292 MET A CA 1
ATOM 2231 C C . MET A 1 292 ? 4.688 -13.112 -5.380 1.00 95.69 292 MET A C 1
ATOM 2233 O O . MET A 1 292 ? 4.676 -14.336 -5.468 1.00 95.69 292 MET A O 1
ATOM 2237 N N . ASN A 1 293 ? 4.309 -12.472 -4.274 1.00 95.00 293 ASN A N 1
ATOM 2238 C CA . ASN A 1 293 ? 4.073 -13.147 -2.998 1.00 95.00 293 ASN A CA 1
ATOM 2239 C C . ASN A 1 293 ? 2.613 -13.581 -2.818 1.00 95.00 293 ASN A C 1
ATOM 2241 O O . ASN A 1 293 ? 2.379 -14.588 -2.158 1.00 95.00 293 ASN A O 1
ATOM 2245 N N . VAL A 1 294 ? 1.645 -12.857 -3.397 1.00 93.62 294 VAL A N 1
ATOM 2246 C CA . VAL A 1 294 ? 0.215 -13.212 -3.284 1.00 93.62 294 VAL A CA 1
ATOM 2247 C C . VAL A 1 294 ? -0.212 -14.103 -4.444 1.00 93.62 294 VAL A C 1
ATOM 2249 O O . VAL A 1 294 ? -0.752 -15.184 -4.224 1.00 93.62 294 VAL A O 1
ATOM 2252 N N . PHE A 1 295 ? 0.063 -13.684 -5.682 1.00 93.31 295 PHE A N 1
ATOM 2253 C CA . PHE A 1 295 ? -0.391 -14.415 -6.872 1.00 93.31 295 PHE A CA 1
ATOM 2254 C C . PHE A 1 295 ? 0.636 -15.422 -7.416 1.00 93.31 295 PHE A C 1
ATOM 2256 O O . PHE A 1 295 ? 0.301 -16.264 -8.249 1.00 93.31 295 PHE A O 1
ATOM 2263 N N . GLY A 1 296 ? 1.886 -15.393 -6.941 1.00 93.69 296 GLY A N 1
ATOM 2264 C CA . GLY A 1 296 ? 2.930 -16.301 -7.424 1.00 93.69 296 GLY A CA 1
ATOM 2265 C C . GLY A 1 296 ? 3.315 -16.040 -8.883 1.00 93.69 296 GLY A C 1
ATOM 2266 O O . GLY A 1 296 ? 3.619 -16.979 -9.621 1.00 93.69 296 GLY A O 1
ATOM 2267 N N . ILE A 1 297 ? 3.250 -14.779 -9.315 1.00 94.88 297 ILE A N 1
ATOM 2268 C CA . ILE A 1 297 ? 3.547 -14.330 -10.676 1.00 94.88 297 ILE A CA 1
ATOM 2269 C C . ILE A 1 297 ? 4.874 -13.585 -10.671 1.00 94.88 297 ILE A C 1
ATOM 2271 O O . ILE A 1 297 ? 5.078 -12.638 -9.911 1.00 94.88 297 ILE A O 1
ATOM 2275 N N . LYS A 1 298 ? 5.775 -13.988 -11.568 1.00 95.56 298 LYS A N 1
ATOM 2276 C CA . LYS A 1 298 ? 7.060 -13.318 -11.756 1.00 95.56 298 LYS A CA 1
ATOM 2277 C C . LYS A 1 298 ? 6.833 -11.921 -12.373 1.00 95.56 298 LYS A C 1
ATOM 2279 O O . LYS A 1 298 ? 6.324 -11.851 -13.490 1.00 95.56 298 LYS A O 1
ATOM 2284 N N . PRO A 1 299 ? 7.214 -10.817 -11.700 1.00 96.00 299 PRO A N 1
ATOM 2285 C CA . PRO A 1 299 ? 6.924 -9.453 -12.168 1.00 96.00 299 PRO A CA 1
ATOM 2286 C C . PRO A 1 299 ? 7.822 -8.991 -13.331 1.00 96.00 299 PRO A C 1
ATOM 2288 O O . PRO A 1 299 ? 7.498 -8.032 -14.024 1.00 96.00 299 PRO A O 1
ATOM 2291 N N . GLY A 1 300 ? 8.949 -9.670 -13.550 1.00 96.88 300 GLY A N 1
ATOM 2292 C CA . GLY A 1 300 ? 9.921 -9.406 -14.612 1.00 96.88 300 GLY A CA 1
ATOM 2293 C C . GLY A 1 300 ? 11.092 -10.382 -14.518 1.00 96.88 300 GLY A C 1
ATOM 2294 O O . GLY A 1 300 ? 11.173 -11.166 -13.575 1.00 96.88 300 GLY A O 1
ATOM 2295 N N . ASN A 1 301 ? 12.003 -10.370 -15.484 1.00 98.06 301 ASN A N 1
ATOM 2296 C CA . ASN A 1 301 ? 13.177 -11.246 -15.497 1.00 98.06 301 ASN A CA 1
ATOM 2297 C C . ASN A 1 301 ? 14.439 -10.579 -14.952 1.00 98.06 301 ASN A C 1
ATOM 2299 O O . ASN A 1 301 ? 15.245 -11.253 -14.307 1.00 98.06 301 ASN A O 1
ATOM 2303 N N . GLU A 1 302 ? 14.596 -9.280 -15.190 1.00 98.69 302 GLU A N 1
ATOM 2304 C CA . GLU A 1 302 ? 15.741 -8.482 -14.767 1.00 98.69 302 GLU A CA 1
ATOM 2305 C C . GLU A 1 302 ? 15.234 -7.199 -14.105 1.00 98.69 302 GLU A C 1
ATOM 2307 O O . GLU A 1 302 ? 14.550 -6.398 -14.739 1.00 98.69 302 GLU A O 1
ATOM 2312 N N . ALA A 1 303 ? 15.562 -7.002 -12.829 1.00 98.75 303 ALA A N 1
ATOM 2313 C CA . ALA A 1 303 ? 15.031 -5.909 -12.024 1.00 98.75 303 ALA A CA 1
ATOM 2314 C C . ALA A 1 303 ? 16.107 -4.886 -11.652 1.00 98.75 303 ALA A C 1
ATOM 2316 O O . ALA A 1 303 ? 17.206 -5.262 -11.244 1.00 98.75 303 ALA A O 1
ATOM 2317 N N . LEU A 1 304 ? 15.762 -3.603 -11.714 1.00 98.81 304 LEU A N 1
ATOM 2318 C CA . LEU A 1 304 ? 16.489 -2.528 -11.044 1.00 98.81 304 LEU A CA 1
ATOM 2319 C C . LEU A 1 304 ? 15.638 -2.022 -9.874 1.00 98.81 304 LEU A C 1
ATOM 2321 O O . LEU A 1 304 ? 14.493 -1.611 -10.068 1.00 98.81 304 LEU A O 1
ATOM 2325 N N . MET A 1 305 ? 16.182 -2.070 -8.658 1.00 98.69 305 MET A N 1
ATOM 2326 C CA . MET A 1 305 ? 15.521 -1.524 -7.471 1.00 98.69 305 MET A CA 1
ATOM 2327 C C . MET A 1 305 ? 15.919 -0.060 -7.279 1.00 98.69 305 MET A C 1
ATOM 2329 O O . MET A 1 305 ? 17.100 0.273 -7.342 1.00 98.69 305 MET A O 1
ATOM 2333 N N . VAL A 1 306 ? 14.944 0.801 -6.996 1.00 98.31 306 VAL A N 1
ATOM 2334 C CA . VAL A 1 306 ? 15.150 2.215 -6.665 1.00 98.31 306 VAL A CA 1
ATOM 2335 C C . VAL A 1 306 ? 14.708 2.445 -5.221 1.00 98.31 306 VAL A C 1
ATOM 2337 O O . VAL A 1 306 ? 13.517 2.397 -4.916 1.00 98.31 306 VAL A O 1
ATOM 2340 N N . GLY A 1 307 ? 15.675 2.685 -4.343 1.00 97.31 307 GLY A N 1
ATOM 2341 C CA . GLY A 1 307 ? 15.553 2.786 -2.891 1.00 97.31 307 GLY A CA 1
ATOM 2342 C C . GLY A 1 307 ? 16.241 1.616 -2.181 1.00 97.31 307 GLY A C 1
ATOM 2343 O O . GLY A 1 307 ? 15.931 0.452 -2.436 1.00 97.31 307 GLY A O 1
ATOM 2344 N N . ALA A 1 308 ? 17.145 1.923 -1.250 1.00 96.31 308 ALA A N 1
ATOM 2345 C CA . ALA A 1 308 ? 17.870 0.970 -0.406 1.00 96.31 308 ALA A CA 1
ATOM 2346 C C . ALA A 1 308 ? 17.453 1.052 1.076 1.00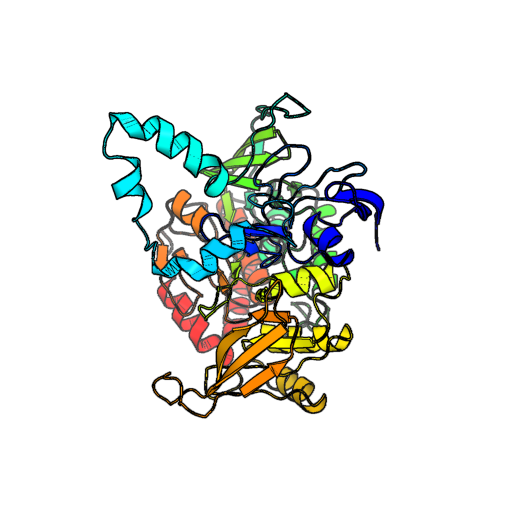 96.31 308 ALA A C 1
ATOM 2348 O O . ALA A 1 308 ? 18.237 0.723 1.970 1.00 96.31 308 ALA A O 1
ATOM 2349 N N . GLY A 1 309 ? 16.215 1.478 1.349 1.00 93.81 309 GLY A N 1
ATOM 2350 C CA . GLY A 1 309 ? 15.559 1.292 2.649 1.00 93.81 309 GLY A CA 1
ATOM 2351 C C . GLY A 1 309 ? 15.212 -0.179 2.929 1.00 93.81 309 GLY A C 1
ATOM 2352 O O . GLY A 1 309 ? 15.371 -1.037 2.058 1.00 93.81 309 GLY A O 1
ATOM 2353 N N . ASN A 1 310 ? 14.680 -0.473 4.123 1.00 91.50 310 ASN A N 1
ATOM 2354 C CA . ASN A 1 310 ? 14.307 -1.838 4.538 1.00 91.50 310 ASN A CA 1
ATOM 2355 C C . ASN A 1 310 ? 13.463 -2.569 3.481 1.00 91.50 310 ASN A C 1
ATOM 2357 O O . ASN A 1 310 ? 13.829 -3.657 3.039 1.00 91.50 310 ASN A O 1
ATOM 2361 N N . VAL A 1 311 ? 12.393 -1.929 3.000 1.00 92.88 311 VAL A N 1
ATOM 2362 C CA . VAL A 1 311 ? 11.500 -2.482 1.967 1.00 92.88 311 VAL A CA 1
ATOM 2363 C C . VAL A 1 311 ? 12.255 -2.813 0.673 1.00 92.88 311 VAL A C 1
ATOM 2365 O O . VAL A 1 311 ? 12.129 -3.924 0.157 1.00 92.88 311 VAL A O 1
ATOM 2368 N N . GLY A 1 312 ? 13.088 -1.896 0.172 1.00 96.19 312 GLY A N 1
ATOM 2369 C CA . GLY A 1 312 ? 13.844 -2.086 -1.069 1.00 96.19 312 GLY A CA 1
ATOM 2370 C C . GLY A 1 312 ? 14.850 -3.235 -0.980 1.00 96.19 312 GLY A C 1
ATOM 2371 O O . GLY A 1 312 ? 14.947 -4.052 -1.900 1.00 96.19 312 GLY A O 1
ATOM 2372 N N . LEU A 1 313 ? 15.545 -3.367 0.154 1.00 96.69 313 LEU A N 1
ATOM 2373 C CA . LEU A 1 313 ? 16.478 -4.471 0.395 1.00 96.69 313 LEU A CA 1
ATOM 2374 C C . LEU A 1 313 ? 15.748 -5.818 0.529 1.00 96.69 313 LEU A C 1
ATOM 2376 O O . LEU A 1 313 ? 16.156 -6.804 -0.088 1.00 96.69 313 LEU A O 1
ATOM 2380 N N . ILE A 1 314 ? 14.650 -5.864 1.291 1.00 95.12 314 ILE A N 1
ATOM 2381 C CA . ILE A 1 314 ? 13.851 -7.082 1.500 1.00 95.12 314 ILE A CA 1
ATOM 2382 C C . ILE A 1 314 ? 13.240 -7.561 0.179 1.00 95.12 314 ILE A C 1
ATOM 2384 O O . ILE A 1 314 ? 13.345 -8.743 -0.148 1.00 95.12 314 ILE A O 1
ATOM 2388 N N . ILE A 1 315 ? 12.647 -6.664 -0.612 1.00 96.88 315 ILE A N 1
ATOM 2389 C CA . ILE A 1 315 ? 12.029 -7.030 -1.893 1.00 96.88 315 ILE A CA 1
ATOM 2390 C C . ILE A 1 315 ? 13.083 -7.448 -2.911 1.00 96.88 315 ILE A C 1
ATOM 2392 O O . ILE A 1 315 ? 12.868 -8.420 -3.628 1.00 96.88 315 ILE A O 1
ATOM 2396 N N . SER A 1 316 ? 14.240 -6.782 -2.950 1.00 98.19 316 SER A N 1
ATOM 2397 C CA . SER A 1 316 ? 15.356 -7.223 -3.799 1.00 98.19 316 SER A CA 1
ATOM 2398 C C . SER A 1 316 ? 15.764 -8.657 -3.467 1.00 98.19 316 SER A C 1
ATOM 2400 O O . SER A 1 316 ? 15.994 -9.464 -4.365 1.00 98.19 316 SER A O 1
ATOM 2402 N N . TYR A 1 317 ? 15.779 -9.014 -2.181 1.00 96.88 317 TYR A N 1
ATOM 2403 C CA . TYR A 1 317 ? 16.070 -10.378 -1.762 1.00 96.88 317 TYR A CA 1
ATOM 2404 C C . TYR A 1 317 ? 14.966 -11.361 -2.186 1.00 96.88 317 TYR A C 1
ATOM 2406 O O . TYR A 1 317 ? 15.268 -12.428 -2.716 1.00 96.88 317 TYR A O 1
ATOM 2414 N N . GLN A 1 318 ? 13.693 -10.993 -2.020 1.00 96.56 318 GLN A N 1
ATOM 2415 C CA . GLN A 1 318 ? 12.558 -11.810 -2.466 1.00 96.56 318 GLN A CA 1
ATOM 2416 C C . GLN A 1 318 ? 12.557 -12.018 -3.993 1.00 96.56 318 GLN A C 1
ATOM 2418 O O . GLN A 1 318 ? 12.295 -13.123 -4.462 1.00 96.56 318 GLN A O 1
ATOM 2423 N N . LEU A 1 319 ? 12.921 -10.994 -4.771 1.00 98.00 319 LEU A N 1
ATOM 2424 C CA . LEU A 1 319 ? 13.071 -11.079 -6.226 1.00 98.00 319 LEU A CA 1
ATOM 2425 C C . LEU A 1 319 ? 14.142 -12.107 -6.622 1.00 98.00 319 LEU A C 1
ATOM 2427 O O . LEU A 1 319 ? 13.891 -12.933 -7.500 1.00 98.00 319 LEU A O 1
ATOM 2431 N N . LEU A 1 320 ? 15.294 -12.115 -5.941 1.00 97.31 320 LEU A N 1
ATOM 2432 C CA . LEU A 1 320 ? 16.332 -13.134 -6.151 1.00 97.31 320 LEU A CA 1
ATOM 2433 C C . LEU A 1 320 ? 15.801 -14.544 -5.851 1.00 97.31 320 LEU A C 1
ATOM 2435 O O . LEU A 1 320 ? 16.024 -15.462 -6.639 1.00 97.31 320 LEU A O 1
ATOM 2439 N N . GLN A 1 321 ? 15.049 -14.716 -4.757 1.00 95.44 321 GLN A N 1
ATOM 2440 C CA . GLN A 1 321 ? 14.422 -15.999 -4.407 1.00 95.44 321 GLN A CA 1
ATOM 2441 C C . GLN A 1 321 ? 13.390 -16.461 -5.448 1.00 95.44 321 GLN A C 1
ATOM 2443 O O . GLN A 1 321 ? 13.243 -17.659 -5.670 1.00 95.44 321 GLN A O 1
ATOM 2448 N N . ALA A 1 322 ? 12.712 -15.526 -6.116 1.00 95.56 322 ALA A N 1
ATOM 2449 C CA . ALA A 1 322 ? 11.783 -15.798 -7.212 1.00 95.56 322 ALA A CA 1
ATOM 2450 C C . ALA A 1 322 ? 12.476 -15.997 -8.581 1.00 95.56 322 ALA A C 1
ATOM 2452 O O . ALA A 1 322 ? 11.805 -16.071 -9.614 1.00 95.56 322 ALA A O 1
ATOM 2453 N N . GLY A 1 323 ? 13.813 -16.054 -8.625 1.00 96.44 323 GLY A N 1
ATOM 2454 C CA . GLY A 1 323 ? 14.579 -16.247 -9.861 1.00 96.44 323 GLY A CA 1
ATOM 2455 C C . GLY A 1 323 ? 14.605 -15.019 -10.781 1.00 96.44 323 GLY A C 1
ATOM 2456 O O . GLY A 1 323 ? 14.783 -15.149 -11.999 1.00 96.44 323 GLY A O 1
ATOM 2457 N N . VAL A 1 324 ? 14.382 -13.822 -10.235 1.00 98.31 324 VAL A N 1
ATOM 2458 C CA . VAL A 1 324 ? 14.578 -12.545 -10.933 1.00 98.31 324 VAL A CA 1
ATOM 2459 C C . VAL A 1 324 ? 16.028 -12.104 -10.749 1.00 98.31 324 VAL A C 1
ATOM 2461 O O . VAL A 1 324 ? 16.551 -12.104 -9.636 1.00 98.31 324 VAL A O 1
ATOM 2464 N N . LYS A 1 325 ? 16.693 -11.694 -11.831 1.00 98.56 325 LYS A N 1
ATOM 2465 C CA . LYS A 1 325 ? 18.058 -11.160 -11.757 1.00 98.56 325 LYS A CA 1
ATOM 2466 C C . LYS A 1 325 ? 18.001 -9.700 -11.314 1.00 98.56 325 LYS A C 1
ATOM 2468 O O . LYS A 1 325 ? 17.624 -8.834 -12.099 1.00 98.56 325 LYS A O 1
ATOM 2473 N N . VAL A 1 326 ? 18.380 -9.409 -10.075 1.00 98.69 326 VAL A N 1
ATOM 2474 C CA . VAL A 1 326 ? 18.468 -8.022 -9.597 1.00 98.69 326 VAL A CA 1
ATOM 2475 C C . VAL A 1 326 ? 19.790 -7.417 -10.070 1.00 98.69 326 VAL A C 1
ATOM 2477 O O . VAL A 1 326 ? 20.863 -7.854 -9.667 1.00 98.69 326 VAL A O 1
ATOM 2480 N N . LYS A 1 327 ? 19.715 -6.431 -10.966 1.00 98.69 327 LYS A N 1
ATOM 2481 C CA . LYS A 1 327 ? 20.869 -5.806 -11.636 1.00 98.69 327 LYS A CA 1
ATOM 2482 C C . LYS A 1 327 ? 21.580 -4.777 -10.766 1.00 98.69 327 LYS A C 1
ATOM 2484 O O . LYS A 1 327 ? 22.742 -4.467 -11.011 1.00 98.69 327 LYS A O 1
ATOM 2489 N N . GLY A 1 328 ? 20.878 -4.256 -9.770 1.00 98.56 328 GLY A N 1
ATOM 2490 C CA . GLY A 1 328 ? 21.403 -3.323 -8.793 1.00 98.56 328 GLY A CA 1
ATOM 2491 C C . GLY A 1 328 ? 20.295 -2.713 -7.946 1.00 98.56 328 GLY A C 1
ATOM 2492 O O . GLY A 1 328 ? 19.106 -2.833 -8.263 1.00 98.56 328 GLY A O 1
ATOM 2493 N N . ILE A 1 329 ? 20.715 -2.052 -6.877 1.00 98.75 329 ILE A N 1
ATOM 2494 C CA . ILE A 1 329 ? 19.879 -1.197 -6.038 1.00 98.75 329 ILE A CA 1
ATOM 2495 C C . ILE A 1 329 ? 20.446 0.217 -6.120 1.00 98.75 329 ILE A C 1
ATOM 2497 O O . ILE A 1 329 ? 21.654 0.395 -6.005 1.00 98.75 329 ILE A O 1
ATOM 2501 N N . VAL A 1 330 ? 19.589 1.205 -6.339 1.00 98.38 330 VAL A N 1
ATOM 2502 C CA . VAL A 1 330 ? 19.962 2.614 -6.510 1.00 98.38 330 VAL A CA 1
ATOM 2503 C C . VAL A 1 330 ? 19.424 3.406 -5.327 1.00 98.38 330 VAL A C 1
ATOM 2505 O O . VAL A 1 330 ? 18.232 3.332 -5.051 1.00 98.38 330 VAL A O 1
ATOM 2508 N N . GLU A 1 331 ? 20.274 4.146 -4.628 1.00 97.62 331 GLU A N 1
ATOM 2509 C CA . GLU A 1 331 ? 19.924 4.956 -3.462 1.00 97.62 331 GLU A CA 1
ATOM 2510 C C . GLU A 1 331 ? 20.474 6.371 -3.620 1.00 97.62 331 GLU A C 1
ATOM 2512 O O . GLU A 1 331 ? 21.666 6.563 -3.861 1.00 97.62 331 GLU A O 1
ATOM 2517 N N . ALA A 1 332 ? 19.592 7.358 -3.471 1.00 96.25 332 ALA A N 1
ATOM 2518 C CA . ALA A 1 332 ? 19.921 8.753 -3.724 1.00 96.25 332 ALA A CA 1
ATOM 2519 C C . ALA A 1 332 ? 20.791 9.344 -2.611 1.00 96.25 332 ALA A C 1
ATOM 2521 O O . ALA A 1 332 ? 21.630 10.197 -2.878 1.00 96.25 332 ALA A O 1
ATOM 2522 N N . VAL A 1 333 ? 20.622 8.879 -1.370 1.00 94.69 333 VAL A N 1
ATOM 2523 C CA . VAL A 1 333 ? 21.456 9.324 -0.246 1.00 94.69 333 VAL A CA 1
ATOM 2524 C C . VAL A 1 333 ? 22.827 8.618 -0.243 1.00 94.69 333 VAL A C 1
ATOM 2526 O O . VAL A 1 333 ? 22.937 7.494 -0.738 1.00 94.69 333 VAL A O 1
ATOM 2529 N N . PRO A 1 334 ? 23.877 9.206 0.368 1.00 95.75 334 PRO A N 1
ATOM 2530 C CA . PRO A 1 334 ? 25.241 8.650 0.381 1.00 95.75 334 PRO A CA 1
ATOM 2531 C C . PRO A 1 334 ? 25.429 7.449 1.328 1.00 95.75 334 PRO A C 1
ATOM 2533 O O . PRO A 1 334 ? 26.535 7.149 1.772 1.00 95.75 334 PRO A O 1
ATOM 2536 N N . ARG A 1 335 ? 24.347 6.757 1.694 1.00 94.81 335 ARG A N 1
ATOM 2537 C CA . ARG A 1 335 ? 24.365 5.624 2.626 1.00 94.81 335 ARG A CA 1
ATOM 2538 C C . ARG A 1 335 ? 23.215 4.668 2.354 1.00 94.81 335 ARG A C 1
ATOM 2540 O O . ARG A 1 335 ? 22.206 5.045 1.776 1.00 94.81 335 ARG A O 1
ATOM 2547 N N . ILE A 1 336 ? 23.332 3.439 2.837 1.00 95.38 336 ILE A N 1
ATOM 2548 C CA . ILE A 1 336 ? 22.233 2.472 2.784 1.00 95.38 336 ILE A CA 1
ATOM 2549 C C . ILE A 1 336 ? 21.235 2.806 3.897 1.00 95.38 336 ILE A C 1
ATOM 2551 O O . ILE A 1 336 ? 21.624 2.922 5.057 1.00 95.38 336 ILE A O 1
ATOM 2555 N N . GLY A 1 337 ? 19.962 2.993 3.539 1.00 90.56 337 GLY A N 1
ATOM 2556 C CA . GLY A 1 337 ? 18.919 3.393 4.487 1.00 90.56 337 GLY A CA 1
ATOM 2557 C C . GLY A 1 337 ? 18.339 2.248 5.321 1.00 90.56 337 GLY A C 1
ATOM 2558 O O . GLY A 1 337 ? 17.789 2.498 6.388 1.00 90.56 337 GLY A O 1
ATOM 2559 N N . GLY A 1 338 ? 18.417 1.007 4.835 1.00 91.00 338 GLY A N 1
ATOM 2560 C CA . GLY A 1 338 ? 17.910 -0.172 5.535 1.00 91.00 338 GLY A CA 1
ATOM 2561 C C . GLY A 1 338 ? 18.946 -0.875 6.413 1.00 91.00 338 GLY A C 1
ATOM 2562 O O . GLY A 1 338 ? 20.131 -0.540 6.416 1.00 91.00 338 GLY A O 1
ATOM 2563 N N . TYR A 1 339 ? 18.500 -1.898 7.142 1.00 89.19 339 TYR A N 1
ATOM 2564 C CA . TYR A 1 339 ? 19.339 -2.642 8.072 1.00 89.19 339 TYR A CA 1
ATOM 2565 C C . TYR A 1 339 ? 20.521 -3.328 7.390 1.00 89.19 339 TYR A C 1
ATOM 2567 O O . TYR A 1 339 ? 20.396 -3.982 6.347 1.00 89.19 339 TYR A O 1
ATOM 2575 N N . PHE A 1 340 ? 21.671 -3.252 8.061 1.00 90.62 340 PHE A N 1
ATOM 2576 C CA . PHE A 1 340 ? 22.933 -3.803 7.580 1.00 90.62 340 PHE A CA 1
ATOM 2577 C C . PHE A 1 340 ? 22.831 -5.290 7.214 1.00 90.62 340 PHE A C 1
ATOM 2579 O O . PHE A 1 340 ? 23.359 -5.706 6.187 1.00 90.62 340 PHE A O 1
ATOM 2586 N N . VAL A 1 341 ? 22.092 -6.085 7.995 1.00 90.06 341 VAL A N 1
ATOM 2587 C CA . VAL A 1 341 ? 21.909 -7.525 7.745 1.00 90.06 341 VAL A CA 1
ATOM 2588 C C . VAL A 1 341 ? 21.249 -7.816 6.392 1.00 90.06 341 VAL A C 1
ATOM 2590 O O . VAL A 1 341 ? 21.643 -8.757 5.700 1.00 90.06 341 VAL A O 1
ATOM 2593 N N . HIS A 1 342 ? 20.289 -6.990 5.965 1.00 93.38 342 HIS A N 1
ATOM 2594 C CA . HIS A 1 342 ? 19.654 -7.129 4.655 1.00 93.38 342 HIS A CA 1
ATOM 2595 C C . HIS A 1 342 ? 20.606 -6.701 3.538 1.00 93.38 342 HIS A C 1
ATOM 2597 O O . HIS A 1 342 ? 20.754 -7.414 2.545 1.00 93.38 342 HIS A O 1
ATOM 2603 N N . ALA A 1 343 ? 21.308 -5.584 3.726 1.00 95.06 343 ALA A N 1
ATOM 2604 C CA . ALA A 1 343 ? 22.276 -5.074 2.762 1.00 95.06 343 ALA A CA 1
ATOM 2605 C C . ALA A 1 343 ? 23.445 -6.047 2.530 1.00 95.06 343 ALA A C 1
ATOM 2607 O O . ALA A 1 343 ? 23.799 -6.340 1.387 1.00 95.06 343 ALA A O 1
ATOM 2608 N N . ALA A 1 344 ? 24.012 -6.601 3.605 1.00 95.00 344 ALA A N 1
ATOM 2609 C CA . ALA A 1 344 ? 25.099 -7.575 3.551 1.00 95.00 344 ALA A CA 1
ATOM 2610 C C . ALA A 1 344 ? 24.688 -8.835 2.777 1.00 95.00 344 ALA A C 1
ATOM 2612 O O . ALA A 1 344 ? 25.452 -9.340 1.951 1.00 95.00 344 ALA A O 1
ATOM 2613 N N . LYS A 1 345 ? 23.451 -9.305 2.983 1.00 94.56 345 LYS A N 1
ATOM 2614 C CA . LYS A 1 345 ? 22.896 -10.455 2.264 1.00 94.56 345 LYS A CA 1
ATOM 2615 C C . LYS A 1 345 ? 22.791 -10.203 0.760 1.00 94.56 345 LYS A C 1
ATOM 2617 O O . LYS A 1 345 ? 23.220 -11.049 -0.019 1.00 94.56 345 LYS A O 1
ATOM 2622 N N . ILE A 1 346 ? 22.273 -9.041 0.360 1.00 96.81 346 ILE A N 1
ATOM 2623 C CA . ILE A 1 346 ? 22.183 -8.621 -1.048 1.00 96.81 346 ILE A CA 1
ATOM 2624 C C . ILE A 1 346 ? 23.572 -8.562 -1.694 1.00 96.81 346 ILE A C 1
ATOM 2626 O O . ILE A 1 346 ? 23.784 -9.147 -2.757 1.00 96.81 346 ILE A O 1
ATOM 2630 N N . ARG A 1 347 ? 24.545 -7.922 -1.031 1.00 95.94 347 ARG A N 1
ATOM 2631 C CA . ARG A 1 347 ? 25.917 -7.799 -1.550 1.00 95.94 347 ARG A CA 1
ATOM 2632 C C . ARG A 1 347 ? 26.607 -9.153 -1.708 1.00 95.94 347 ARG A C 1
ATOM 2634 O O . ARG A 1 347 ? 27.273 -9.375 -2.714 1.00 95.94 347 ARG A O 1
ATOM 2641 N N . ARG A 1 348 ? 26.410 -10.084 -0.766 1.00 96.62 348 ARG A N 1
ATOM 2642 C CA . ARG A 1 348 ? 26.939 -11.460 -0.857 1.00 96.62 348 ARG A CA 1
ATOM 2643 C C . ARG A 1 348 ? 26.369 -12.237 -2.048 1.00 96.62 348 ARG A C 1
ATOM 2645 O O . ARG A 1 348 ? 27.017 -13.155 -2.533 1.00 96.62 348 ARG A O 1
ATOM 2652 N N . MET A 1 349 ? 25.188 -11.857 -2.538 1.00 96.62 349 MET A N 1
ATOM 2653 C CA . MET A 1 349 ? 24.586 -12.406 -3.759 1.00 96.62 349 MET A CA 1
ATOM 2654 C C . MET A 1 349 ? 25.085 -11.726 -5.044 1.00 96.62 349 MET A C 1
ATOM 2656 O O . MET A 1 349 ? 24.553 -11.991 -6.118 1.00 96.62 349 MET A O 1
ATOM 2660 N N . GLY A 1 350 ? 26.093 -10.853 -4.951 1.00 96.94 350 GLY A N 1
ATOM 2661 C CA . GLY A 1 350 ? 26.704 -10.179 -6.097 1.00 96.94 350 GLY A CA 1
ATOM 2662 C C . GLY A 1 350 ? 25.899 -8.997 -6.639 1.00 96.94 350 GLY A C 1
ATOM 2663 O O . GLY A 1 350 ? 26.217 -8.487 -7.710 1.00 96.94 350 GLY A O 1
ATOM 2664 N N . VAL A 1 351 ? 24.862 -8.546 -5.926 1.00 98.38 351 VAL A N 1
ATOM 2665 C CA . VAL A 1 351 ? 24.043 -7.408 -6.357 1.00 98.38 351 VAL A CA 1
ATOM 2666 C C . VAL A 1 351 ? 24.687 -6.099 -5.882 1.00 98.38 351 VAL A C 1
ATOM 2668 O O . VAL A 1 351 ? 24.848 -5.907 -4.670 1.00 98.38 351 VAL A O 1
ATOM 2671 N N . PRO A 1 352 ? 25.049 -5.178 -6.795 1.00 97.88 352 PRO A N 1
ATOM 2672 C CA . PRO A 1 352 ? 25.624 -3.893 -6.420 1.00 97.88 352 PRO A CA 1
ATOM 2673 C C . PRO A 1 352 ? 24.568 -2.964 -5.807 1.00 97.88 352 PRO A C 1
ATOM 2675 O O . PRO A 1 352 ? 23.408 -2.956 -6.226 1.00 97.88 352 PRO A O 1
ATOM 2678 N N . ILE A 1 353 ? 24.989 -2.149 -4.839 1.00 98.44 353 ILE A N 1
ATOM 2679 C CA . ILE A 1 353 ? 24.176 -1.084 -4.241 1.00 98.44 353 ILE A CA 1
ATOM 2680 C C . ILE A 1 353 ? 24.883 0.244 -4.524 1.00 98.44 353 ILE A C 1
ATOM 2682 O O . ILE A 1 353 ? 25.973 0.484 -4.009 1.00 98.44 353 ILE A O 1
ATOM 2686 N N . TYR A 1 354 ? 24.278 1.071 -5.370 1.00 98.25 354 TYR A N 1
ATOM 2687 C CA . TYR A 1 354 ? 24.774 2.379 -5.785 1.00 98.25 354 TYR A CA 1
ATOM 2688 C C . TYR A 1 354 ? 24.184 3.452 -4.870 1.00 98.25 354 TYR A C 1
ATOM 2690 O O . TYR A 1 354 ? 23.012 3.787 -5.009 1.00 98.25 354 TYR A O 1
ATOM 2698 N N . VAL A 1 355 ? 24.974 3.958 -3.923 1.00 98.06 355 VAL A N 1
ATOM 2699 C CA . VAL A 1 355 ? 24.618 5.123 -3.089 1.00 98.06 355 VAL A CA 1
ATOM 2700 C C . VAL A 1 355 ? 25.004 6.421 -3.793 1.00 98.06 355 VAL A C 1
ATOM 2702 O O . VAL A 1 355 ? 25.854 6.390 -4.682 1.00 98.06 355 VAL A O 1
ATOM 2705 N N . SER A 1 356 ? 24.402 7.549 -3.419 1.00 98.00 356 SER A N 1
ATOM 2706 C CA . SER A 1 356 ? 24.539 8.817 -4.156 1.00 98.00 356 SER A CA 1
ATOM 2707 C C . SER A 1 356 ? 24.206 8.668 -5.643 1.00 98.00 356 SER A C 1
ATOM 2709 O O . SER A 1 356 ? 24.869 9.255 -6.489 1.00 98.00 356 SER A O 1
ATOM 2711 N N . HIS A 1 357 ? 23.232 7.827 -5.991 1.00 98.25 357 HIS A N 1
ATOM 2712 C CA . HIS A 1 357 ? 22.780 7.635 -7.367 1.00 98.25 357 HIS A CA 1
ATOM 2713 C C . HIS A 1 357 ? 21.259 7.710 -7.441 1.00 98.25 357 HIS A C 1
ATOM 2715 O O . HIS A 1 357 ? 20.551 7.270 -6.540 1.00 98.25 357 HIS A O 1
ATOM 2721 N N . THR A 1 358 ? 20.734 8.205 -8.556 1.00 97.19 358 THR A N 1
ATOM 2722 C CA . THR A 1 358 ? 19.298 8.170 -8.847 1.00 97.19 358 THR A CA 1
ATOM 2723 C C . THR A 1 358 ? 19.028 7.586 -10.226 1.00 97.19 358 THR A C 1
ATOM 2725 O O . THR A 1 358 ? 19.930 7.405 -11.046 1.00 97.19 358 THR A O 1
ATOM 2728 N N . ILE A 1 359 ? 17.764 7.270 -10.486 1.00 98.00 359 ILE A N 1
ATOM 2729 C CA . ILE A 1 359 ? 17.286 6.919 -11.818 1.00 98.00 359 ILE A CA 1
ATOM 2730 C C . ILE A 1 359 ? 16.986 8.203 -12.599 1.00 98.00 359 ILE A C 1
ATOM 2732 O O . ILE A 1 359 ? 16.117 8.984 -12.225 1.00 98.00 359 ILE A O 1
ATOM 2736 N N . LYS A 1 360 ? 17.696 8.409 -13.710 1.00 97.94 360 LYS A N 1
ATOM 2737 C CA . LYS A 1 360 ? 17.523 9.575 -14.592 1.00 97.94 360 LYS A CA 1
ATOM 2738 C C . LYS A 1 360 ? 16.350 9.377 -15.546 1.00 97.94 360 LYS A C 1
ATOM 2740 O O . LYS A 1 360 ? 15.499 10.248 -15.740 1.00 97.94 360 LYS A O 1
ATOM 2745 N N . ARG A 1 361 ? 16.293 8.195 -16.166 1.00 98.38 361 ARG A N 1
ATOM 2746 C CA . ARG A 1 361 ? 15.239 7.821 -17.114 1.00 98.38 361 ARG A CA 1
ATOM 2747 C C . ARG A 1 361 ? 15.104 6.314 -17.252 1.00 98.38 361 ARG A C 1
ATOM 2749 O O . ARG A 1 361 ? 16.065 5.577 -17.045 1.00 98.38 361 ARG A O 1
ATOM 2756 N N . THR A 1 362 ? 13.952 5.871 -17.731 1.00 98.62 362 THR A N 1
ATOM 2757 C CA . THR A 1 362 ? 13.809 4.550 -18.358 1.00 98.62 362 THR A CA 1
ATOM 2758 C C . THR A 1 362 ? 13.716 4.682 -19.870 1.00 98.62 362 THR A C 1
ATOM 2760 O O . THR A 1 362 ? 13.412 5.749 -20.420 1.00 98.62 362 THR A O 1
ATOM 2763 N N . TRP A 1 363 ? 13.990 3.587 -20.566 1.00 98.25 363 TRP A N 1
ATOM 2764 C CA . TRP A 1 363 ? 13.861 3.500 -22.010 1.00 98.25 363 TRP A CA 1
ATOM 2765 C C . TRP A 1 363 ? 13.224 2.169 -22.422 1.00 98.25 363 TRP A C 1
ATOM 2767 O O . TRP A 1 363 ? 13.234 1.177 -21.691 1.00 98.25 363 TRP A O 1
ATOM 2777 N N . GLY A 1 364 ? 12.612 2.187 -23.602 1.00 96.31 364 GLY A N 1
ATOM 2778 C CA . GLY A 1 364 ? 11.841 1.084 -24.164 1.00 96.31 364 GLY A CA 1
ATOM 2779 C C . GLY A 1 364 ? 10.602 1.602 -24.889 1.00 96.31 364 GLY A C 1
ATOM 2780 O O . GLY A 1 364 ? 10.136 2.716 -24.640 1.00 96.31 364 GLY A O 1
ATOM 2781 N N . ARG A 1 365 ? 10.076 0.821 -25.840 1.00 91.56 365 ARG A N 1
ATOM 2782 C CA . ARG A 1 365 ? 8.969 1.289 -26.699 1.00 91.56 365 ARG A CA 1
ATOM 2783 C C . ARG A 1 365 ? 7.590 0.961 -26.132 1.00 91.56 365 ARG A C 1
ATOM 2785 O O . ARG A 1 365 ? 6.665 1.764 -26.222 1.00 91.56 365 ARG A O 1
ATOM 2792 N N . ARG A 1 366 ? 7.421 -0.261 -25.625 1.00 93.19 366 ARG A N 1
ATOM 2793 C CA . ARG A 1 366 ? 6.127 -0.785 -25.135 1.00 93.19 366 ARG A CA 1
ATOM 2794 C C . ARG A 1 366 ? 6.132 -1.053 -23.638 1.00 93.19 366 ARG A C 1
ATOM 2796 O O . ARG A 1 366 ? 5.089 -0.978 -23.003 1.00 93.19 366 ARG A O 1
ATOM 2803 N N . ARG A 1 367 ? 7.301 -1.389 -23.112 1.00 96.25 367 ARG A N 1
ATOM 2804 C CA . ARG A 1 367 ? 7.597 -1.648 -21.710 1.00 96.25 367 ARG A CA 1
ATOM 2805 C C . ARG A 1 367 ? 9.036 -1.212 -21.452 1.00 96.25 367 ARG A C 1
ATOM 2807 O O . ARG A 1 367 ? 9.743 -0.900 -22.409 1.00 96.25 367 ARG A O 1
ATOM 2814 N N . VAL A 1 368 ? 9.447 -1.211 -20.194 1.00 98.38 368 VAL A N 1
ATOM 2815 C CA . VAL A 1 368 ? 10.846 -1.031 -19.807 1.00 98.38 368 VAL A CA 1
ATOM 2816 C C . VAL A 1 368 ? 11.697 -2.108 -20.482 1.00 98.38 368 VAL A C 1
ATOM 2818 O O . VAL A 1 368 ? 11.391 -3.298 -20.398 1.00 98.38 368 VAL A O 1
ATOM 2821 N N . GLU A 1 369 ? 12.742 -1.669 -21.172 1.00 98.56 369 GLU A N 1
ATOM 2822 C CA . GLU A 1 369 ? 13.814 -2.519 -21.702 1.00 98.56 369 GLU A CA 1
ATOM 2823 C C . GLU A 1 369 ? 15.153 -2.205 -20.992 1.00 98.56 369 GLU A C 1
ATOM 2825 O O . GLU A 1 369 ? 16.084 -3.019 -21.000 1.00 98.56 369 GLU A O 1
ATOM 2830 N N . GLY A 1 370 ? 15.218 -1.055 -20.303 1.00 98.62 370 GLY A N 1
ATOM 2831 C CA . GLY A 1 370 ? 16.206 -0.737 -19.282 1.00 98.62 370 GLY A CA 1
ATOM 2832 C C . GLY A 1 370 ? 16.094 0.693 -18.755 1.00 98.62 370 GLY A C 1
ATOM 2833 O O . GLY A 1 370 ? 15.102 1.394 -18.986 1.00 98.62 370 GLY A O 1
ATOM 2834 N N . ALA A 1 371 ? 17.111 1.119 -18.010 1.00 98.75 371 ALA A N 1
ATOM 2835 C CA . ALA A 1 371 ? 17.167 2.428 -17.368 1.00 98.75 371 ALA A CA 1
ATOM 2836 C C . ALA A 1 371 ? 18.575 3.020 -17.376 1.00 98.75 371 ALA A C 1
ATOM 2838 O O . ALA A 1 371 ? 19.558 2.287 -17.426 1.00 98.75 371 ALA A O 1
ATOM 2839 N N . THR A 1 372 ? 18.649 4.345 -17.286 1.00 98.81 372 THR A N 1
ATOM 2840 C CA . THR A 1 372 ? 19.889 5.089 -17.053 1.00 98.81 372 THR A CA 1
ATOM 2841 C C . THR A 1 372 ? 19.895 5.566 -15.603 1.00 98.81 372 THR A C 1
ATOM 2843 O O . THR A 1 372 ? 18.961 6.256 -15.177 1.00 98.81 372 THR A O 1
ATOM 2846 N N . ILE A 1 373 ? 20.935 5.210 -14.853 1.00 98.69 373 ILE A N 1
ATOM 2847 C CA . ILE A 1 373 ? 21.215 5.774 -13.525 1.00 98.69 373 ILE A CA 1
ATOM 2848 C C . ILE A 1 373 ? 22.291 6.851 -13.645 1.00 98.69 373 ILE A C 1
ATOM 2850 O O . ILE A 1 373 ? 23.053 6.840 -14.608 1.00 98.69 373 ILE A O 1
ATOM 2854 N N . VAL A 1 374 ? 22.350 7.766 -12.686 1.00 98.62 374 VAL A N 1
ATOM 2855 C CA . VAL A 1 374 ? 23.317 8.871 -12.660 1.00 98.62 374 VAL A CA 1
ATOM 2856 C C . VAL A 1 374 ? 23.733 9.155 -11.222 1.00 98.62 374 VAL A C 1
ATOM 2858 O O . VAL A 1 374 ? 22.923 8.974 -10.306 1.00 98.62 374 VAL A O 1
ATOM 2861 N N . GLN A 1 375 ? 24.983 9.563 -11.018 1.00 98.56 375 GLN A N 1
ATOM 2862 C CA . GLN A 1 375 ? 25.476 9.973 -9.709 1.00 98.56 375 GLN A CA 1
ATOM 2863 C C . GLN A 1 375 ? 24.892 11.340 -9.320 1.00 98.56 375 GLN A C 1
ATOM 2865 O O . GLN A 1 375 ? 24.626 12.187 -10.174 1.00 98.56 375 GLN A O 1
ATOM 2870 N N . LEU A 1 376 ? 24.696 11.543 -8.021 1.00 98.12 376 LEU A N 1
ATOM 2871 C CA . LEU A 1 376 ? 24.304 12.803 -7.408 1.00 98.12 376 LEU A CA 1
ATOM 2872 C C . LEU A 1 376 ? 25.478 13.404 -6.632 1.00 98.12 376 LEU A C 1
ATOM 2874 O O . LEU A 1 376 ? 26.208 12.679 -5.950 1.00 98.12 376 LEU A O 1
ATOM 2878 N N . ASP A 1 377 ? 25.637 14.722 -6.723 1.00 96.81 377 ASP A N 1
ATOM 2879 C CA . ASP A 1 377 ? 26.528 15.486 -5.850 1.00 96.81 377 ASP A CA 1
ATOM 2880 C C . ASP A 1 377 ? 25.887 15.762 -4.473 1.00 96.81 377 ASP A C 1
ATOM 2882 O O . ASP A 1 377 ? 24.718 15.449 -4.221 1.00 96.81 377 ASP A O 1
ATOM 2886 N N . ASP A 1 378 ? 26.637 16.405 -3.575 1.00 94.94 378 ASP A N 1
ATOM 2887 C CA . ASP A 1 378 ? 26.161 16.761 -2.228 1.00 94.94 378 ASP A CA 1
ATOM 2888 C C . ASP A 1 378 ? 24.994 17.771 -2.234 1.00 94.94 378 ASP A C 1
ATOM 2890 O O . ASP A 1 378 ? 24.331 17.983 -1.216 1.00 94.94 378 ASP A O 1
ATOM 2894 N N . ARG A 1 379 ? 24.710 18.394 -3.385 1.00 94.94 379 ARG A N 1
ATOM 2895 C CA . ARG A 1 379 ? 23.590 19.319 -3.613 1.00 94.94 379 ARG A CA 1
ATOM 2896 C C . ARG A 1 379 ? 22.428 18.650 -4.351 1.00 94.94 379 ARG A C 1
ATOM 2898 O O . ARG A 1 379 ? 21.520 19.357 -4.790 1.00 94.94 379 ARG A O 1
ATOM 2905 N N . TRP A 1 380 ? 22.435 17.319 -4.463 1.00 93.69 380 TRP A N 1
ATOM 2906 C CA . TRP A 1 380 ? 21.416 16.522 -5.149 1.00 93.69 380 TRP A CA 1
ATOM 2907 C C . TRP A 1 380 ? 21.266 16.853 -6.641 1.00 93.69 380 TRP A C 1
ATOM 2909 O O . TRP A 1 380 ? 20.198 16.646 -7.223 1.00 93.69 380 TRP A O 1
ATOM 2919 N N . LYS A 1 381 ? 22.323 17.362 -7.279 1.00 96.50 381 LYS A N 1
ATOM 2920 C CA . LYS A 1 381 ? 22.368 17.569 -8.728 1.00 96.50 381 LYS A CA 1
ATOM 2921 C C . LYS A 1 381 ? 22.986 16.363 -9.419 1.00 96.50 381 LYS A C 1
ATOM 2923 O O . LYS A 1 381 ? 23.899 15.735 -8.890 1.00 96.50 381 LYS A O 1
ATOM 2928 N N . GLU A 1 382 ? 22.482 16.056 -10.611 1.00 97.38 382 GLU A N 1
ATOM 2929 C CA . GLU A 1 382 ? 23.068 15.032 -11.476 1.00 97.38 382 GLU A CA 1
ATOM 2930 C C . GLU A 1 382 ? 24.495 15.430 -11.876 1.00 97.38 382 GLU A C 1
ATOM 2932 O O . GLU A 1 382 ? 24.724 16.553 -12.326 1.00 97.38 382 GLU A O 1
ATOM 2937 N N . VAL A 1 383 ? 25.443 14.503 -11.738 1.00 98.06 383 VAL A N 1
ATOM 2938 C CA . VAL A 1 383 ? 26.822 14.685 -12.204 1.00 98.06 383 VAL A CA 1
ATOM 2939 C C . VAL A 1 383 ? 26.915 14.208 -13.653 1.00 98.06 383 VAL A C 1
ATOM 2941 O O . VAL A 1 383 ? 26.837 13.007 -13.922 1.00 98.06 383 VAL A O 1
ATOM 2944 N N . GLU A 1 384 ? 27.058 15.139 -14.595 1.00 96.25 384 GLU A N 1
ATOM 2945 C CA . GLU A 1 384 ? 27.168 14.822 -16.025 1.00 96.25 384 GLU A CA 1
ATOM 2946 C C . GLU A 1 384 ? 28.359 13.893 -16.317 1.00 96.25 384 GLU A C 1
ATOM 2948 O O . GLU A 1 384 ? 29.431 14.023 -15.727 1.00 96.25 384 GLU A O 1
ATOM 2953 N N . GLY A 1 385 ? 28.170 12.931 -17.224 1.00 97.50 385 GLY A N 1
ATOM 2954 C CA . GLY A 1 385 ? 29.190 11.949 -17.604 1.00 97.50 385 GLY A CA 1
ATOM 2955 C C . GLY A 1 385 ? 29.245 10.713 -16.700 1.00 97.50 385 GLY A C 1
ATOM 2956 O O . GLY A 1 385 ? 29.961 9.764 -17.016 1.00 97.50 385 GLY A O 1
ATOM 2957 N N . THR A 1 386 ? 28.480 10.681 -15.603 1.00 98.31 386 THR A N 1
ATOM 2958 C CA . THR A 1 386 ? 28.378 9.512 -14.705 1.00 98.31 386 THR A CA 1
ATOM 2959 C C . THR A 1 386 ? 27.226 8.572 -15.065 1.00 98.31 386 THR A C 1
ATOM 2961 O O . THR A 1 386 ? 26.930 7.622 -14.335 1.00 98.31 386 THR A O 1
ATOM 2964 N N . GLU A 1 387 ? 26.544 8.826 -16.184 1.00 98.56 387 GLU A N 1
ATOM 2965 C CA . GLU A 1 387 ? 25.425 8.013 -16.629 1.00 98.56 387 GLU A CA 1
ATOM 2966 C C . GLU A 1 387 ? 25.826 6.557 -16.874 1.00 98.56 387 GLU A C 1
ATOM 2968 O O . GLU A 1 387 ? 26.777 6.244 -17.591 1.00 98.56 387 GLU A O 1
ATOM 2973 N N . LYS A 1 388 ? 25.023 5.642 -16.332 1.00 98.44 388 LYS A N 1
ATOM 2974 C CA . LYS A 1 388 ? 25.178 4.208 -16.554 1.00 98.44 388 LYS A CA 1
ATOM 2975 C C . LYS A 1 388 ? 23.872 3.588 -17.015 1.00 98.44 388 LYS A C 1
ATOM 2977 O O . LYS A 1 388 ? 22.872 3.600 -16.295 1.00 98.44 388 LYS A O 1
ATOM 2982 N N . ASP A 1 389 ? 23.909 2.979 -18.194 1.00 98.69 389 ASP A N 1
ATOM 2983 C CA . ASP A 1 389 ? 22.789 2.211 -18.722 1.00 98.69 389 ASP A CA 1
ATOM 2984 C C . ASP A 1 389 ? 22.765 0.787 -18.152 1.00 98.69 389 ASP A C 1
ATOM 2986 O O . ASP A 1 389 ? 23.756 0.053 -18.156 1.00 98.69 389 ASP A O 1
ATOM 2990 N N . ILE A 1 390 ? 21.592 0.382 -17.670 1.00 98.62 390 ILE A N 1
ATOM 2991 C CA . ILE A 1 390 ? 21.322 -0.933 -17.096 1.00 98.62 390 ILE A CA 1
ATOM 2992 C C . ILE A 1 390 ? 20.142 -1.553 -17.842 1.00 98.62 390 ILE A C 1
ATOM 2994 O O . ILE A 1 390 ? 19.001 -1.098 -17.726 1.00 98.62 390 ILE A O 1
ATOM 2998 N N . LYS A 1 391 ? 20.405 -2.635 -18.585 1.00 98.69 391 LYS A N 1
ATOM 2999 C CA . LYS A 1 391 ? 19.348 -3.463 -19.184 1.00 98.69 391 LYS A CA 1
ATOM 3000 C C . LYS A 1 391 ? 18.547 -4.151 -18.081 1.00 98.69 391 LYS A C 1
ATOM 3002 O O . LYS A 1 391 ? 19.125 -4.833 -17.232 1.00 98.69 391 LYS A O 1
ATOM 3007 N N . CYS A 1 392 ? 17.238 -3.946 -18.092 1.00 98.56 392 CYS A N 1
ATOM 3008 C CA . CYS A 1 392 ? 16.292 -4.533 -17.150 1.00 98.56 392 CYS A CA 1
ATOM 3009 C C . CYS A 1 392 ? 14.875 -4.412 -17.713 1.00 98.56 392 CYS A C 1
ATOM 3011 O O . CYS A 1 392 ? 14.608 -3.562 -18.550 1.00 98.56 392 CYS A O 1
ATOM 3013 N N . ASP A 1 393 ? 13.954 -5.253 -17.265 1.00 98.31 393 ASP A N 1
ATOM 3014 C CA . ASP A 1 393 ? 12.575 -5.251 -17.755 1.00 98.31 393 ASP A CA 1
ATOM 3015 C C . ASP A 1 393 ? 11.540 -4.959 -16.652 1.00 98.31 393 ASP A C 1
ATOM 3017 O O . ASP A 1 393 ? 10.330 -4.924 -16.912 1.00 98.31 393 ASP A O 1
ATOM 3021 N N . LEU A 1 394 ? 12.041 -4.701 -15.439 1.00 98.69 394 LEU A N 1
ATOM 3022 C CA . LEU A 1 394 ? 11.312 -4.281 -14.251 1.00 98.69 394 LEU A CA 1
ATOM 3023 C C . LEU A 1 394 ? 12.091 -3.180 -13.509 1.00 98.69 394 LEU A C 1
ATOM 3025 O O . LEU A 1 394 ? 13.245 -3.373 -13.130 1.00 98.69 394 LEU A O 1
ATOM 3029 N N . ILE A 1 395 ? 11.438 -2.052 -13.235 1.00 98.62 395 ILE A N 1
ATOM 3030 C CA . ILE A 1 395 ? 11.880 -1.056 -12.253 1.00 98.62 395 ILE A CA 1
ATOM 3031 C C . ILE A 1 395 ? 10.981 -1.184 -11.034 1.00 98.62 395 ILE A C 1
ATOM 3033 O O . ILE A 1 395 ? 9.767 -1.013 -11.145 1.00 98.62 395 ILE A O 1
ATOM 3037 N N . CYS A 1 396 ? 11.569 -1.462 -9.875 1.00 98.12 396 CYS A N 1
ATOM 3038 C CA . CYS A 1 396 ? 10.845 -1.522 -8.612 1.00 98.12 396 CYS A CA 1
ATOM 3039 C C . CYS A 1 396 ? 11.123 -0.255 -7.800 1.00 98.12 396 CYS A C 1
ATOM 3041 O O . CYS A 1 396 ? 12.256 -0.018 -7.389 1.00 98.12 396 CYS A O 1
ATOM 3043 N N . ILE A 1 397 ? 10.096 0.562 -7.572 1.00 97.56 397 ILE A N 1
ATOM 3044 C CA . ILE A 1 397 ? 10.195 1.824 -6.836 1.00 97.56 397 ILE A CA 1
ATOM 3045 C C . ILE A 1 397 ? 9.865 1.589 -5.359 1.00 97.56 397 ILE A C 1
ATOM 3047 O O . ILE A 1 397 ? 8.751 1.196 -5.014 1.00 97.56 397 ILE A O 1
ATOM 3051 N N . SER A 1 398 ? 10.827 1.889 -4.490 1.00 96.19 398 SER A N 1
ATOM 3052 C CA . SER A 1 398 ? 10.750 1.772 -3.032 1.00 96.19 398 SER A CA 1
ATOM 3053 C C . SER A 1 398 ? 11.285 3.039 -2.341 1.00 96.19 398 SER A C 1
ATOM 3055 O O . SER A 1 398 ? 12.126 2.971 -1.445 1.00 96.19 398 SER A O 1
ATOM 3057 N N . VAL A 1 399 ? 10.785 4.213 -2.740 1.00 93.38 399 VAL A N 1
ATOM 3058 C CA . VAL A 1 399 ? 11.237 5.532 -2.238 1.00 93.38 399 VAL A CA 1
ATOM 3059 C C . VAL A 1 399 ? 10.368 6.099 -1.103 1.00 93.38 399 VAL A C 1
ATOM 3061 O O . VAL A 1 399 ? 10.306 7.308 -0.877 1.00 93.38 399 VAL A O 1
ATOM 3064 N N . GLY A 1 400 ? 9.670 5.219 -0.387 1.00 92.19 400 GLY A N 1
ATOM 3065 C CA . GLY A 1 400 ? 8.813 5.561 0.746 1.00 92.19 400 GLY A CA 1
ATOM 3066 C C . GLY A 1 400 ? 7.316 5.539 0.439 1.00 92.19 400 GLY A C 1
ATOM 3067 O O . GLY A 1 400 ? 6.872 5.364 -0.698 1.00 92.19 400 GLY A O 1
ATOM 3068 N N . LEU A 1 401 ? 6.536 5.713 1.502 1.00 94.25 401 LEU A N 1
ATOM 3069 C CA . LEU A 1 401 ? 5.078 5.638 1.507 1.00 94.25 401 LEU A CA 1
ATOM 3070 C C . LEU A 1 401 ? 4.479 6.989 1.915 1.00 94.25 401 LEU A C 1
ATOM 3072 O O . LEU A 1 401 ? 5.166 7.837 2.497 1.00 94.25 401 LEU A O 1
ATOM 3076 N N . LYS A 1 402 ? 3.200 7.190 1.600 1.00 93.56 402 LYS A N 1
ATOM 3077 C CA . LYS A 1 402 ? 2.369 8.255 2.162 1.00 93.56 402 LYS A CA 1
ATOM 3078 C C . LYS A 1 402 ? 1.103 7.672 2.804 1.00 93.56 402 LYS A C 1
ATOM 3080 O O . LYS A 1 402 ? 0.507 6.777 2.199 1.00 93.56 402 LYS A O 1
ATOM 3085 N N . PRO A 1 403 ? 0.690 8.174 3.980 1.00 96.19 403 PRO A N 1
ATOM 3086 C CA . PRO A 1 403 ? -0.554 7.768 4.628 1.00 96.19 403 PRO A CA 1
ATOM 3087 C C . PRO A 1 403 ? -1.772 7.917 3.709 1.00 96.19 403 PRO A C 1
ATOM 3089 O O . PRO A 1 403 ? -1.825 8.837 2.888 1.00 96.19 403 PRO A O 1
ATOM 3092 N N . THR A 1 404 ? -2.766 7.044 3.866 1.00 94.19 404 THR A N 1
ATOM 3093 C CA . THR A 1 404 ? -4.088 7.215 3.242 1.00 94.19 404 THR A CA 1
ATOM 3094 C C . THR A 1 404 ? -4.899 8.226 4.054 1.00 94.19 404 THR A C 1
ATOM 3096 O O . THR A 1 404 ? -5.661 7.863 4.942 1.00 94.19 404 THR A O 1
ATOM 3099 N N . TYR A 1 405 ? -4.685 9.516 3.802 1.00 90.56 405 TYR A N 1
ATOM 3100 C CA . TYR A 1 405 ? -5.220 10.602 4.630 1.00 90.56 405 TYR A CA 1
ATOM 3101 C C . TYR A 1 405 ? -6.553 11.180 4.133 1.00 90.56 405 TYR A C 1
ATOM 3103 O O . TYR A 1 405 ? -7.184 11.964 4.841 1.00 90.56 405 TYR A O 1
ATOM 3111 N N . GLU A 1 406 ? -6.982 10.852 2.911 1.00 91.38 406 GLU A N 1
ATOM 3112 C CA . GLU A 1 406 ? -8.121 11.502 2.247 1.00 91.38 406 GLU A CA 1
ATOM 3113 C C . GLU A 1 406 ? -9.426 11.319 3.037 1.00 91.38 406 GLU A C 1
ATOM 3115 O O . GLU A 1 406 ? -10.228 12.245 3.152 1.00 91.38 406 GLU A O 1
ATOM 3120 N N . PHE A 1 407 ? -9.585 10.146 3.650 1.00 87.38 407 PHE A N 1
ATOM 3121 C CA . PHE A 1 407 ? -10.735 9.796 4.479 1.00 87.38 407 PHE A CA 1
ATOM 3122 C C . PHE A 1 407 ? -10.840 10.650 5.754 1.00 87.38 407 PHE A C 1
ATOM 3124 O O . PHE A 1 407 ? -11.931 11.007 6.187 1.00 87.38 407 PHE A O 1
ATOM 3131 N N . LEU A 1 408 ? -9.702 11.037 6.333 1.00 94.06 408 LEU A N 1
ATOM 3132 C CA . LEU A 1 408 ? -9.643 11.829 7.564 1.00 94.06 408 LEU A CA 1
ATOM 3133 C C . LEU A 1 408 ? -9.880 13.318 7.310 1.00 94.06 408 LEU A C 1
ATOM 3135 O O . LEU A 1 408 ? -10.491 13.993 8.135 1.00 94.06 408 LEU A O 1
ATOM 3139 N N . TYR A 1 409 ? -9.468 13.821 6.142 1.00 94.38 409 TYR A N 1
ATOM 3140 C CA . TYR A 1 409 ? -9.886 15.151 5.692 1.00 94.38 409 TYR A CA 1
ATOM 3141 C C . TYR A 1 409 ? -11.403 15.234 5.537 1.00 94.38 409 TYR A C 1
ATOM 3143 O O . TYR A 1 409 ? -12.005 16.205 5.986 1.00 94.38 409 TYR A O 1
ATOM 3151 N N . GLN A 1 410 ? -12.020 14.217 4.926 1.00 93.62 410 GLN A N 1
ATOM 3152 C CA . GLN A 1 410 ? -13.476 14.153 4.785 1.00 93.62 410 GLN A CA 1
ATOM 3153 C C . GLN A 1 410 ? -14.181 14.139 6.147 1.00 93.62 410 GLN A C 1
ATOM 3155 O O . GLN A 1 410 ? -15.201 14.803 6.303 1.00 93.62 410 GLN A O 1
ATOM 3160 N N . ALA A 1 411 ? -13.612 13.432 7.125 1.00 93.62 411 ALA A N 1
ATOM 3161 C CA . ALA A 1 411 ? -14.133 13.351 8.487 1.00 93.62 411 ALA A CA 1
ATOM 3162 C C . ALA A 1 411 ? -13.950 14.641 9.314 1.00 93.62 411 ALA A C 1
ATOM 3164 O O . ALA A 1 411 ? -14.430 14.710 10.441 1.00 93.62 411 ALA A O 1
ATOM 3165 N N . GLY A 1 412 ? -13.248 15.655 8.791 1.00 95.38 412 GLY A N 1
ATOM 3166 C CA . GLY A 1 412 ? -13.010 16.917 9.497 1.00 95.38 412 GLY A CA 1
ATOM 3167 C C . GLY A 1 412 ? -11.875 16.874 10.526 1.00 95.38 412 GLY A C 1
ATOM 3168 O O . GLY A 1 412 ? -11.782 17.765 11.371 1.00 95.38 412 GLY A O 1
ATOM 3169 N N . CYS A 1 413 ? -10.988 15.873 10.474 1.00 96.25 413 CYS A N 1
ATOM 3170 C CA . CYS A 1 413 ? -9.811 15.833 11.341 1.00 96.25 413 CYS A CA 1
ATOM 3171 C C . CYS A 1 413 ? -8.884 17.030 11.070 1.00 96.25 413 CYS A C 1
ATOM 3173 O O . CYS A 1 413 ? -8.655 17.423 9.925 1.00 96.25 413 CYS A O 1
ATOM 3175 N N . LYS A 1 414 ? -8.286 17.592 12.126 1.00 97.50 414 LYS A N 1
ATOM 3176 C CA . LYS A 1 414 ? -7.200 18.569 12.009 1.00 97.50 414 LYS A CA 1
ATOM 3177 C C . LYS A 1 414 ? -5.962 17.845 11.483 1.00 97.50 414 LYS A C 1
ATOM 3179 O O . LYS A 1 414 ? -5.449 16.929 12.125 1.00 97.50 414 LYS A O 1
ATOM 3184 N N . MET A 1 415 ? -5.483 18.267 10.317 1.00 97.00 415 MET A N 1
ATOM 3185 C CA . MET A 1 415 ? -4.371 17.630 9.605 1.00 97.00 415 MET A CA 1
ATOM 3186 C C . MET A 1 415 ? -3.122 18.509 9.634 1.00 97.00 415 MET A C 1
ATOM 3188 O O . MET A 1 415 ? -3.215 19.735 9.574 1.00 97.00 415 MET A O 1
ATOM 3192 N N . LYS A 1 416 ? -1.942 17.886 9.638 1.00 97.44 416 LYS A N 1
ATOM 3193 C CA . LYS A 1 416 ? -0.650 18.577 9.545 1.00 97.44 416 LYS A CA 1
ATOM 3194 C C . LYS A 1 416 ? 0.278 17.849 8.580 1.00 97.44 416 LYS A C 1
ATOM 3196 O O . LYS A 1 416 ? 0.298 16.622 8.532 1.00 97.44 416 LYS A O 1
ATOM 3201 N N . PHE A 1 417 ? 1.051 18.602 7.798 1.00 97.62 417 PHE A N 1
ATOM 3202 C CA . PHE A 1 417 ? 2.119 18.027 6.984 1.00 97.62 417 PHE A CA 1
ATOM 3203 C C . PHE A 1 417 ? 3.365 17.817 7.850 1.00 97.62 417 PHE A C 1
ATOM 3205 O O . PHE A 1 417 ? 3.950 18.780 8.343 1.00 97.62 417 PHE A O 1
ATOM 3212 N N . ILE A 1 418 ? 3.762 16.559 8.037 1.00 97.38 418 ILE A N 1
ATOM 3213 C CA . ILE A 1 418 ? 4.920 16.149 8.833 1.00 97.38 418 ILE A CA 1
ATOM 3214 C C . ILE A 1 418 ? 5.741 15.168 7.993 1.00 97.38 418 ILE A C 1
ATOM 3216 O O . ILE A 1 418 ? 5.376 14.006 7.798 1.00 97.38 418 ILE A O 1
ATOM 3220 N N . SER A 1 419 ? 6.863 15.648 7.455 1.00 95.12 419 SER A N 1
ATOM 3221 C CA . SER A 1 419 ? 7.689 14.903 6.494 1.00 95.12 419 SER A CA 1
ATOM 3222 C C . SER A 1 419 ? 8.236 13.587 7.060 1.00 95.12 419 SER A C 1
ATOM 3224 O O . SER A 1 419 ? 8.393 12.602 6.339 1.00 95.12 419 SER A O 1
ATOM 3226 N N . GLU A 1 420 ? 8.504 13.584 8.362 1.00 95.31 420 GLU A N 1
ATOM 3227 C CA . GLU A 1 420 ? 9.024 12.497 9.175 1.00 95.31 420 GLU A CA 1
ATOM 3228 C C . GLU A 1 420 ? 8.043 11.335 9.292 1.00 95.31 420 GLU A C 1
ATOM 3230 O O . GLU A 1 420 ? 8.478 10.196 9.408 1.00 95.31 420 GLU A O 1
ATOM 3235 N N . LEU A 1 421 ? 6.743 11.623 9.179 1.00 96.12 421 LEU A N 1
ATOM 3236 C CA . LEU A 1 421 ? 5.654 10.646 9.208 1.00 96.12 421 LEU A CA 1
ATOM 3237 C C . LEU A 1 421 ? 5.119 10.318 7.808 1.00 96.12 421 LEU A C 1
ATOM 3239 O O . LEU A 1 421 ? 4.088 9.669 7.657 1.00 96.12 421 LEU A O 1
ATOM 3243 N N . GLY A 1 422 ? 5.820 10.760 6.761 1.00 94.25 422 GLY A N 1
ATOM 3244 C CA . GLY A 1 422 ? 5.508 10.420 5.377 1.00 94.25 422 GLY A CA 1
ATOM 3245 C C . GLY A 1 422 ? 4.631 11.429 4.633 1.00 94.25 422 GLY A C 1
ATOM 3246 O O . GLY A 1 422 ? 4.495 11.282 3.415 1.00 94.25 422 GLY A O 1
ATOM 3247 N N . GLY A 1 423 ? 4.123 12.483 5.282 1.00 95.69 423 GLY A N 1
ATOM 3248 C CA . GLY A 1 423 ? 3.340 13.538 4.630 1.00 95.69 423 GLY A CA 1
ATOM 3249 C C . GLY A 1 423 ? 2.233 14.101 5.518 1.00 95.69 423 GLY A C 1
ATOM 3250 O O . GLY A 1 423 ? 2.477 14.454 6.666 1.00 95.69 423 GLY A O 1
ATOM 3251 N N . HIS A 1 424 ? 1.021 14.220 4.974 1.00 96.75 424 HIS A N 1
ATOM 3252 C CA . HIS A 1 424 ? -0.145 14.648 5.747 1.00 96.75 424 HIS A CA 1
ATOM 3253 C C . HIS A 1 424 ? -0.597 13.544 6.701 1.00 96.75 424 HIS A C 1
ATOM 3255 O O . HIS A 1 424 ? -0.841 12.419 6.268 1.00 96.75 424 HIS A O 1
ATOM 3261 N N . VAL A 1 425 ? -0.735 13.896 7.976 1.00 97.44 425 VAL A N 1
ATOM 3262 C CA . VAL A 1 425 ? -1.228 13.022 9.045 1.00 97.44 425 VAL A CA 1
ATOM 3263 C C . VAL A 1 425 ? -2.227 13.774 9.930 1.00 97.44 425 VAL A C 1
ATOM 3265 O O . VAL A 1 425 ? -2.138 15.004 10.039 1.00 97.44 425 VAL A O 1
ATOM 3268 N N . PRO A 1 426 ? -3.188 13.072 10.549 1.00 97.25 426 PRO A N 1
ATOM 3269 C CA . PRO A 1 426 ? -4.068 13.654 11.558 1.00 97.25 426 PRO A CA 1
ATOM 3270 C C . PRO A 1 426 ? -3.301 13.975 12.845 1.00 97.25 426 PRO A C 1
ATOM 3272 O O . PRO A 1 426 ? -2.399 13.236 13.253 1.00 97.25 426 PRO A O 1
ATOM 3275 N N . LEU A 1 427 ? -3.698 15.061 13.506 1.00 97.81 427 LEU A N 1
ATOM 3276 C CA . LEU A 1 427 ? -3.330 15.303 14.898 1.00 97.81 427 LEU A CA 1
ATOM 3277 C C . LEU A 1 427 ? -4.058 14.310 15.810 1.00 97.81 427 LEU A C 1
ATOM 3279 O O . LEU A 1 427 ? -5.224 13.993 15.551 1.00 97.81 427 LEU A O 1
ATOM 3283 N N . ARG A 1 428 ? -3.377 13.824 16.853 1.00 97.50 428 ARG A N 1
ATOM 3284 C CA . ARG A 1 428 ? -3.890 12.765 17.736 1.00 97.50 428 ARG A CA 1
ATOM 3285 C C . ARG A 1 428 ? -3.393 12.847 19.175 1.00 97.50 428 ARG A C 1
ATOM 3287 O O . ARG A 1 428 ? -2.338 13.414 19.421 1.00 97.50 428 ARG A O 1
ATOM 3294 N N . THR A 1 429 ? -4.090 12.203 20.097 1.00 98.06 429 THR A N 1
ATOM 3295 C CA . THR A 1 429 ? -3.623 11.965 21.468 1.00 98.06 429 THR A CA 1
ATOM 3296 C C . THR A 1 429 ? -2.712 10.730 21.535 1.00 98.06 429 THR A C 1
ATOM 3298 O O . THR A 1 429 ? -2.578 9.976 20.562 1.00 98.06 429 THR A O 1
ATOM 3301 N N . LYS A 1 430 ? -2.098 10.473 22.701 1.00 96.56 430 LYS A N 1
ATOM 3302 C CA . LYS A 1 430 ? -1.359 9.217 22.955 1.00 96.56 430 LYS A CA 1
ATOM 3303 C C . LYS A 1 430 ? -2.260 7.979 22.855 1.00 96.56 430 LYS A C 1
ATOM 3305 O O . LYS A 1 430 ? -1.811 6.924 22.414 1.00 96.56 430 LYS A O 1
ATOM 3310 N N . ASN A 1 431 ? -3.545 8.158 23.147 1.00 97.38 431 ASN A N 1
ATOM 3311 C CA . ASN A 1 431 ? -4.596 7.149 23.055 1.00 97.38 431 ASN A CA 1
ATOM 3312 C C . ASN A 1 431 ? -5.104 6.897 21.622 1.00 97.38 431 ASN A C 1
ATOM 3314 O O . ASN A 1 431 ? -6.072 6.160 21.439 1.00 97.38 431 ASN A O 1
ATOM 3318 N N . MET A 1 432 ? -4.431 7.460 20.609 1.00 97.75 432 MET A N 1
ATOM 3319 C CA . MET A 1 432 ? -4.735 7.363 19.172 1.00 97.75 432 MET A CA 1
ATOM 3320 C C . MET A 1 432 ? -5.991 8.112 18.715 1.00 97.75 432 MET A C 1
ATOM 3322 O O . MET A 1 432 ? -6.332 8.026 17.535 1.00 97.75 432 MET A O 1
ATOM 3326 N N . GLU A 1 433 ? -6.667 8.848 19.598 1.00 98.00 433 GLU A N 1
ATOM 3327 C CA . GLU A 1 433 ? -7.860 9.624 19.253 1.00 98.00 433 GLU A CA 1
ATOM 3328 C C . GLU A 1 433 ? -7.476 10.890 18.486 1.00 98.00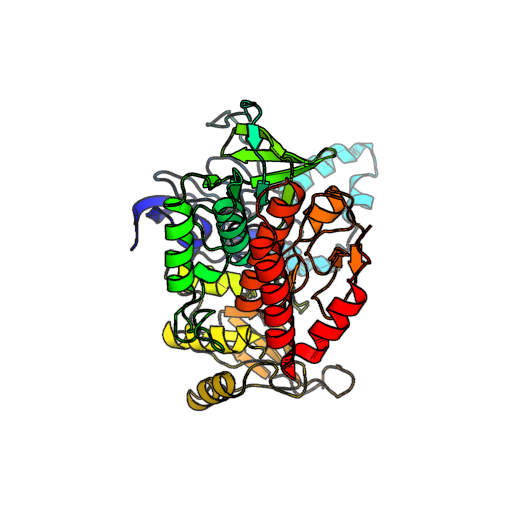 433 GLU A C 1
ATOM 3330 O O . GLU A 1 433 ? -6.516 11.569 18.840 1.00 98.00 433 GLU A O 1
ATOM 3335 N N . THR A 1 434 ? -8.196 11.206 17.413 1.00 97.44 434 THR A N 1
ATOM 3336 C CA . THR A 1 434 ? -7.956 12.411 16.609 1.00 97.44 434 THR A CA 1
ATOM 3337 C C . THR A 1 434 ? -8.578 13.654 17.238 1.00 97.44 434 THR A C 1
ATOM 3339 O O . THR A 1 434 ? -9.265 13.592 18.250 1.00 97.44 434 THR A O 1
ATOM 3342 N N . SER A 1 435 ? -8.434 14.806 16.580 1.00 96.38 435 SER A N 1
ATOM 3343 C CA . SER A 1 435 ? -9.200 16.006 16.938 1.00 96.38 435 SER A CA 1
ATOM 3344 C C . SER A 1 435 ? -10.726 15.863 16.792 1.00 96.38 435 SER A C 1
ATOM 3346 O O . SER A 1 435 ? -11.448 16.782 17.170 1.00 96.38 435 SER A O 1
ATOM 3348 N N . VAL A 1 436 ? -11.217 14.793 16.158 1.00 95.81 436 VAL A N 1
ATOM 3349 C CA . VAL A 1 436 ? -12.645 14.463 16.065 1.00 95.81 436 VAL A CA 1
ATOM 3350 C C . VAL A 1 436 ? -12.932 13.378 17.099 1.00 95.81 436 VAL A C 1
ATOM 3352 O O . VAL A 1 436 ? -12.422 12.262 16.982 1.00 95.81 436 VAL A O 1
ATOM 3355 N N . LYS A 1 437 ? -13.742 13.713 18.112 1.00 94.75 437 LYS A N 1
ATOM 3356 C CA . LYS A 1 437 ? -14.052 12.805 19.227 1.00 94.75 437 LYS A CA 1
ATOM 3357 C C . LYS A 1 437 ? -14.671 11.498 18.719 1.00 94.75 437 LYS A C 1
ATOM 3359 O O . LYS A 1 437 ? -15.573 11.501 17.883 1.00 94.75 437 LYS A O 1
ATOM 3364 N N . GLY A 1 438 ? -14.194 10.377 19.247 1.00 95.88 438 GLY A N 1
ATOM 3365 C CA . GLY A 1 438 ? -14.613 9.030 18.871 1.00 95.88 438 GLY A CA 1
ATOM 3366 C C . GLY A 1 438 ? -14.016 8.494 17.567 1.00 95.88 438 GLY A C 1
ATOM 3367 O O . GLY A 1 438 ? -14.415 7.403 17.156 1.00 95.88 438 GLY A O 1
ATOM 3368 N N . VAL A 1 439 ? -13.078 9.209 16.931 1.00 97.75 439 VAL A N 1
ATOM 3369 C CA . VAL A 1 439 ? -12.334 8.738 15.751 1.00 97.75 439 VAL A CA 1
ATOM 3370 C C . VAL A 1 439 ? -10.870 8.504 16.120 1.00 97.75 439 VAL A C 1
ATOM 3372 O O . VAL A 1 439 ? -10.176 9.442 16.506 1.00 97.75 439 VAL A O 1
ATOM 3375 N N . TYR A 1 440 ? -10.385 7.273 15.948 1.00 98.44 440 TYR A N 1
ATOM 3376 C CA . TYR A 1 440 ? -9.023 6.838 16.287 1.00 98.44 440 TYR A CA 1
ATOM 3377 C C . TYR A 1 440 ? -8.228 6.442 15.039 1.00 98.44 440 TYR A C 1
ATOM 3379 O O . TYR A 1 440 ? -8.814 5.972 14.064 1.00 98.44 440 TYR A O 1
ATOM 3387 N N . ILE A 1 441 ? -6.898 6.595 15.053 1.00 97.31 441 ILE A N 1
ATOM 3388 C CA . ILE A 1 441 ? -6.049 6.409 13.855 1.00 97.31 441 ILE A CA 1
ATOM 3389 C C . ILE A 1 441 ? -4.750 5.614 14.097 1.00 97.31 441 ILE A C 1
ATOM 3391 O O . ILE A 1 441 ? -3.650 6.167 14.082 1.00 97.31 441 ILE A O 1
ATOM 3395 N N . PRO A 1 442 ? -4.827 4.289 14.289 1.00 97.19 442 PRO A N 1
ATOM 3396 C CA . PRO A 1 442 ? -3.636 3.462 14.433 1.00 97.19 442 PRO A CA 1
ATOM 3397 C C . PRO A 1 442 ? -2.960 3.135 13.087 1.00 97.19 442 PRO A C 1
ATOM 3399 O O . PRO A 1 442 ? -3.564 3.195 12.012 1.00 97.19 442 PRO A O 1
ATOM 3402 N N . GLY A 1 443 ? -1.701 2.695 13.163 1.00 96.44 443 GLY A N 1
ATOM 3403 C CA . GLY A 1 443 ? -0.920 2.219 12.016 1.00 96.44 443 GLY A CA 1
ATOM 3404 C C . GLY A 1 443 ? -0.512 3.318 11.032 1.00 96.44 443 GLY A C 1
ATOM 3405 O O . GLY A 1 443 ? -0.547 4.506 11.346 1.00 96.44 443 GLY A O 1
ATOM 3406 N N . ASP A 1 444 ? -0.161 2.912 9.808 1.00 96.75 444 ASP A N 1
ATOM 3407 C CA . ASP A 1 444 ? 0.458 3.800 8.810 1.00 96.75 444 ASP A CA 1
ATOM 3408 C C . ASP A 1 444 ? -0.417 4.985 8.361 1.00 96.75 444 ASP A C 1
ATOM 3410 O O . ASP A 1 444 ? 0.076 5.930 7.743 1.00 96.75 444 ASP A O 1
ATOM 3414 N N . THR A 1 445 ? -1.716 4.971 8.672 1.00 95.25 445 THR A N 1
ATOM 3415 C CA . THR A 1 445 ? -2.604 6.123 8.451 1.00 95.25 445 THR A CA 1
ATOM 3416 C C . THR A 1 445 ? -2.267 7.297 9.387 1.00 95.25 445 THR A C 1
ATOM 3418 O O . THR A 1 445 ? -2.417 8.453 8.992 1.00 95.25 445 THR A O 1
ATOM 3421 N N . GLY A 1 446 ? -1.757 7.025 10.594 1.00 94.62 446 GLY A N 1
ATOM 3422 C CA . GLY A 1 446 ? -1.281 8.036 11.549 1.00 94.62 446 GLY A CA 1
ATOM 3423 C C . GLY A 1 446 ? 0.177 8.473 11.342 1.00 94.62 446 GLY A C 1
ATOM 3424 O O . GLY A 1 446 ? 0.627 9.446 11.957 1.00 94.62 446 GLY A O 1
ATOM 3425 N N . GLY A 1 447 ? 0.912 7.774 10.478 1.00 95.75 447 GLY A N 1
ATOM 3426 C CA . GLY A 1 447 ? 2.316 8.018 10.157 1.00 95.75 447 GLY A CA 1
ATOM 3427 C C . GLY A 1 447 ? 3.033 6.724 9.782 1.00 95.75 447 GLY A C 1
ATOM 3428 O O . GLY A 1 447 ? 2.754 5.688 10.369 1.00 95.75 447 GLY A O 1
ATOM 3429 N N . ILE A 1 448 ? 3.932 6.783 8.796 1.00 95.06 448 ILE A N 1
ATOM 3430 C CA . ILE A 1 448 ? 4.624 5.589 8.278 1.00 95.06 448 ILE A CA 1
ATOM 3431 C C . ILE A 1 448 ? 5.620 5.043 9.304 1.00 95.06 448 ILE A C 1
ATOM 3433 O O . ILE A 1 448 ? 6.596 5.725 9.626 1.00 95.06 448 ILE A O 1
ATOM 3437 N N . GLU A 1 449 ? 5.408 3.806 9.747 1.00 92.94 449 GLU A N 1
ATOM 3438 C CA . GLU A 1 449 ? 6.280 3.106 10.695 1.00 92.94 449 GLU A CA 1
ATOM 3439 C C . GLU A 1 449 ? 6.458 1.624 10.291 1.00 92.94 449 GLU A C 1
ATOM 3441 O O . GLU A 1 449 ? 6.550 1.309 9.100 1.00 92.94 449 GLU A O 1
ATOM 3446 N N . GLU A 1 450 ? 6.579 0.718 11.267 1.00 90.06 450 GLU A N 1
ATOM 3447 C CA . GLU A 1 450 ? 6.742 -0.721 11.069 1.00 90.06 450 GLU A CA 1
ATOM 3448 C C . GLU A 1 450 ? 5.472 -1.493 11.477 1.00 90.06 450 GLU A C 1
ATOM 3450 O O . GLU A 1 450 ? 4.520 -0.966 12.057 1.00 90.06 450 GLU A O 1
ATOM 3455 N N . ALA A 1 451 ? 5.399 -2.767 11.091 1.00 90.69 451 ALA A N 1
ATOM 3456 C CA . ALA A 1 451 ? 4.184 -3.558 11.274 1.00 90.69 451 ALA A CA 1
ATOM 3457 C C . ALA A 1 451 ? 3.907 -3.911 12.747 1.00 90.69 451 ALA A C 1
ATOM 3459 O O . ALA A 1 451 ? 2.748 -4.087 13.122 1.00 90.69 451 ALA A O 1
ATOM 3460 N N . ASP A 1 452 ? 4.945 -4.016 13.571 1.00 91.00 452 ASP A N 1
ATOM 3461 C CA . ASP A 1 452 ? 4.857 -4.186 15.020 1.00 91.00 452 ASP A CA 1
ATOM 3462 C C . ASP A 1 452 ? 4.264 -2.943 15.692 1.00 91.00 452 ASP A C 1
ATOM 3464 O O . ASP A 1 452 ? 3.243 -3.060 16.370 1.00 91.00 452 ASP A O 1
ATOM 3468 N N . THR A 1 453 ? 4.786 -1.746 15.409 1.00 93.62 453 THR A N 1
ATOM 3469 C CA . THR A 1 453 ? 4.225 -0.495 15.941 1.00 93.62 453 THR A CA 1
ATOM 3470 C C . THR A 1 453 ? 2.787 -0.279 15.472 1.00 93.62 453 THR A C 1
ATOM 3472 O O . THR A 1 453 ? 1.954 0.203 16.241 1.00 93.62 453 THR A O 1
ATOM 3475 N N . ALA A 1 454 ? 2.442 -0.720 14.256 1.00 95.69 454 ALA A N 1
ATOM 3476 C CA . ALA A 1 454 ? 1.063 -0.730 13.779 1.00 95.69 454 ALA A CA 1
ATOM 3477 C C . ALA A 1 454 ? 0.151 -1.650 14.615 1.00 95.69 454 ALA A C 1
ATOM 3479 O O . ALA A 1 454 ? -0.960 -1.243 14.958 1.00 95.69 454 ALA A O 1
ATOM 3480 N N . MET A 1 455 ? 0.597 -2.862 14.975 1.00 95.81 455 MET A N 1
ATOM 3481 C CA . MET A 1 455 ? -0.170 -3.773 15.839 1.00 95.81 455 MET A CA 1
ATOM 3482 C C . MET A 1 455 ? -0.349 -3.205 17.252 1.00 95.81 455 MET A C 1
ATOM 3484 O O . MET A 1 455 ? -1.461 -3.265 17.781 1.00 95.81 455 MET A O 1
ATOM 3488 N N . VAL A 1 456 ? 0.696 -2.614 17.841 1.00 96.50 456 VAL A N 1
ATOM 3489 C CA . VAL A 1 456 ? 0.607 -1.982 19.171 1.00 96.50 456 VAL A CA 1
ATOM 3490 C C . VAL A 1 456 ? -0.299 -0.756 19.141 1.00 96.50 456 VAL A C 1
ATOM 3492 O O . VAL A 1 456 ? -1.175 -0.611 19.988 1.00 96.50 456 VAL A O 1
ATOM 3495 N N . GLY A 1 457 ? -0.175 0.091 18.116 1.00 97.81 457 GLY A N 1
ATOM 3496 C CA . GLY A 1 457 ? -1.080 1.220 17.924 1.00 97.81 457 GLY A CA 1
ATOM 3497 C C . GLY A 1 457 ? -2.535 0.776 17.776 1.00 97.81 457 GLY A C 1
ATOM 3498 O O . GLY A 1 457 ? -3.428 1.396 18.347 1.00 97.81 457 GLY A O 1
ATOM 3499 N N . GLY A 1 458 ? -2.772 -0.334 17.068 1.00 98.38 458 GLY A N 1
ATOM 3500 C CA . GLY A 1 458 ? -4.085 -0.969 16.973 1.00 98.38 458 GLY A CA 1
ATOM 3501 C C . GLY A 1 458 ? -4.628 -1.401 18.334 1.00 98.38 458 GLY A C 1
ATOM 3502 O O . GLY A 1 458 ? -5.755 -1.056 18.672 1.00 98.38 458 GLY A O 1
ATOM 3503 N N . LYS A 1 459 ? -3.804 -2.081 19.140 1.00 98.38 459 LYS A N 1
ATOM 3504 C CA . LYS A 1 459 ? -4.131 -2.495 20.514 1.00 98.38 459 LYS A CA 1
ATOM 3505 C C . LYS A 1 459 ? -4.553 -1.295 21.366 1.00 98.38 459 LYS A C 1
ATOM 3507 O O . LYS A 1 459 ? -5.632 -1.329 21.949 1.00 98.38 459 LYS A O 1
ATOM 3512 N N . ILE A 1 460 ? -3.762 -0.217 21.361 1.00 98.62 460 ILE A N 1
ATOM 3513 C CA . ILE A 1 460 ? -4.077 1.029 22.079 1.00 98.62 460 ILE A CA 1
ATOM 3514 C C . ILE A 1 460 ? -5.417 1.598 21.602 1.00 98.62 460 ILE A C 1
ATOM 3516 O O . ILE A 1 460 ? -6.298 1.833 22.418 1.00 98.62 460 ILE A O 1
ATOM 3520 N N . ALA A 1 461 ? -5.610 1.767 20.289 1.00 98.69 461 ALA A N 1
ATOM 3521 C CA . ALA A 1 461 ? -6.845 2.330 19.741 1.00 98.69 461 ALA A CA 1
ATOM 3522 C C . ALA A 1 461 ? -8.089 1.490 20.086 1.00 98.69 461 ALA A C 1
ATOM 3524 O O . ALA A 1 461 ? -9.134 2.051 20.408 1.00 98.69 461 ALA A O 1
ATOM 3525 N N . GLY A 1 462 ? -7.976 0.158 20.039 1.00 98.69 462 GLY A N 1
ATOM 3526 C CA . GLY A 1 462 ? -9.057 -0.760 20.398 1.00 98.69 462 GLY A CA 1
ATOM 3527 C C . GLY A 1 462 ? -9.456 -0.646 21.869 1.00 98.69 462 GLY A C 1
ATOM 3528 O O . GLY A 1 462 ? -10.639 -0.493 22.170 1.00 98.69 462 GLY A O 1
ATOM 3529 N N . ILE A 1 463 ? -8.471 -0.646 22.773 1.00 98.75 463 ILE A N 1
ATOM 3530 C CA . ILE A 1 463 ? -8.709 -0.498 24.216 1.00 98.75 463 ILE A CA 1
ATOM 3531 C C . ILE A 1 463 ? -9.272 0.892 24.533 1.00 98.75 463 ILE A C 1
ATOM 3533 O O . ILE A 1 463 ? -10.272 1.002 25.235 1.00 98.75 463 ILE A O 1
ATOM 3537 N N . SER A 1 464 ? -8.694 1.956 23.967 1.00 98.62 464 SER A N 1
ATOM 3538 C CA . SER A 1 464 ? -9.173 3.332 24.155 1.00 98.62 464 SER A CA 1
ATOM 3539 C C . SER A 1 464 ? -10.621 3.512 23.701 1.00 98.62 464 SER A C 1
ATOM 3541 O O . SER A 1 464 ? -11.418 4.134 24.405 1.00 98.62 464 SER A O 1
ATOM 3543 N N . ALA A 1 465 ? -10.984 2.955 22.541 1.00 98.62 465 ALA A N 1
ATOM 3544 C CA . ALA A 1 465 ? -12.354 3.007 22.048 1.00 98.62 465 ALA A CA 1
ATOM 3545 C C . ALA A 1 465 ? -13.318 2.278 22.996 1.00 98.62 465 ALA A C 1
ATOM 3547 O O . ALA A 1 465 ? -14.369 2.834 23.316 1.00 98.62 465 ALA A O 1
ATOM 3548 N N . ALA A 1 466 ? -12.945 1.091 23.483 1.00 98.62 466 ALA A N 1
ATOM 3549 C CA . ALA A 1 466 ? -13.748 0.304 24.417 1.00 98.62 466 ALA A CA 1
ATOM 3550 C C . ALA A 1 466 ? -13.942 1.004 25.775 1.00 98.62 466 ALA A C 1
ATOM 3552 O O . ALA A 1 466 ? -15.082 1.197 26.199 1.00 98.62 466 ALA A O 1
ATOM 3553 N N . LEU A 1 467 ? -12.860 1.492 26.392 1.00 98.38 467 LEU A N 1
ATOM 3554 C CA . LEU A 1 467 ? -12.907 2.265 27.642 1.00 98.38 467 LEU A CA 1
ATOM 3555 C C . LEU A 1 467 ? -13.819 3.489 27.513 1.00 98.38 467 LEU A C 1
ATOM 3557 O O . LEU A 1 467 ? -14.660 3.745 28.370 1.00 98.38 467 LEU A O 1
ATOM 3561 N N . SER A 1 468 ? -13.741 4.206 26.387 1.00 97.56 468 SER A N 1
ATOM 3562 C CA . SER A 1 468 ? -14.588 5.381 26.139 1.00 97.56 468 SER A CA 1
ATOM 3563 C C . SER A 1 468 ? -16.084 5.067 25.965 1.00 97.56 468 SER A C 1
ATOM 3565 O O . SER A 1 468 ? -16.900 5.987 25.885 1.00 97.56 468 SER A O 1
ATOM 3567 N N . LEU A 1 469 ? -16.441 3.786 25.844 1.00 97.94 469 LEU A N 1
ATOM 3568 C CA . LEU A 1 469 ? -17.812 3.278 25.809 1.00 97.94 469 LEU A CA 1
ATOM 3569 C C . LEU A 1 469 ? -18.254 2.674 27.151 1.00 97.94 469 LEU A C 1
ATOM 3571 O O . LEU A 1 469 ? -19.391 2.217 27.247 1.00 97.94 469 LEU A O 1
ATOM 3575 N N . GLY A 1 470 ? -17.387 2.690 28.167 1.00 97.44 470 GLY A N 1
ATOM 3576 C CA . GLY A 1 470 ? -17.635 2.087 29.476 1.00 97.44 470 GLY A CA 1
ATOM 3577 C C . GLY A 1 470 ? -17.342 0.586 29.541 1.00 97.44 470 GLY A C 1
ATOM 3578 O O . GLY A 1 470 ? -17.790 -0.065 30.479 1.00 97.44 470 GLY A O 1
ATOM 3579 N N . TYR A 1 471 ? -16.627 0.030 28.557 1.00 95.88 471 TYR A N 1
ATOM 3580 C CA . TYR A 1 471 ? -16.144 -1.351 28.602 1.00 95.88 471 TYR A CA 1
ATOM 3581 C C . TYR A 1 471 ? -14.742 -1.415 29.211 1.00 95.88 471 TYR A C 1
ATOM 3583 O O . TYR A 1 471 ? -13.877 -0.621 28.850 1.00 95.88 471 TYR A O 1
ATOM 3591 N N . GLY A 1 472 ? -14.499 -2.416 30.056 1.00 90.31 472 GLY A N 1
ATOM 3592 C CA . GLY A 1 472 ? -13.242 -2.571 30.787 1.00 90.31 472 GLY A CA 1
ATOM 3593 C C . GLY A 1 472 ? -13.240 -1.846 32.133 1.00 90.31 472 GLY A C 1
ATOM 3594 O O . GLY A 1 472 ? -14.117 -1.041 32.438 1.00 90.31 472 GLY A O 1
ATOM 3595 N N . ASP A 1 473 ? -12.253 -2.180 32.951 1.00 93.12 473 ASP A N 1
ATOM 3596 C CA . ASP A 1 473 ? -12.042 -1.648 34.291 1.00 93.12 473 ASP A CA 1
ATOM 3597 C C . ASP A 1 473 ? -10.620 -1.070 34.415 1.00 93.12 473 ASP A C 1
ATOM 3599 O O . ASP A 1 473 ? -9.957 -0.758 33.421 1.00 93.12 473 ASP A O 1
ATOM 3603 N N . LYS A 1 474 ? -10.132 -0.936 35.650 1.00 94.00 474 LYS A N 1
ATOM 3604 C CA . LYS A 1 474 ? -8.777 -0.458 35.924 1.00 94.00 474 LYS A CA 1
ATOM 3605 C C . LYS A 1 474 ? -7.692 -1.350 35.299 1.00 94.00 474 LYS A C 1
ATOM 3607 O O . LYS A 1 474 ? -6.657 -0.835 34.888 1.00 94.00 474 LYS A O 1
ATOM 3612 N N . GLU A 1 475 ? -7.921 -2.658 35.173 1.00 95.19 475 GLU A N 1
ATOM 3613 C CA . GLU A 1 475 ? -6.964 -3.568 34.532 1.00 95.19 475 GLU A CA 1
ATOM 3614 C C . GLU A 1 475 ? -6.836 -3.254 33.033 1.00 95.19 475 GLU A C 1
ATOM 3616 O O . GLU A 1 475 ? -5.734 -3.234 32.481 1.00 95.19 475 GLU A O 1
ATOM 3621 N N . ALA A 1 476 ? -7.950 -2.925 32.370 1.00 95.69 476 ALA A N 1
ATOM 3622 C CA . ALA A 1 476 ? -7.936 -2.506 30.970 1.00 95.69 476 ALA A CA 1
ATOM 3623 C C . ALA A 1 476 ? -7.188 -1.173 30.760 1.00 95.69 476 ALA A C 1
ATOM 3625 O O . ALA A 1 476 ? -6.475 -1.020 29.762 1.00 95.69 476 ALA A O 1
ATOM 3626 N N . GLU A 1 477 ? -7.299 -0.229 31.700 1.00 96.38 477 GLU A N 1
ATOM 3627 C CA . GLU A 1 477 ? -6.507 1.010 31.695 1.00 96.38 477 GLU A CA 1
ATOM 3628 C C . GLU A 1 477 ? -5.010 0.724 31.855 1.00 96.38 477 GLU A C 1
ATOM 3630 O O . GLU A 1 477 ? -4.206 1.182 31.042 1.00 96.38 477 GLU A O 1
ATOM 3635 N N . GLU A 1 478 ? -4.629 -0.096 32.837 1.00 96.88 478 GLU A N 1
ATOM 3636 C CA . GLU A 1 478 ? -3.236 -0.501 33.056 1.00 96.88 478 GLU A CA 1
ATOM 3637 C C . GLU A 1 478 ? -2.656 -1.214 31.822 1.00 96.88 478 GLU A C 1
ATOM 3639 O O . GLU A 1 478 ? -1.517 -0.961 31.415 1.00 96.88 478 GLU A O 1
ATOM 3644 N N . PHE A 1 479 ? -3.458 -2.047 31.154 1.00 95.62 479 PHE A N 1
ATOM 3645 C CA . PHE A 1 479 ? -3.055 -2.725 29.927 1.00 95.62 479 PHE A CA 1
ATOM 3646 C C . PHE A 1 479 ? -2.853 -1.764 28.745 1.00 95.62 479 PHE A C 1
ATOM 3648 O O . PHE A 1 479 ? -1.942 -1.972 27.932 1.00 95.62 479 PHE A O 1
ATOM 3655 N N . ARG A 1 480 ? -3.658 -0.696 28.649 1.00 97.50 480 ARG A N 1
ATOM 3656 C CA . ARG A 1 480 ? -3.463 0.382 27.667 1.00 97.50 480 ARG A CA 1
ATOM 3657 C C . ARG A 1 480 ? -2.168 1.140 27.935 1.00 97.50 480 ARG A C 1
ATOM 3659 O O . ARG A 1 480 ? -1.383 1.315 27.006 1.00 97.50 480 ARG A O 1
ATOM 3666 N N . GLU A 1 481 ? -1.925 1.551 29.179 1.00 97.75 481 GLU A N 1
ATOM 3667 C CA . GLU A 1 481 ? -0.712 2.293 29.548 1.00 97.75 481 GLU A CA 1
ATOM 3668 C C . GLU A 1 481 ? 0.548 1.465 29.291 1.00 97.75 481 GLU A C 1
ATOM 3670 O O . GLU A 1 481 ? 1.514 1.958 28.704 1.00 97.75 481 GLU A O 1
ATOM 3675 N N . LYS A 1 482 ? 0.511 0.166 29.606 1.00 96.62 482 LYS A N 1
ATOM 3676 C CA . LYS A 1 482 ? 1.596 -0.753 29.259 1.00 96.62 482 LYS A CA 1
ATOM 3677 C C . LYS A 1 482 ? 1.842 -0.798 27.746 1.00 96.62 482 LYS A C 1
ATOM 3679 O O . LYS A 1 482 ? 2.987 -0.724 27.312 1.00 96.62 482 LYS A O 1
ATOM 3684 N N . ALA A 1 483 ? 0.786 -0.866 26.932 1.00 96.50 483 ALA A N 1
ATOM 3685 C CA . ALA A 1 483 ? 0.918 -0.854 25.474 1.00 96.50 483 ALA A CA 1
ATOM 3686 C C . ALA A 1 483 ? 1.498 0.470 24.940 1.00 96.50 483 ALA A C 1
ATOM 3688 O O . ALA A 1 483 ? 2.247 0.463 23.963 1.00 96.50 483 ALA A O 1
ATOM 3689 N N . ILE A 1 484 ? 1.186 1.604 25.577 1.00 97.06 484 ILE A N 1
ATOM 3690 C CA . ILE A 1 484 ? 1.786 2.906 25.247 1.00 97.06 484 ILE A CA 1
ATOM 3691 C C . ILE A 1 484 ? 3.290 2.884 25.541 1.00 97.06 484 ILE A C 1
ATOM 3693 O O . ILE A 1 484 ? 4.074 3.260 24.669 1.00 97.06 484 ILE A O 1
ATOM 3697 N N . MET A 1 485 ? 3.700 2.386 26.711 1.00 95.75 485 MET A N 1
ATOM 3698 C CA . MET A 1 485 ? 5.119 2.248 27.066 1.00 95.75 485 MET A CA 1
ATOM 3699 C C . MET A 1 485 ? 5.858 1.301 26.111 1.00 95.75 485 MET A C 1
ATOM 3701 O O . MET A 1 485 ? 6.947 1.623 25.643 1.00 95.75 485 MET A O 1
ATOM 3705 N N . GLU A 1 486 ? 5.251 0.165 25.760 1.00 92.94 486 GLU A N 1
ATOM 3706 C CA . GLU A 1 486 ? 5.791 -0.779 24.771 1.00 92.94 486 GLU A CA 1
ATOM 3707 C C . GLU A 1 486 ? 5.990 -0.106 23.401 1.00 92.94 486 GLU A C 1
ATOM 3709 O O . GLU A 1 486 ? 7.017 -0.293 22.747 1.00 92.94 486 GLU A O 1
ATOM 3714 N N . LEU A 1 487 ? 5.035 0.721 22.962 1.00 93.62 487 LEU A N 1
ATOM 3715 C CA . LEU A 1 487 ? 5.152 1.468 21.710 1.00 93.62 487 LEU A CA 1
ATOM 3716 C C . LEU A 1 487 ? 6.272 2.522 21.758 1.00 93.62 487 LEU A C 1
ATOM 3718 O O . LEU A 1 487 ? 6.948 2.753 20.752 1.00 93.62 487 LEU A O 1
ATOM 3722 N N . GLU A 1 488 ? 6.463 3.182 22.900 1.00 93.31 488 GLU A N 1
ATOM 3723 C CA . GLU A 1 488 ? 7.571 4.117 23.117 1.00 93.31 488 GLU A CA 1
ATOM 3724 C C . GLU A 1 488 ? 8.929 3.387 23.105 1.00 93.31 488 GLU A C 1
ATOM 3726 O O . GLU A 1 488 ? 9.873 3.881 22.479 1.00 93.31 488 GLU A O 1
ATOM 3731 N N . ASP A 1 489 ? 9.011 2.184 23.682 1.00 91.69 489 ASP A N 1
ATOM 3732 C CA . ASP A 1 489 ? 10.215 1.343 23.671 1.00 91.69 489 ASP A CA 1
ATOM 3733 C C . ASP A 1 489 ? 10.600 0.891 22.254 1.00 91.69 489 ASP A C 1
ATOM 3735 O O . ASP A 1 489 ? 11.747 1.073 21.839 1.00 91.69 489 ASP A O 1
ATOM 3739 N N . LEU A 1 490 ? 9.636 0.440 21.440 1.00 89.25 490 LEU A N 1
ATOM 3740 C CA . LEU A 1 490 ? 9.873 0.112 20.022 1.00 89.25 490 LEU A CA 1
ATOM 3741 C C . LEU A 1 490 ? 10.436 1.306 19.226 1.00 89.25 490 LEU A C 1
ATOM 3743 O O . LEU A 1 490 ? 11.183 1.146 18.257 1.00 89.25 490 LEU A O 1
ATOM 3747 N N . ARG A 1 491 ? 10.111 2.533 19.644 1.00 91.38 491 ARG A N 1
ATOM 3748 C CA . ARG A 1 491 ? 10.583 3.778 19.019 1.00 91.38 491 ARG A CA 1
ATOM 3749 C C . ARG A 1 491 ? 11.881 4.314 19.624 1.00 91.38 491 ARG A C 1
ATOM 3751 O O . ARG A 1 491 ? 12.417 5.295 19.100 1.00 91.38 491 ARG A O 1
ATOM 3758 N N . SER A 1 492 ? 12.402 3.709 20.690 1.00 88.06 492 SER A N 1
ATOM 3759 C CA . SER A 1 492 ? 13.603 4.182 21.393 1.00 88.06 492 SER A CA 1
ATOM 3760 C C . SER A 1 492 ? 14.879 4.045 20.551 1.00 88.06 492 SER A C 1
ATOM 3762 O O . SER A 1 492 ? 15.823 4.825 20.713 1.00 88.06 492 SER A O 1
ATOM 3764 N N . GLY A 1 493 ? 14.879 3.103 19.600 1.00 82.00 493 GLY A N 1
ATOM 3765 C CA . GLY A 1 493 ? 16.015 2.793 18.743 1.00 82.00 493 GLY A CA 1
ATOM 3766 C C . GLY A 1 493 ? 16.501 3.972 17.880 1.00 82.00 493 GLY A C 1
ATOM 3767 O O . GLY A 1 493 ? 15.725 4.851 17.484 1.00 82.00 493 GLY A O 1
ATOM 3768 N N . PRO A 1 494 ? 17.795 3.991 17.508 1.00 76.69 494 PRO A N 1
ATOM 3769 C CA . PRO A 1 494 ? 18.403 5.104 16.773 1.00 76.69 494 PRO A CA 1
ATOM 3770 C C . PRO A 1 494 ? 17.791 5.314 15.379 1.00 76.69 494 PRO A C 1
ATOM 3772 O O . PRO A 1 494 ? 17.757 6.436 14.875 1.00 76.69 494 PRO A O 1
ATOM 3775 N N . THR A 1 495 ? 17.254 4.258 14.761 1.00 77.75 495 THR A N 1
ATOM 3776 C CA . THR A 1 495 ? 16.578 4.325 13.456 1.00 77.75 495 THR A CA 1
ATOM 3777 C C . THR A 1 495 ? 15.221 5.028 13.510 1.00 77.75 495 THR A C 1
ATOM 3779 O O . THR A 1 495 ? 14.741 5.494 12.479 1.00 77.75 495 THR A O 1
ATOM 3782 N N . SER A 1 496 ? 14.639 5.175 14.703 1.00 85.69 496 SER A N 1
ATOM 3783 C CA . SER A 1 496 ? 13.302 5.737 14.924 1.00 85.69 496 SER A CA 1
ATOM 3784 C C . SER A 1 496 ? 13.329 7.188 15.422 1.00 85.69 496 SER A C 1
ATOM 3786 O O . SER A 1 496 ? 12.278 7.794 15.618 1.00 85.69 496 SER A O 1
ATOM 3788 N N . ALA A 1 497 ? 14.509 7.807 15.571 1.00 89.00 497 ALA A N 1
ATOM 3789 C CA . ALA A 1 497 ? 14.645 9.195 16.035 1.00 89.00 497 ALA A CA 1
ATOM 3790 C C . ALA A 1 497 ? 13.843 10.198 15.183 1.00 89.00 497 ALA A C 1
ATOM 3792 O O . ALA A 1 497 ? 13.159 11.072 15.714 1.00 89.00 497 ALA A O 1
ATOM 3793 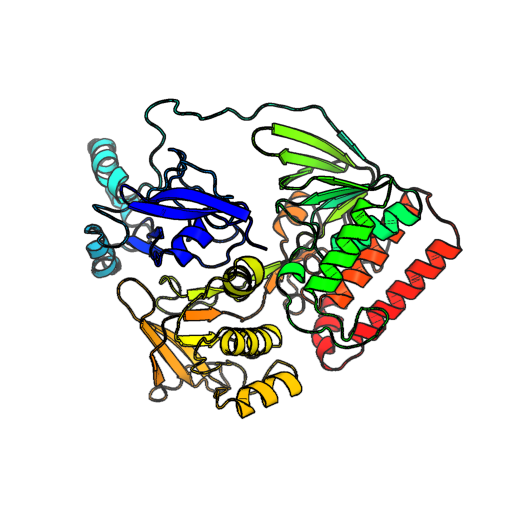N N . ARG A 1 498 ? 13.866 10.027 13.853 1.00 91.06 498 ARG A N 1
ATOM 3794 C CA . ARG A 1 498 ? 13.076 10.852 12.928 1.00 91.06 498 ARG A CA 1
ATOM 3795 C C . ARG A 1 498 ? 11.573 10.691 13.176 1.00 91.06 498 ARG A C 1
ATOM 3797 O O . ARG A 1 498 ? 10.859 11.686 13.215 1.00 91.06 498 ARG A O 1
ATOM 3804 N N . ILE A 1 499 ? 11.117 9.454 13.368 1.00 93.12 499 ILE A N 1
ATOM 3805 C CA . ILE A 1 499 ? 9.711 9.126 13.632 1.00 93.12 499 ILE A CA 1
ATOM 3806 C C . ILE A 1 499 ? 9.257 9.757 14.953 1.00 93.12 499 ILE A C 1
ATOM 3808 O O . ILE A 1 499 ? 8.223 10.419 14.968 1.00 93.12 499 ILE A O 1
ATOM 3812 N N . ARG A 1 500 ? 10.055 9.648 16.027 1.00 94.88 500 ARG A N 1
ATOM 3813 C CA . ARG A 1 500 ? 9.757 10.268 17.332 1.00 94.88 500 ARG A CA 1
ATOM 3814 C C . ARG A 1 500 ? 9.531 11.776 17.226 1.00 94.88 500 ARG A C 1
ATOM 3816 O O . ARG A 1 500 ? 8.475 12.254 17.627 1.00 94.88 500 ARG A O 1
ATOM 3823 N N . SER A 1 501 ? 10.445 12.495 16.569 1.00 95.81 501 SER A N 1
ATOM 3824 C CA . SER A 1 501 ? 10.277 13.938 16.327 1.00 95.81 501 SER A CA 1
ATOM 3825 C C . SER A 1 501 ? 9.024 14.254 15.497 1.00 95.81 501 SER A C 1
ATOM 3827 O O . SER A 1 501 ? 8.363 15.272 15.700 1.00 95.81 501 SER A O 1
ATOM 3829 N N . GLY A 1 502 ? 8.664 13.378 14.556 1.00 96.56 502 GLY A N 1
ATOM 3830 C CA . GLY A 1 502 ? 7.418 13.494 13.804 1.00 96.56 502 GLY A CA 1
ATOM 3831 C C . GLY A 1 502 ? 6.170 13.332 14.677 1.00 96.56 502 GLY A C 1
ATOM 3832 O O . GLY A 1 502 ? 5.221 14.099 14.527 1.00 96.56 502 GLY A O 1
ATOM 3833 N N . ILE A 1 503 ? 6.172 12.361 15.593 1.00 95.81 503 ILE A N 1
ATOM 3834 C CA . ILE A 1 503 ? 5.052 12.082 16.504 1.00 95.81 503 ILE A CA 1
ATOM 3835 C C . ILE A 1 503 ? 4.825 13.251 17.458 1.00 95.81 503 ILE A C 1
ATOM 3837 O O . ILE A 1 503 ? 3.691 13.696 17.578 1.00 95.81 503 ILE A O 1
ATOM 3841 N N . GLU A 1 504 ? 5.879 13.808 18.056 1.00 96.12 504 GLU A N 1
ATOM 3842 C CA . GLU A 1 504 ? 5.784 14.994 18.925 1.00 96.12 504 GLU A CA 1
ATOM 3843 C C . GLU A 1 504 ? 5.059 16.157 18.230 1.00 96.12 504 GLU A C 1
ATOM 3845 O O . GLU A 1 504 ? 4.223 16.830 18.823 1.00 96.12 504 GLU A O 1
ATOM 3850 N N . LYS A 1 505 ? 5.305 16.352 16.928 1.00 97.38 505 LYS A N 1
ATOM 3851 C CA . LYS A 1 505 ? 4.650 17.395 16.119 1.00 97.38 505 LYS A CA 1
ATOM 3852 C C . LYS A 1 505 ? 3.180 17.103 15.807 1.00 97.38 505 LYS A C 1
ATOM 3854 O O . LYS A 1 505 ? 2.495 18.034 15.361 1.00 97.38 505 LYS A O 1
ATOM 3859 N N . ALA A 1 506 ? 2.748 15.848 15.933 1.00 96.81 506 ALA A N 1
ATOM 3860 C CA . ALA A 1 506 ? 1.398 15.362 15.652 1.00 96.81 506 ALA A CA 1
ATOM 3861 C C . ALA A 1 506 ? 0.547 15.180 16.920 1.00 96.81 506 ALA A C 1
ATOM 3863 O O . ALA A 1 506 ? -0.669 15.017 16.802 1.00 96.81 506 ALA A O 1
ATOM 3864 N N . LEU A 1 507 ? 1.170 15.178 18.102 1.00 96.94 507 LEU A N 1
ATOM 3865 C CA . LEU A 1 507 ? 0.474 14.995 19.368 1.00 96.94 507 LEU A CA 1
ATOM 3866 C C . LEU A 1 507 ? -0.316 16.249 19.765 1.00 96.94 507 LEU A C 1
ATOM 3868 O O . LEU A 1 507 ? 0.142 17.376 19.580 1.00 96.94 507 LEU A O 1
ATOM 3872 N N . ILE A 1 508 ? -1.508 16.028 20.311 1.00 96.00 508 ILE A N 1
ATOM 3873 C CA . ILE A 1 508 ? -2.362 17.031 20.953 1.00 96.00 508 ILE A CA 1
ATOM 3874 C C . ILE A 1 508 ? -2.754 16.546 22.350 1.00 96.00 508 ILE A C 1
ATOM 3876 O O . ILE A 1 508 ? -2.717 15.344 22.624 1.00 96.00 508 ILE A O 1
ATOM 3880 N N . GLU A 1 509 ? -3.114 17.488 23.220 1.00 89.00 509 GLU A N 1
ATOM 3881 C CA . GLU A 1 509 ? -3.646 17.192 24.551 1.00 89.00 509 GLU A CA 1
ATOM 3882 C C . GLU A 1 509 ? -5.000 16.477 24.463 1.00 89.00 509 GLU A C 1
ATOM 3884 O O . GLU A 1 509 ? -5.740 16.618 23.483 1.00 89.00 509 GLU A O 1
ATOM 3889 N N . GLU A 1 510 ? -5.306 15.689 25.490 1.00 75.69 510 GLU A N 1
ATOM 3890 C CA . GLU A 1 510 ? -6.636 15.107 25.672 1.00 75.69 510 GLU A CA 1
ATOM 3891 C C . GLU A 1 510 ? -7.619 16.220 26.051 1.00 75.69 510 GLU A C 1
ATOM 3893 O O . GLU A 1 510 ? -7.269 17.104 26.833 1.00 75.69 510 GLU A O 1
ATOM 3898 N N . GLY A 1 511 ? -8.830 16.216 25.485 1.00 55.75 511 GLY A N 1
ATOM 3899 C CA . GLY A 1 511 ? -9.796 17.302 25.697 1.00 55.75 511 GLY A CA 1
ATOM 3900 C C . GLY A 1 511 ? -11.255 16.903 25.642 1.00 55.75 511 GLY A C 1
ATOM 3901 O O . GLY A 1 511 ? -11.591 15.698 25.616 1.00 55.75 511 GLY A O 1
#